Protein AF-A0A6J0BC17-F1 (afdb_monomer_lite)

Structure (mmCIF, N/CA/C/O backbone):
data_AF-A0A6J0BC17-F1
#
_entry.id   AF-A0A6J0BC17-F1
#
loop_
_atom_site.group_PDB
_atom_site.id
_atom_site.type_symbol
_atom_site.label_atom_id
_atom_site.label_alt_id
_atom_site.label_comp_id
_atom_site.label_asym_id
_atom_site.label_entity_id
_atom_site.label_seq_id
_atom_site.pdbx_PDB_ins_code
_atom_site.Cartn_x
_atom_site.Cartn_y
_atom_site.Cartn_z
_atom_site.occupancy
_atom_site.B_iso_or_equiv
_atom_site.auth_seq_id
_atom_site.auth_comp_id
_atom_site.auth_asym_id
_atom_site.auth_atom_id
_atom_site.pdbx_PDB_model_num
ATOM 1 N N . MET A 1 1 ? -8.210 -6.471 -11.892 1.00 35.56 1 MET A N 1
ATOM 2 C CA . MET A 1 1 ? -8.303 -6.798 -10.456 1.00 35.56 1 MET A CA 1
ATOM 3 C C . MET A 1 1 ? -9.366 -7.876 -10.342 1.00 35.56 1 MET A C 1
ATOM 5 O O . MET A 1 1 ? -10.510 -7.607 -10.672 1.00 35.56 1 MET A O 1
ATOM 9 N N . VAL A 1 2 ? -8.992 -9.128 -10.066 1.00 30.06 2 VAL A N 1
ATOM 10 C CA . VAL A 1 2 ? -9.992 -10.196 -9.912 1.00 30.06 2 VAL A CA 1
ATOM 11 C C . VAL A 1 2 ? -10.645 -9.957 -8.558 1.00 30.06 2 VAL A C 1
ATOM 13 O O . VAL A 1 2 ? -9.969 -10.055 -7.538 1.00 30.06 2 VAL A O 1
ATOM 16 N N . LEU A 1 3 ? -11.925 -9.583 -8.550 1.00 30.84 3 LEU A N 1
ATOM 17 C CA . LEU A 1 3 ? -12.759 -9.668 -7.354 1.00 30.84 3 LEU A CA 1
ATOM 18 C C . LEU A 1 3 ? -12.880 -11.156 -7.022 1.00 30.84 3 LEU A C 1
ATOM 20 O O . LEU A 1 3 ? -13.798 -11.845 -7.464 1.00 30.84 3 LEU A O 1
ATOM 24 N N . VAL A 1 4 ? -11.888 -11.667 -6.296 1.00 31.75 4 VAL A N 1
ATOM 25 C CA . VAL A 1 4 ? -12.021 -12.913 -5.558 1.00 31.75 4 VAL A CA 1
ATOM 26 C C . VAL A 1 4 ? -13.000 -12.576 -4.448 1.00 31.75 4 VAL A C 1
ATOM 28 O O . VAL A 1 4 ? -12.637 -12.027 -3.412 1.00 31.75 4 VAL A O 1
ATOM 31 N N . VAL A 1 5 ? -14.282 -12.799 -4.721 1.00 39.22 5 VAL A N 1
ATOM 32 C CA . VAL A 1 5 ? -15.280 -12.867 -3.665 1.00 39.22 5 VAL A CA 1
ATOM 33 C C . VAL A 1 5 ? -14.944 -14.143 -2.909 1.00 39.22 5 VAL A C 1
ATOM 35 O O . VAL A 1 5 ? -15.347 -15.234 -3.306 1.00 39.22 5 VAL A O 1
ATOM 38 N N . GLU A 1 6 ? -14.128 -14.009 -1.866 1.00 37.19 6 GLU A N 1
ATOM 39 C CA . GLU A 1 6 ? -13.966 -15.044 -0.856 1.00 37.19 6 GLU A CA 1
ATOM 40 C C . GLU A 1 6 ? -15.324 -15.200 -0.175 1.00 37.19 6 GLU A C 1
ATOM 42 O O . GLU A 1 6 ? -15.681 -14.493 0.766 1.00 37.19 6 GLU A O 1
ATOM 47 N N . VAL A 1 7 ? -16.143 -16.094 -0.724 1.00 54.03 7 VAL A N 1
ATOM 48 C CA . VAL A 1 7 ? -17.311 -16.602 -0.023 1.00 54.03 7 VAL A CA 1
ATOM 49 C C . VAL A 1 7 ? -16.748 -17.462 1.099 1.00 54.03 7 VAL A C 1
ATOM 51 O O . VAL A 1 7 ? -16.435 -18.633 0.895 1.00 54.03 7 VAL A O 1
ATOM 54 N N . GLU A 1 8 ? -16.553 -16.858 2.272 1.00 42.12 8 GLU A N 1
ATOM 55 C CA . GLU A 1 8 ? -16.317 -17.608 3.500 1.00 42.12 8 GLU A CA 1
ATOM 56 C C . GLU A 1 8 ? -17.501 -18.554 3.685 1.00 42.12 8 GLU A C 1
ATOM 58 O O . GLU A 1 8 ? -18.601 -18.137 4.063 1.00 42.12 8 GLU A O 1
ATOM 63 N N . ASP A 1 9 ? -17.285 -19.838 3.409 1.00 48.12 9 ASP A N 1
ATOM 64 C CA . ASP A 1 9 ? -18.252 -20.862 3.749 1.00 48.12 9 ASP A CA 1
ATOM 65 C C . ASP A 1 9 ? -18.261 -21.012 5.275 1.00 48.12 9 ASP A C 1
ATOM 67 O O . ASP A 1 9 ? -17.553 -21.826 5.866 1.00 48.12 9 ASP A O 1
ATOM 71 N N . ARG A 1 10 ? -19.058 -20.170 5.942 1.00 51.34 10 ARG A N 1
ATOM 72 C CA . ARG A 1 10 ? -19.356 -20.263 7.379 1.00 51.34 10 ARG A CA 1
ATOM 73 C C . ARG A 1 10 ? -20.320 -21.414 7.665 1.00 51.34 10 ARG A C 1
ATOM 75 O O . ARG A 1 10 ? -21.156 -21.321 8.567 1.00 51.34 10 ARG A O 1
ATOM 82 N N . THR A 1 11 ? -20.248 -22.499 6.896 1.00 57.69 11 THR A N 1
ATOM 83 C CA . THR A 1 11 ? -20.927 -23.732 7.257 1.00 57.69 11 THR A CA 1
ATOM 84 C C . THR A 1 11 ? -20.358 -24.188 8.592 1.00 57.69 11 THR A C 1
ATOM 86 O O . THR A 1 11 ? -19.176 -24.493 8.746 1.00 57.69 11 THR A O 1
ATOM 89 N N . ILE A 1 12 ? -21.217 -24.192 9.610 1.00 59.41 12 ILE A N 1
ATOM 90 C CA . ILE A 1 12 ? -20.901 -24.775 10.907 1.00 59.41 12 ILE A CA 1
ATOM 91 C C . ILE A 1 12 ? -20.513 -26.233 10.643 1.00 59.41 12 ILE A C 1
ATOM 93 O O . ILE A 1 12 ? -21.370 -27.064 10.329 1.00 59.41 12 ILE A O 1
ATOM 97 N N . LYS A 1 13 ? -19.219 -26.551 10.763 1.00 60.47 13 LYS A N 1
ATOM 98 C CA . LYS A 1 13 ? -18.751 -27.937 10.789 1.00 60.47 13 LYS A CA 1
ATOM 99 C C . LYS A 1 13 ? -19.324 -28.567 12.051 1.00 60.47 13 LYS A C 1
ATOM 101 O O . LYS A 1 13 ? -18.873 -28.270 13.156 1.00 60.47 13 LYS A O 1
ATOM 106 N N . LYS A 1 14 ? -20.374 -29.376 11.892 1.00 60.75 14 LYS A N 1
ATOM 107 C CA . LYS A 1 14 ? -21.020 -30.051 13.020 1.00 60.75 14 LYS A CA 1
ATOM 108 C C . LYS A 1 14 ? -19.968 -30.902 13.756 1.00 60.75 14 LYS A C 1
ATOM 110 O O . LYS A 1 14 ? -19.263 -31.664 13.091 1.00 60.75 14 LYS A O 1
ATOM 115 N N . PRO A 1 15 ? -19.844 -30.795 15.091 1.00 64.94 15 PRO A N 1
ATOM 116 C CA . PRO A 1 15 ? -18.955 -31.665 15.851 1.00 64.94 15 PRO A CA 1
ATOM 117 C C . PRO A 1 15 ? -19.404 -33.125 15.699 1.00 64.94 15 PRO A C 1
ATOM 119 O O . PRO A 1 15 ? -20.600 -33.423 15.714 1.00 64.94 15 PRO A O 1
ATOM 122 N N . TYR A 1 16 ? -18.447 -34.039 15.528 1.00 68.06 16 TYR A N 1
ATOM 123 C CA . TYR A 1 16 ? -18.728 -35.469 15.417 1.00 68.06 16 TYR A CA 1
ATOM 124 C C . TYR A 1 16 ? -19.091 -36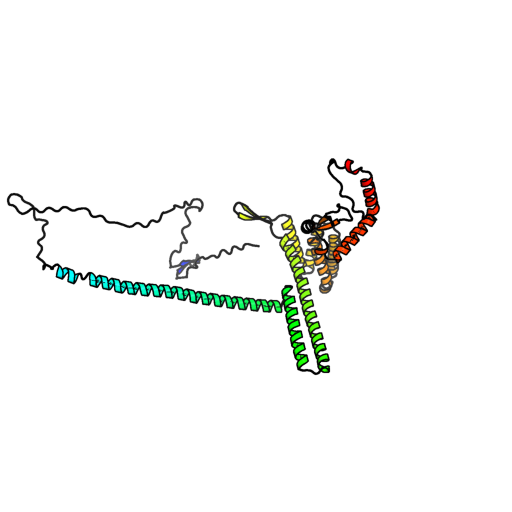.031 16.797 1.00 68.06 16 TYR A C 1
ATOM 126 O O . TYR A 1 16 ? -18.228 -36.184 17.655 1.00 68.06 16 TYR A O 1
ATOM 134 N N . LEU A 1 17 ? -20.374 -36.331 17.011 1.00 68.94 17 LEU A N 1
ATOM 135 C CA . LEU A 1 17 ? -20.917 -36.833 18.284 1.00 68.94 17 LEU A CA 1
ATOM 136 C C . LEU A 1 17 ? -21.255 -38.338 18.230 1.00 68.94 17 LEU A C 1
ATOM 138 O O . LEU A 1 17 ? -22.130 -38.813 18.948 1.00 68.94 17 LEU A O 1
ATOM 142 N N . GLY A 1 18 ? -20.571 -39.088 17.360 1.00 71.12 18 GLY A N 1
ATOM 143 C CA . GLY A 1 18 ? -20.776 -40.527 17.168 1.00 71.12 18 GLY A CA 1
ATOM 144 C C . GLY A 1 18 ? -21.772 -40.879 16.057 1.00 71.12 18 GLY A C 1
ATOM 145 O O . GLY A 1 18 ? -22.595 -40.060 15.637 1.00 71.12 18 GLY A O 1
ATOM 146 N N . GLY A 1 19 ? -21.670 -42.110 15.553 1.00 78.44 19 GLY A N 1
ATOM 147 C CA . GLY A 1 19 ? -22.459 -42.598 14.428 1.00 78.44 19 GLY A CA 1
ATOM 148 C C . GLY A 1 19 ? -21.967 -43.934 13.867 1.00 78.44 19 GLY A C 1
ATOM 149 O O . GLY A 1 19 ? -20.960 -44.477 14.318 1.00 78.44 19 GLY A O 1
ATOM 150 N N . TRP A 1 20 ? -22.669 -44.443 12.856 1.00 78.94 20 TRP A N 1
ATOM 151 C CA . TRP A 1 20 ? -22.376 -45.708 12.178 1.00 78.94 20 TRP A CA 1
ATOM 152 C C . TRP A 1 20 ? -22.042 -45.452 10.709 1.00 78.94 20 TRP A C 1
ATOM 154 O O . TRP A 1 20 ? -22.684 -44.633 10.055 1.00 78.94 20 TRP A O 1
ATOM 164 N N . ARG A 1 21 ? -21.052 -46.157 10.156 1.00 82.25 21 ARG A N 1
ATOM 165 C CA . ARG A 1 21 ? -20.692 -46.065 8.734 1.00 82.25 21 ARG A CA 1
ATOM 166 C C . ARG A 1 21 ? -21.174 -47.310 8.005 1.00 82.25 21 ARG A C 1
ATOM 168 O O . ARG A 1 21 ? -20.777 -48.420 8.353 1.00 82.25 21 ARG A O 1
ATOM 175 N N . HIS A 1 22 ? -21.988 -47.133 6.970 1.00 84.44 22 HIS A N 1
ATOM 176 C CA . HIS A 1 22 ? -22.391 -48.248 6.122 1.00 84.44 22 HIS A CA 1
ATOM 177 C C . HIS A 1 22 ? -21.193 -48.737 5.300 1.00 84.44 22 HIS A C 1
ATOM 179 O O . HIS A 1 22 ? -20.567 -47.956 4.582 1.00 84.44 22 HIS A O 1
ATOM 185 N N . LYS A 1 23 ? -20.847 -50.026 5.418 1.00 80.94 23 LYS A N 1
ATOM 186 C CA . LYS A 1 23 ? -19.598 -50.583 4.863 1.00 80.94 23 LYS A CA 1
ATOM 187 C C . LYS A 1 23 ? -19.542 -50.556 3.332 1.00 80.94 23 LYS A C 1
ATOM 189 O O . LYS A 1 23 ? -18.459 -50.415 2.782 1.00 80.94 23 LYS A O 1
ATOM 194 N N . ILE A 1 24 ? -20.693 -50.665 2.666 1.00 80.69 24 ILE A N 1
ATOM 195 C CA . ILE A 1 24 ? -20.779 -50.792 1.202 1.00 80.69 24 ILE A CA 1
ATOM 196 C C . ILE A 1 24 ? -20.950 -49.424 0.529 1.00 80.69 24 ILE A C 1
ATOM 198 O O . ILE A 1 24 ? -20.276 -49.120 -0.445 1.00 80.69 24 ILE A O 1
ATOM 202 N N . THR A 1 25 ? -21.829 -48.570 1.061 1.00 81.44 25 THR A N 1
ATOM 203 C CA . THR A 1 25 ? -22.127 -47.247 0.466 1.00 81.44 25 THR A CA 1
ATOM 204 C C . THR A 1 25 ? -21.243 -46.132 1.021 1.00 81.44 25 THR A C 1
ATOM 206 O O . THR A 1 25 ? -21.255 -45.021 0.503 1.00 81.44 25 THR A O 1
ATOM 209 N N . GLY A 1 26 ? -20.506 -46.388 2.107 1.00 80.25 26 GLY A N 1
ATOM 210 C CA . GLY A 1 26 ? -19.651 -45.403 2.769 1.00 80.25 26 GLY A CA 1
ATOM 211 C C . GLY A 1 26 ? -20.399 -44.290 3.512 1.00 80.25 26 GLY A C 1
ATOM 212 O O . GLY A 1 26 ? -19.741 -43.463 4.143 1.00 80.25 26 GLY A O 1
ATOM 213 N N . VAL A 1 27 ? -21.737 -44.277 3.474 1.00 79.44 27 VAL A N 1
ATOM 214 C CA . VAL A 1 27 ? -22.584 -43.248 4.094 1.00 79.44 27 VAL A CA 1
ATOM 215 C C . VAL A 1 27 ? -22.441 -43.293 5.618 1.00 79.44 27 VAL A C 1
ATOM 217 O O . VAL A 1 27 ? -22.514 -44.361 6.230 1.00 79.44 27 VAL A O 1
ATOM 220 N N . GLN A 1 28 ? -22.211 -42.127 6.225 1.00 73.69 28 GLN A N 1
ATOM 221 C CA . GLN A 1 28 ? -22.053 -41.960 7.669 1.00 73.69 28 GLN A CA 1
ATOM 222 C C . GLN A 1 28 ? -23.371 -41.486 8.292 1.00 73.69 28 GLN A C 1
ATOM 224 O O . GLN A 1 28 ? -23.880 -40.418 7.958 1.00 73.69 28 GLN A O 1
ATOM 229 N N . TYR A 1 29 ? -23.904 -42.273 9.218 1.00 72.69 29 TYR A N 1
ATOM 230 C CA . TYR A 1 29 ? -25.121 -41.993 9.969 1.00 72.69 29 TYR A CA 1
ATOM 231 C C . TYR A 1 29 ? -24.745 -41.451 11.347 1.00 72.69 29 TYR A C 1
ATOM 233 O O . TYR A 1 29 ? -24.325 -42.211 12.212 1.00 72.69 29 TYR A O 1
ATOM 241 N N . LEU A 1 30 ? -24.867 -40.139 11.552 1.00 72.19 30 LEU A N 1
ATOM 242 C CA . LEU A 1 30 ? -24.547 -39.469 12.821 1.00 72.19 30 LEU A CA 1
ATOM 243 C C . LEU A 1 30 ? -25.722 -39.566 13.811 1.00 72.19 30 LEU A C 1
ATOM 245 O O . LEU A 1 30 ? -26.874 -39.414 13.403 1.00 72.19 30 LEU A O 1
ATOM 249 N N . ASN A 1 31 ? -25.438 -39.780 15.100 1.00 67.50 31 ASN A N 1
ATOM 250 C CA . ASN A 1 31 ? -26.451 -39.984 16.150 1.00 67.50 31 ASN A CA 1
ATOM 251 C C . ASN A 1 31 ? -27.103 -38.679 16.659 1.00 67.50 31 ASN A C 1
ATOM 253 O O . ASN A 1 31 ? -28.171 -38.728 17.262 1.00 67.50 31 ASN A O 1
ATOM 257 N N . ALA A 1 32 ? -26.498 -37.509 16.420 1.00 62.97 32 ALA A N 1
ATOM 258 C CA . ALA A 1 32 ? -26.993 -36.222 16.920 1.00 62.97 32 ALA A CA 1
ATOM 259 C C . ALA A 1 32 ? -27.631 -35.349 15.816 1.00 62.97 32 ALA A C 1
ATOM 261 O O . ALA A 1 32 ? -27.028 -35.103 14.774 1.00 62.97 32 ALA A O 1
ATOM 262 N N . ASN A 1 33 ? -28.857 -34.879 16.090 1.00 55.78 33 ASN A N 1
ATOM 263 C CA . ASN A 1 33 ? -29.719 -33.931 15.362 1.00 55.78 33 ASN A CA 1
ATOM 264 C C . ASN A 1 33 ? -29.550 -33.767 13.831 1.00 55.78 33 ASN A C 1
ATOM 266 O O . ASN A 1 33 ? -28.672 -33.061 13.319 1.00 55.78 33 ASN A O 1
ATOM 270 N N . SER A 1 34 ? -30.579 -34.255 13.121 1.00 56.62 34 SER A N 1
ATOM 271 C CA . SER A 1 34 ? -30.901 -34.083 11.691 1.00 56.62 34 SER A CA 1
ATOM 272 C C . SER A 1 34 ? -29.782 -34.495 10.723 1.00 56.62 34 SER A C 1
ATOM 274 O O . SER A 1 34 ? -28.900 -33.709 10.373 1.00 56.62 34 SER A O 1
ATOM 276 N N . GLN A 1 35 ? -29.855 -35.747 10.259 1.00 55.91 35 GLN A N 1
ATOM 277 C CA . GLN A 1 35 ? -29.078 -36.255 9.117 1.00 55.91 35 GLN A CA 1
ATOM 278 C C . GLN A 1 35 ? -29.572 -35.686 7.780 1.00 55.91 35 GLN A C 1
ATOM 280 O O . GLN A 1 35 ? -28.840 -35.657 6.797 1.00 55.91 35 GLN A O 1
ATOM 285 N N . THR A 1 36 ? -30.811 -35.202 7.739 1.00 59.78 36 THR A N 1
ATOM 286 C CA . THR A 1 36 ? -31.342 -34.457 6.604 1.00 59.78 36 THR A CA 1
ATOM 287 C C . THR A 1 36 ? -30.921 -32.999 6.727 1.00 59.78 36 THR A C 1
ATOM 289 O O . THR A 1 36 ? -31.207 -32.361 7.743 1.00 59.78 36 THR A O 1
ATOM 292 N N . GLY A 1 37 ? -30.288 -32.457 5.683 1.00 62.09 37 GLY A N 1
ATOM 293 C CA . GLY A 1 37 ? -30.150 -31.010 5.527 1.00 62.09 37 GLY A CA 1
ATOM 294 C C . GLY A 1 37 ? -31.514 -30.305 5.602 1.00 62.09 37 GLY A C 1
ATOM 295 O O . GLY A 1 37 ? -32.560 -30.968 5.597 1.00 62.09 37 GLY A O 1
ATOM 296 N N . PRO A 1 38 ? -31.543 -28.963 5.679 1.00 67.62 38 PRO A N 1
ATOM 297 C CA . PRO A 1 38 ? -32.802 -28.230 5.606 1.00 67.62 38 PRO A CA 1
ATOM 298 C C . PRO A 1 38 ? -33.602 -28.726 4.397 1.00 67.62 38 PRO A C 1
ATOM 300 O O . PRO A 1 38 ? -33.040 -28.906 3.314 1.00 67.62 38 PRO A O 1
ATOM 303 N N . ARG A 1 39 ? -34.900 -29.001 4.597 1.00 64.62 39 ARG A N 1
ATOM 304 C CA . ARG A 1 39 ? -35.778 -29.473 3.518 1.00 64.62 39 ARG A CA 1
ATOM 305 C C . ARG A 1 39 ? -35.594 -28.560 2.309 1.00 64.62 39 ARG A C 1
ATOM 307 O O . ARG A 1 39 ? -35.608 -27.337 2.464 1.00 64.62 39 ARG A O 1
ATOM 314 N N . GLN A 1 40 ? -35.427 -29.153 1.126 1.00 65.81 40 GLN A N 1
ATOM 315 C CA . GLN A 1 40 ? -35.382 -28.377 -0.107 1.00 65.81 40 GLN A CA 1
ATOM 316 C C . GLN A 1 40 ? -36.606 -27.459 -0.150 1.00 65.81 40 GLN A C 1
ATOM 318 O O . GLN A 1 40 ? -37.731 -27.869 0.160 1.00 65.81 40 GLN A O 1
ATOM 323 N N . LYS A 1 41 ? -36.363 -26.183 -0.450 1.00 65.56 41 LYS A N 1
ATOM 324 C CA . LYS A 1 41 ? -37.417 -25.173 -0.490 1.00 65.56 41 LYS A CA 1
ATOM 325 C C . LYS A 1 41 ? -38.430 -25.598 -1.551 1.00 65.56 41 LYS A C 1
ATOM 327 O O . LYS A 1 41 ? -38.071 -25.748 -2.712 1.00 65.56 41 LYS A O 1
ATOM 332 N N . ARG A 1 42 ? -39.691 -25.780 -1.148 1.00 73.19 42 ARG A N 1
ATOM 333 C CA . ARG A 1 42 ? -40.785 -26.198 -2.046 1.00 73.19 42 ARG A CA 1
ATOM 334 C C . ARG A 1 42 ? -41.110 -25.165 -3.132 1.00 73.19 42 ARG A C 1
ATOM 336 O O . ARG A 1 42 ? -41.813 -25.495 -4.075 1.00 73.19 42 ARG A O 1
ATOM 343 N N . ILE A 1 43 ? -40.651 -23.923 -2.971 1.00 76.31 43 ILE A N 1
ATOM 344 C CA . ILE A 1 43 ? -41.050 -22.779 -3.791 1.00 76.31 43 ILE A CA 1
ATOM 345 C C . ILE A 1 43 ? -39.784 -22.036 -4.262 1.00 76.31 43 ILE A C 1
ATOM 347 O O . ILE A 1 43 ? -38.917 -21.755 -3.423 1.00 76.31 43 ILE A O 1
ATOM 351 N N . PRO A 1 44 ? -39.665 -21.705 -5.565 1.00 77.44 44 PRO A N 1
ATOM 352 C CA . PRO A 1 44 ? -38.597 -20.862 -6.100 1.00 77.44 44 PRO A CA 1
ATOM 353 C C . PRO A 1 44 ? -38.551 -19.480 -5.436 1.00 77.44 44 PRO A C 1
ATOM 355 O O . PRO A 1 44 ? -39.580 -18.929 -5.052 1.00 77.44 44 PRO A O 1
ATOM 358 N N . TRP A 1 45 ? -37.358 -18.884 -5.354 1.00 66.81 45 TRP A N 1
ATOM 359 C CA . TRP A 1 45 ? -37.127 -17.588 -4.691 1.00 66.81 45 TRP A CA 1
ATOM 360 C C . TRP A 1 45 ? -38.010 -16.454 -5.243 1.00 66.81 45 TRP A C 1
ATOM 362 O O . TRP A 1 45 ? -38.470 -15.604 -4.488 1.00 66.81 45 TRP A O 1
ATOM 372 N N . ASN A 1 46 ? -38.323 -16.498 -6.541 1.00 73.81 46 ASN A N 1
ATOM 373 C CA . ASN A 1 46 ? -39.132 -15.491 -7.235 1.00 73.81 46 ASN A CA 1
ATOM 374 C C . ASN A 1 46 ? -40.633 -15.554 -6.896 1.00 73.81 46 ASN A C 1
ATOM 376 O O . ASN A 1 46 ? -41.361 -14.621 -7.216 1.00 73.81 46 ASN A O 1
ATOM 380 N N . SER A 1 47 ? -41.100 -16.640 -6.274 1.00 77.00 47 SER A N 1
ATOM 381 C CA . SER A 1 47 ? -42.515 -16.866 -5.939 1.00 77.00 47 SER A CA 1
ATOM 382 C C . SER A 1 47 ? -42.785 -16.760 -4.435 1.00 77.00 47 SER A C 1
ATOM 384 O O . SER A 1 47 ? -43.836 -17.185 -3.958 1.00 77.00 47 SER A O 1
ATOM 386 N N . GLN A 1 48 ? -41.836 -16.224 -3.664 1.00 74.00 48 GLN A N 1
ATOM 387 C CA . GLN A 1 48 ? -42.032 -15.966 -2.243 1.00 74.00 48 GLN A CA 1
ATOM 388 C C . GLN A 1 48 ? -42.659 -14.591 -2.031 1.00 74.00 48 GLN A C 1
ATOM 390 O O . GLN A 1 48 ? -42.093 -13.570 -2.411 1.00 74.00 48 GLN A O 1
ATOM 395 N N . CYS A 1 49 ? -43.812 -14.564 -1.370 1.00 72.81 49 CYS A N 1
ATOM 396 C CA . CYS A 1 49 ? -44.400 -13.332 -0.863 1.00 72.81 49 CYS A CA 1
ATOM 397 C C . CYS A 1 49 ? -43.952 -13.124 0.585 1.00 72.81 49 CYS A C 1
ATOM 399 O O . CYS A 1 49 ? -44.093 -14.017 1.424 1.00 72.81 49 CYS A O 1
ATOM 401 N N . THR A 1 50 ? -43.435 -11.940 0.899 1.00 74.50 50 THR A N 1
ATOM 402 C CA . THR A 1 50 ? -43.254 -11.515 2.285 1.00 74.50 50 THR A CA 1
ATOM 403 C C . THR A 1 50 ? -44.588 -10.998 2.807 1.00 74.50 50 THR A C 1
ATOM 405 O O . THR A 1 50 ? -45.257 -10.192 2.163 1.00 74.50 50 THR A O 1
ATOM 408 N N . ARG A 1 51 ? -45.003 -11.476 3.980 1.00 75.56 51 ARG A N 1
ATOM 409 C CA . ARG A 1 51 ? -46.162 -10.928 4.682 1.00 75.56 51 ARG A CA 1
ATOM 410 C C . ARG A 1 51 ? -45.639 -10.090 5.846 1.00 75.56 51 ARG A C 1
ATOM 412 O O . ARG A 1 51 ? -45.007 -10.664 6.734 1.00 75.56 51 ARG A O 1
ATOM 419 N N . PRO A 1 52 ? -45.845 -8.764 5.856 1.00 72.06 52 PRO A N 1
ATOM 420 C CA . PRO A 1 52 ? -45.525 -7.971 7.031 1.00 72.06 52 PRO A CA 1
ATOM 421 C C . PRO A 1 52 ? -46.440 -8.424 8.172 1.00 72.06 52 PRO A C 1
ATOM 423 O O . PRO A 1 52 ? -47.663 -8.456 8.028 1.00 72.06 52 PRO A O 1
ATOM 426 N N . ILE A 1 53 ? -45.842 -8.832 9.288 1.00 74.06 53 ILE A N 1
ATOM 427 C CA . ILE A 1 53 ? -46.559 -9.150 10.521 1.00 74.06 53 ILE A CA 1
ATOM 428 C C . ILE A 1 53 ? -46.287 -7.995 11.473 1.00 74.06 53 ILE A C 1
ATOM 430 O O . ILE A 1 53 ? -45.135 -7.710 11.793 1.00 74.06 53 ILE A O 1
ATOM 434 N N . GLN A 1 54 ? -47.344 -7.321 11.913 1.00 80.56 54 GLN A N 1
ATOM 435 C CA . GLN A 1 54 ? -47.234 -6.304 12.944 1.00 80.56 54 GLN A CA 1
ATOM 436 C C . GLN A 1 54 ? -47.180 -7.004 14.305 1.00 80.56 54 GLN A C 1
ATOM 438 O O . GLN A 1 54 ? -48.169 -7.577 14.758 1.00 80.56 54 GLN A O 1
ATOM 443 N N . THR A 1 55 ? -46.017 -6.993 14.950 1.00 78.00 55 THR A N 1
ATOM 444 C CA . THR A 1 55 ? -45.875 -7.453 16.335 1.00 78.00 55 THR A CA 1
ATOM 445 C C . THR A 1 55 ? -46.343 -6.345 17.271 1.00 78.00 55 THR A C 1
ATOM 447 O O . THR A 1 55 ? -45.729 -5.280 17.316 1.00 78.00 55 THR A O 1
ATOM 450 N N . VAL A 1 56 ? -47.436 -6.584 17.998 1.00 84.94 56 VAL A N 1
ATOM 451 C CA . VAL A 1 56 ? -48.002 -5.645 18.978 1.00 84.94 56 VAL A CA 1
ATOM 452 C C . VAL A 1 56 ? -47.937 -6.273 20.368 1.00 84.94 56 VAL A C 1
ATOM 454 O O . VAL A 1 56 ? -48.264 -7.447 20.531 1.00 84.94 56 VAL A O 1
ATOM 457 N N . GLU A 1 57 ? -47.547 -5.494 21.379 1.00 82.88 57 GLU A N 1
ATOM 458 C CA . GLU A 1 57 ? -47.661 -5.907 22.780 1.00 82.88 57 GLU A CA 1
ATOM 459 C C . GLU A 1 57 ? -49.132 -5.867 23.225 1.00 82.88 57 GLU A C 1
ATOM 461 O O . GLU A 1 57 ? -49.693 -4.805 23.499 1.00 82.88 57 GLU A O 1
ATOM 466 N N . THR A 1 58 ? -49.780 -7.029 23.307 1.00 87.94 58 THR A N 1
ATOM 467 C CA . THR A 1 58 ? -51.149 -7.148 23.827 1.00 87.94 58 THR A CA 1
ATOM 468 C C . THR A 1 58 ? -51.138 -7.283 25.349 1.00 87.94 58 THR A C 1
ATOM 470 O O . THR A 1 58 ? -50.519 -8.205 25.879 1.00 87.94 58 THR A O 1
ATOM 473 N N . LYS A 1 59 ? -51.857 -6.408 26.065 1.00 88.56 59 LYS A N 1
ATOM 474 C CA . LYS A 1 59 ? -52.086 -6.525 27.517 1.00 88.56 59 LYS A CA 1
ATOM 475 C C . LYS A 1 59 ? -53.527 -6.947 27.789 1.00 88.56 59 LYS A C 1
ATOM 477 O O . LYS A 1 59 ? -54.455 -6.268 27.358 1.00 88.56 59 LYS A O 1
ATOM 482 N N . THR A 1 60 ? -53.715 -8.035 28.526 1.00 90.38 60 THR A N 1
ATOM 483 C CA . THR A 1 60 ? -55.029 -8.484 29.003 1.00 90.38 60 THR A CA 1
ATOM 484 C C . THR A 1 60 ? -55.506 -7.615 30.165 1.00 90.38 60 THR A C 1
ATOM 486 O O . THR A 1 60 ? -54.743 -7.297 31.077 1.00 90.38 60 THR A O 1
ATOM 489 N N . ARG A 1 61 ? -56.779 -7.210 30.132 1.00 89.44 61 ARG A N 1
ATOM 490 C CA . ARG A 1 61 ? -57.456 -6.486 31.216 1.00 89.44 61 ARG A CA 1
ATOM 491 C C . ARG A 1 61 ? -58.735 -7.228 31.583 1.00 89.44 61 ARG A C 1
ATOM 493 O O . ARG A 1 61 ? -59.432 -7.703 30.691 1.00 89.44 61 ARG A O 1
ATOM 500 N N . PHE A 1 62 ? -59.026 -7.307 32.877 1.00 91.44 62 PHE A N 1
ATOM 501 C CA . PHE A 1 62 ? -60.239 -7.931 33.402 1.00 91.44 62 PHE A CA 1
ATOM 502 C C . PHE A 1 62 ? -61.249 -6.863 33.830 1.00 91.44 62 PHE A C 1
ATOM 504 O O . PHE A 1 62 ? -60.864 -5.795 34.307 1.00 91.44 62 PHE A O 1
ATOM 511 N N . THR A 1 63 ? -62.533 -7.167 33.656 1.00 89.44 63 THR A N 1
ATOM 512 C CA . THR A 1 63 ? -63.667 -6.336 34.081 1.00 89.44 63 THR A CA 1
ATOM 513 C C . THR A 1 63 ? -64.669 -7.204 34.822 1.00 89.44 63 THR A C 1
ATOM 515 O O . THR A 1 63 ? -65.088 -8.235 34.295 1.00 89.44 63 THR A O 1
ATOM 518 N N . GLU A 1 64 ? -65.071 -6.786 36.016 1.00 89.88 64 GLU A N 1
ATOM 519 C CA . GLU A 1 64 ? -66.056 -7.508 36.822 1.00 89.88 64 GLU A CA 1
ATOM 520 C C . GLU A 1 64 ? -67.463 -6.934 36.613 1.00 89.88 64 GLU A C 1
ATOM 522 O O . GLU A 1 64 ? -67.645 -5.721 36.488 1.00 89.88 64 GLU A O 1
ATOM 527 N N . THR A 1 65 ? -68.469 -7.811 36.562 1.00 90.19 65 THR A N 1
ATOM 528 C CA . THR A 1 65 ? -69.890 -7.436 36.479 1.00 90.19 65 THR A CA 1
ATOM 529 C C . THR A 1 65 ? -70.537 -7.481 37.865 1.00 90.19 65 THR A C 1
ATOM 531 O O . THR A 1 65 ? -70.088 -8.205 38.753 1.00 90.19 65 THR A O 1
ATOM 534 N N . ARG A 1 66 ? -71.597 -6.690 38.082 1.00 90.38 66 ARG A N 1
ATOM 535 C CA . ARG A 1 66 ? -72.337 -6.700 39.355 1.00 90.38 66 ARG A CA 1
ATOM 536 C C . ARG A 1 66 ? -73.099 -8.017 39.505 1.00 90.38 66 ARG A C 1
ATOM 538 O O . ARG A 1 66 ? -73.821 -8.415 38.597 1.00 90.38 66 ARG A O 1
ATOM 545 N N . VAL A 1 67 ? -72.978 -8.650 40.669 1.00 89.62 67 VAL A N 1
ATOM 546 C CA . VAL A 1 67 ? -73.698 -9.885 41.006 1.00 89.62 67 VAL A CA 1
ATOM 547 C C . VAL A 1 67 ? -74.760 -9.578 42.059 1.00 89.62 67 VAL A C 1
ATOM 549 O O . VAL A 1 67 ? -74.441 -9.048 43.122 1.00 89.62 67 VAL A O 1
ATOM 552 N N . HIS A 1 68 ? -76.017 -9.924 41.775 1.00 91.19 68 HIS A N 1
ATOM 553 C CA . HIS A 1 68 ? -77.124 -9.800 42.725 1.00 91.19 68 HIS A CA 1
ATOM 554 C C . HIS A 1 68 ? -77.257 -11.069 43.572 1.00 91.19 68 HIS A C 1
ATOM 556 O O . HIS A 1 68 ? -77.083 -12.180 43.072 1.00 91.19 68 HIS A O 1
ATOM 562 N N . ARG A 1 69 ? -77.576 -10.903 44.858 1.00 87.69 69 ARG A N 1
ATOM 563 C CA . ARG A 1 69 ? -77.906 -11.996 45.781 1.00 87.69 69 ARG A CA 1
ATOM 564 C C . ARG A 1 69 ? -79.206 -11.654 46.501 1.00 87.69 69 ARG A C 1
ATOM 566 O O . ARG A 1 69 ? -79.388 -10.505 46.893 1.00 87.69 69 ARG A O 1
ATOM 573 N N . ALA A 1 70 ? -80.085 -12.638 46.658 1.00 84.69 70 ALA A N 1
ATOM 574 C CA . ALA A 1 70 ? -81.337 -12.516 47.396 1.00 84.69 70 ALA A CA 1
ATOM 575 C C . ALA A 1 70 ? -81.387 -13.590 48.486 1.00 84.69 70 ALA A C 1
ATOM 577 O O . ALA A 1 70 ? -80.930 -14.711 48.265 1.00 84.69 70 ALA A O 1
ATOM 578 N N . THR A 1 71 ? -81.945 -13.235 49.640 1.00 84.81 71 THR A N 1
ATOM 579 C CA . THR A 1 71 ? -82.109 -14.136 50.783 1.00 84.81 71 THR A CA 1
ATOM 580 C C . THR A 1 71 ? -83.576 -14.141 51.181 1.00 84.81 71 THR A C 1
ATOM 582 O O . THR A 1 71 ? -84.149 -13.075 51.401 1.00 84.81 71 THR A O 1
ATOM 585 N N . GLN A 1 72 ? -84.177 -15.327 51.272 1.00 82.38 72 GLN A N 1
ATOM 586 C CA . GLN A 1 72 ? -85.548 -15.514 51.738 1.00 82.38 72 GLN A CA 1
ATOM 587 C C . GLN A 1 72 ? -85.514 -16.121 53.142 1.00 82.38 72 GLN A C 1
ATOM 589 O O . GLN A 1 72 ? -84.899 -17.164 53.350 1.00 82.38 72 GLN A O 1
ATOM 594 N N . MET A 1 73 ? -86.166 -15.467 54.105 1.00 83.50 73 MET A N 1
ATOM 595 C CA . MET A 1 73 ? -86.320 -16.020 55.454 1.00 83.50 73 MET A CA 1
ATOM 596 C C . MET A 1 73 ? -87.301 -17.192 55.427 1.00 83.50 73 MET A C 1
ATOM 598 O O . MET A 1 73 ? -88.269 -17.174 54.659 1.00 83.50 73 MET A O 1
ATOM 602 N N . TRP A 1 74 ? -87.068 -18.181 56.291 1.00 81.50 74 TRP A N 1
ATOM 603 C CA . TRP A 1 74 ? -87.989 -19.299 56.460 1.00 81.50 74 TRP A CA 1
ATOM 604 C C . TRP A 1 74 ? -89.361 -18.793 56.922 1.00 81.50 74 TRP A C 1
ATOM 606 O O . TRP A 1 74 ? -89.448 -17.993 57.858 1.00 81.50 74 TRP A O 1
ATOM 616 N N . ARG A 1 75 ? -90.422 -19.240 56.244 1.00 82.75 75 ARG A N 1
ATOM 617 C CA . ARG A 1 75 ? -91.820 -18.941 56.565 1.00 82.75 75 ARG A CA 1
ATOM 618 C C . ARG A 1 75 ? -92.681 -20.173 56.306 1.00 82.75 75 ARG A C 1
ATOM 620 O O . ARG A 1 75 ? -92.372 -20.964 55.421 1.00 82.75 75 ARG A O 1
ATOM 627 N N . GLU A 1 76 ? -93.782 -20.298 57.036 1.00 79.81 76 GLU A N 1
ATOM 628 C CA . GLU A 1 76 ? -94.714 -21.424 56.885 1.00 79.81 76 GLU A CA 1
ATOM 629 C C . GLU A 1 76 ? -95.508 -21.372 55.568 1.00 79.81 76 GLU A C 1
ATOM 631 O O . GLU A 1 76 ? -95.857 -22.410 55.014 1.00 79.81 76 GLU A O 1
ATOM 636 N N . ASP A 1 77 ? -95.753 -20.173 55.033 1.00 86.62 77 ASP A N 1
ATOM 637 C CA . ASP A 1 77 ? -96.558 -19.927 53.831 1.00 86.62 77 ASP A CA 1
ATOM 638 C C . ASP A 1 77 ? -95.755 -19.921 52.516 1.00 86.62 77 ASP A C 1
ATOM 640 O O . ASP A 1 77 ? -96.340 -19.869 51.434 1.00 86.62 77 ASP A O 1
ATOM 644 N N . CYS A 1 78 ? -94.421 -19.990 52.580 1.00 77.94 78 CYS A N 1
ATOM 645 C CA . CYS A 1 78 ? -93.549 -19.980 51.406 1.00 77.94 78 CYS A CA 1
ATOM 646 C C . CYS A 1 78 ? -92.373 -20.946 51.590 1.00 77.94 78 CYS A C 1
ATOM 648 O O . CYS A 1 78 ? -91.437 -20.679 52.346 1.00 77.94 78 CYS A O 1
ATOM 650 N N . TYR A 1 79 ? -92.418 -22.070 50.870 1.00 79.12 79 TYR A N 1
ATOM 651 C CA . TYR A 1 79 ? -91.387 -23.102 50.929 1.00 79.12 79 TYR A CA 1
ATOM 652 C C . TYR A 1 79 ? -90.232 -22.801 49.965 1.00 79.12 79 TYR A C 1
ATOM 654 O O . TYR A 1 79 ? -90.411 -22.803 48.746 1.00 79.12 79 TYR A O 1
ATOM 662 N N . VAL A 1 80 ? -89.031 -22.607 50.514 1.00 80.06 80 VAL A N 1
ATOM 663 C CA . VAL A 1 80 ? -87.773 -22.534 49.756 1.00 80.06 80 VAL A CA 1
ATOM 664 C C . VAL A 1 80 ? -86.880 -23.713 50.169 1.00 80.06 80 VAL A C 1
ATOM 666 O O . VAL A 1 80 ? -86.698 -23.935 51.366 1.00 80.06 80 VAL A O 1
ATOM 669 N N . PRO A 1 81 ? -86.345 -24.503 49.218 1.00 81.19 81 PRO A N 1
ATOM 670 C CA . PRO A 1 81 ? -85.574 -25.704 49.530 1.00 81.19 81 PRO A CA 1
ATOM 671 C C . PRO A 1 81 ? -84.135 -25.391 49.978 1.00 81.19 81 PRO A C 1
ATOM 673 O O . PRO A 1 81 ? -83.356 -24.816 49.222 1.00 81.19 81 PRO A O 1
ATOM 676 N N . ASN A 1 82 ? -83.737 -25.894 51.151 1.00 80.12 82 ASN A N 1
ATOM 677 C CA . ASN A 1 82 ? -82.396 -25.704 51.741 1.00 80.12 82 ASN A CA 1
ATOM 678 C C . ASN A 1 82 ? -81.334 -26.707 51.231 1.00 80.12 82 ASN A C 1
ATOM 680 O O . ASN A 1 82 ? -80.328 -26.961 51.889 1.00 80.12 82 ASN A O 1
ATOM 684 N N . VAL A 1 83 ? -81.549 -27.339 50.073 1.00 84.50 83 VAL A N 1
ATOM 685 C CA . VAL A 1 83 ? -80.723 -28.471 49.594 1.00 84.50 83 VAL A CA 1
ATOM 686 C C . VAL A 1 83 ? -79.278 -28.050 49.280 1.00 84.50 83 VAL A C 1
ATOM 688 O O . VAL A 1 83 ? -78.355 -28.852 49.407 1.00 84.50 83 VAL A O 1
ATOM 691 N N . SER A 1 84 ? -79.066 -26.792 48.882 1.00 84.25 84 SER A N 1
ATOM 692 C CA . SER A 1 84 ? -77.745 -26.222 48.581 1.00 84.25 84 SER A CA 1
ATOM 693 C C . SER A 1 84 ? -77.074 -25.523 49.766 1.00 84.25 84 SER A C 1
ATOM 695 O O . SER A 1 84 ? -75.951 -25.024 49.623 1.00 84.25 84 SER A O 1
ATOM 697 N N . ASP A 1 85 ? -77.750 -25.449 50.911 1.00 86.69 85 ASP A N 1
ATOM 698 C CA . ASP A 1 85 ? -77.274 -24.679 52.052 1.00 86.69 85 ASP A CA 1
ATOM 699 C C . ASP A 1 85 ? -76.144 -25.410 52.779 1.00 86.69 85 ASP A C 1
ATOM 701 O O . ASP A 1 85 ? -76.063 -26.639 52.812 1.00 86.69 85 ASP A O 1
ATOM 705 N N . LYS A 1 86 ? -75.226 -24.634 53.359 1.00 88.75 86 LYS A N 1
ATOM 706 C CA . LYS A 1 86 ? -74.065 -25.160 54.082 1.00 88.75 86 LYS A CA 1
ATOM 707 C C . LYS A 1 86 ? -74.091 -24.672 55.519 1.00 88.75 86 LYS A C 1
ATOM 709 O O . LYS A 1 86 ? -74.052 -23.468 55.763 1.00 88.75 86 LYS A O 1
ATOM 714 N N . TYR A 1 87 ? -74.076 -25.608 56.463 1.00 88.00 87 TYR A N 1
ATOM 715 C CA . TYR A 1 87 ? -73.839 -25.298 57.868 1.00 88.00 87 TYR A CA 1
ATOM 716 C C . TYR A 1 87 ? -72.365 -24.939 58.063 1.00 88.00 87 TYR A C 1
ATOM 718 O O . TYR A 1 87 ? -71.474 -25.723 57.733 1.00 88.00 87 TYR A O 1
ATOM 726 N N . VAL A 1 88 ? -72.100 -23.741 58.581 1.00 89.06 88 VAL A N 1
ATOM 727 C CA . VAL A 1 88 ? -70.743 -23.250 58.843 1.00 89.06 88 VAL A CA 1
ATOM 728 C C . VAL A 1 88 ? -70.611 -22.977 60.336 1.00 89.06 88 VAL A C 1
ATOM 730 O O . VAL A 1 88 ? -71.403 -22.230 60.903 1.00 89.06 88 VAL A O 1
ATOM 733 N N . GLY A 1 89 ? -69.612 -23.588 60.977 1.00 91.94 89 GLY A N 1
ATOM 734 C CA . GLY A 1 89 ? -69.280 -23.296 62.372 1.00 91.94 89 GLY A CA 1
ATOM 735 C C . GLY A 1 89 ? -68.666 -21.896 62.511 1.00 91.94 89 GLY A C 1
ATOM 736 O O . GLY A 1 89 ? -67.866 -21.505 61.650 1.00 91.94 89 GLY A O 1
ATOM 737 N N . PRO A 1 90 ? -69.008 -21.130 63.562 1.00 89.06 90 PRO A N 1
ATOM 738 C CA . PRO A 1 90 ? -68.450 -19.800 63.758 1.00 89.06 90 PRO A CA 1
ATOM 739 C C . PRO A 1 90 ? -66.943 -19.898 64.010 1.00 89.06 90 PRO A C 1
ATOM 741 O O . PRO A 1 90 ? -66.480 -20.679 64.841 1.00 89.06 90 PRO A O 1
ATOM 744 N N . LYS A 1 91 ? -66.170 -19.100 63.275 1.00 88.88 91 LYS A N 1
ATOM 745 C CA . LYS A 1 91 ? -64.751 -18.884 63.572 1.00 88.88 91 LYS A CA 1
ATOM 746 C C . LYS A 1 91 ? -64.617 -17.763 64.608 1.00 88.88 91 LYS A C 1
ATOM 748 O O . LYS A 1 91 ? -65.516 -16.922 64.677 1.00 88.88 91 LYS A O 1
ATOM 753 N N . PRO A 1 92 ? -63.516 -17.723 65.381 1.00 88.88 92 PRO A N 1
ATOM 754 C CA . PRO A 1 92 ? -63.208 -16.573 66.222 1.00 88.88 92 PRO A CA 1
ATOM 755 C C . PRO A 1 92 ? -63.279 -15.292 65.388 1.00 88.88 92 PRO A C 1
ATOM 757 O O . PRO A 1 92 ? -62.739 -15.247 64.279 1.00 88.88 92 PRO A O 1
ATOM 760 N N . TYR A 1 93 ? -63.989 -14.290 65.900 1.00 87.50 93 TYR A N 1
ATOM 761 C CA . TYR A 1 93 ? -64.066 -12.987 65.256 1.00 87.50 93 TYR A CA 1
ATOM 762 C C . TYR A 1 93 ? -62.711 -12.294 65.396 1.00 87.50 93 TYR A C 1
ATOM 764 O O . TYR A 1 93 ? -62.221 -12.133 66.509 1.00 87.50 93 TYR A O 1
ATOM 772 N N . GLU A 1 94 ? -62.110 -11.915 64.271 1.00 87.00 94 GLU A N 1
ATOM 773 C CA . GLU A 1 94 ? -60.892 -11.107 64.255 1.00 87.00 94 GLU A CA 1
ATOM 774 C C . GLU A 1 94 ? -61.315 -9.640 64.308 1.00 87.00 94 GLU A C 1
ATOM 776 O O . GLU A 1 94 ? -62.064 -9.164 63.447 1.00 87.00 94 GLU A O 1
ATOM 781 N N . THR A 1 95 ? -60.876 -8.931 65.345 1.00 91.25 95 THR A N 1
ATOM 782 C CA . THR A 1 95 ? -61.125 -7.491 65.434 1.00 91.25 95 THR A CA 1
ATOM 783 C C . THR A 1 95 ? -60.330 -6.753 64.357 1.00 91.25 95 THR A C 1
ATOM 785 O O . THR A 1 95 ? -59.315 -7.238 63.851 1.00 91.25 95 THR A O 1
ATOM 788 N N . TYR A 1 96 ? -60.790 -5.558 63.979 1.00 87.94 96 TYR A N 1
ATOM 789 C CA . TYR A 1 96 ? -60.126 -4.766 62.941 1.00 87.94 96 TYR A CA 1
ATOM 790 C C . TYR A 1 96 ? -58.654 -4.475 63.285 1.00 87.94 96 TYR A C 1
ATOM 792 O O . TYR A 1 96 ? -57.792 -4.558 62.410 1.00 87.94 96 TYR A O 1
ATOM 800 N N . ASP A 1 97 ? -58.361 -4.218 64.561 1.00 87.62 97 ASP A N 1
ATOM 801 C CA . ASP A 1 97 ? -57.013 -3.904 65.040 1.00 87.62 97 ASP A CA 1
ATOM 802 C C . ASP A 1 97 ? -56.089 -5.134 65.034 1.00 87.62 97 ASP A C 1
ATOM 804 O O . ASP A 1 97 ? -54.917 -5.021 64.666 1.00 87.62 97 ASP A O 1
ATOM 808 N N . GLU A 1 98 ? -56.610 -6.327 65.349 1.00 87.94 98 GLU A N 1
ATOM 809 C CA . GLU A 1 98 ? -55.879 -7.598 65.217 1.00 87.94 98 GLU A CA 1
ATOM 810 C C . GLU A 1 98 ? -55.569 -7.909 63.747 1.00 87.94 98 GLU A C 1
ATOM 812 O O . GLU A 1 98 ? -54.431 -8.248 63.410 1.00 87.94 98 GLU A O 1
ATOM 817 N N . MET A 1 99 ? -56.547 -7.713 62.855 1.00 87.88 99 MET A N 1
ATOM 818 C CA . MET A 1 99 ? -56.375 -7.900 61.413 1.00 87.88 99 MET A CA 1
ATOM 819 C C . MET A 1 99 ? -55.324 -6.934 60.844 1.00 87.88 99 MET A C 1
ATOM 821 O O . MET A 1 99 ? -54.455 -7.357 60.079 1.00 87.88 99 MET A O 1
ATOM 825 N N . GLN A 1 100 ? -55.370 -5.649 61.215 1.00 84.94 100 GLN A N 1
ATOM 826 C CA . GLN A 1 100 ? -54.389 -4.644 60.786 1.00 84.94 100 GLN A CA 1
ATOM 827 C C . GLN A 1 100 ? -52.984 -4.957 61.306 1.00 84.94 100 GLN A C 1
ATOM 829 O O . GLN A 1 100 ? -52.028 -4.958 60.528 1.00 84.94 100 GLN A O 1
ATOM 834 N N . SER A 1 101 ? -52.861 -5.316 62.585 1.00 83.56 101 SER A N 1
ATOM 835 C CA . SER A 1 101 ? -51.579 -5.684 63.199 1.00 83.56 101 SER A CA 1
ATOM 836 C C . SER A 1 101 ? -50.967 -6.937 62.560 1.00 83.56 101 SER A C 1
ATOM 838 O O . SER A 1 101 ? -49.755 -7.026 62.385 1.00 83.56 101 SER A O 1
ATOM 840 N N . LYS A 1 102 ? -51.798 -7.900 62.147 1.00 84.50 102 LYS A N 1
ATOM 841 C CA . LYS A 1 102 ? -51.369 -9.113 61.431 1.00 84.50 102 LYS A CA 1
ATOM 842 C C . LYS A 1 102 ? -51.019 -8.848 59.966 1.00 84.50 102 LYS A C 1
ATOM 844 O O . LYS A 1 102 ? -50.118 -9.484 59.404 1.00 84.50 102 LYS A O 1
ATOM 849 N N . LEU A 1 103 ? -51.748 -7.942 59.312 1.00 85.62 103 LEU A N 1
ATOM 850 C CA . LEU A 1 103 ? -51.480 -7.550 57.932 1.00 85.62 103 LEU A CA 1
ATOM 851 C C . LEU A 1 103 ? -50.195 -6.724 57.824 1.00 85.62 103 LEU A C 1
ATOM 853 O O . LEU A 1 103 ? -49.502 -6.911 56.821 1.00 85.62 103 LEU A O 1
ATOM 857 N N . ASP A 1 104 ? -49.867 -5.905 58.832 1.00 86.06 104 ASP A N 1
ATOM 858 C CA . ASP A 1 104 ? -48.658 -5.069 58.949 1.00 86.06 104 ASP A CA 1
ATOM 859 C C . ASP A 1 104 ? -48.192 -4.525 57.591 1.00 86.06 104 ASP A C 1
ATOM 861 O O . ASP A 1 104 ? -47.145 -4.882 57.035 1.00 86.06 104 ASP A O 1
ATOM 865 N N . ILE A 1 105 ? -49.064 -3.721 56.988 1.00 85.94 105 ILE A N 1
ATOM 866 C CA . ILE A 1 105 ? -48.848 -3.213 55.635 1.00 85.94 105 ILE A CA 1
ATOM 867 C C . ILE A 1 105 ? -47.635 -2.273 55.621 1.00 85.94 105 ILE A C 1
ATOM 869 O O . ILE A 1 105 ? -46.844 -2.313 54.677 1.00 85.94 105 ILE A O 1
ATOM 873 N N . GLU A 1 106 ? -47.445 -1.476 56.675 1.00 86.62 106 GLU A N 1
ATOM 874 C CA . GLU A 1 106 ? -46.348 -0.512 56.792 1.00 86.62 106 GLU A CA 1
ATOM 875 C C . GLU A 1 106 ? -44.986 -1.187 56.987 1.00 86.62 106 GLU A C 1
ATOM 877 O O . GLU A 1 106 ? -44.020 -0.829 56.299 1.00 86.62 106 GLU A O 1
ATOM 882 N N . GLY A 1 107 ? -44.893 -2.206 57.848 1.00 91.50 107 GLY A N 1
ATOM 883 C CA . GLY A 1 107 ? -43.667 -2.979 58.036 1.00 91.50 107 GLY A CA 1
ATOM 884 C C . GLY A 1 107 ? -43.269 -3.725 56.764 1.00 91.50 107 GLY A C 1
ATOM 885 O O . GLY A 1 107 ? -42.120 -3.633 56.312 1.00 91.50 107 GLY A O 1
ATOM 886 N N . LYS A 1 108 ? -44.234 -4.372 56.094 1.00 91.25 108 LYS A N 1
ATOM 887 C CA . LYS A 1 108 ? -44.003 -5.041 54.801 1.00 91.25 108 LYS A CA 1
ATOM 888 C C . LYS A 1 108 ? -43.608 -4.055 53.703 1.00 91.25 108 LYS A C 1
ATOM 890 O O . LYS A 1 108 ? -42.670 -4.331 52.951 1.00 91.25 108 LYS A O 1
ATOM 895 N N . ALA A 1 109 ? -44.255 -2.893 53.622 1.00 92.94 109 ALA A N 1
ATOM 896 C CA . ALA A 1 109 ? -43.888 -1.847 52.669 1.00 92.94 109 ALA A CA 1
ATOM 897 C C . ALA A 1 109 ? -42.460 -1.336 52.919 1.00 92.94 109 ALA A C 1
ATOM 899 O O . ALA A 1 109 ? -41.669 -1.235 51.978 1.00 92.94 109 ALA A O 1
ATOM 900 N N . THR A 1 110 ? -42.092 -1.095 54.178 1.00 93.81 110 THR A N 1
ATOM 901 C CA . THR A 1 110 ? -40.743 -0.661 54.574 1.00 93.81 110 THR A CA 1
ATOM 902 C C . THR A 1 110 ? -39.690 -1.712 54.218 1.00 93.81 110 THR A C 1
ATOM 904 O O . THR A 1 110 ? -38.630 -1.381 53.677 1.00 93.81 110 THR A O 1
ATOM 907 N N . MET A 1 111 ? -39.993 -2.992 54.442 1.00 94.56 111 MET A N 1
ATOM 908 C CA . MET A 1 111 ? -39.133 -4.114 54.068 1.00 94.56 111 MET A CA 1
ATOM 909 C C . MET A 1 111 ? -38.905 -4.156 52.550 1.00 94.56 111 MET A C 1
ATOM 911 O O . MET A 1 111 ? -37.756 -4.165 52.102 1.00 94.56 111 MET A O 1
ATOM 915 N N . ILE A 1 112 ? -39.977 -4.091 51.752 1.00 95.25 112 ILE A N 1
ATOM 916 C CA . ILE A 1 112 ? -39.898 -4.057 50.282 1.00 95.25 112 ILE A CA 1
ATOM 917 C C . ILE A 1 112 ? -39.067 -2.859 49.815 1.00 95.25 112 ILE A C 1
ATOM 919 O O . ILE A 1 112 ? -38.170 -3.013 48.985 1.00 95.25 112 ILE A O 1
ATOM 923 N N . GLN A 1 113 ? -39.307 -1.669 50.369 1.00 94.75 113 GLN A N 1
ATOM 924 C CA . GLN A 1 113 ? -38.559 -0.464 50.017 1.00 94.75 113 GLN A CA 1
ATOM 925 C C . GLN A 1 113 ? -37.070 -0.582 50.362 1.00 94.75 113 GLN A C 1
ATOM 927 O O . GLN A 1 113 ? -36.227 -0.186 49.553 1.00 94.75 113 GLN A O 1
ATOM 932 N N . LYS A 1 114 ? -36.723 -1.152 51.523 1.00 96.56 114 LYS A N 1
ATOM 933 C CA . LYS A 1 114 ? -35.332 -1.391 51.936 1.00 96.56 114 LYS A CA 1
ATOM 934 C C . LYS A 1 114 ? -34.616 -2.322 50.957 1.00 96.56 114 LYS A C 1
ATOM 936 O O . LYS A 1 114 ? -33.541 -1.974 50.465 1.00 96.56 114 LYS A O 1
ATOM 941 N N . TYR A 1 115 ? -35.224 -3.460 50.619 1.00 96.69 115 TYR A N 1
ATOM 942 C CA . TYR A 1 115 ? -34.649 -4.393 49.645 1.00 96.69 115 TYR A CA 1
ATOM 943 C C . TYR A 1 115 ? -34.573 -3.793 48.244 1.00 96.69 115 TYR A C 1
ATOM 945 O O . TYR A 1 115 ? -33.570 -3.973 47.555 1.00 96.69 115 TYR A O 1
ATOM 953 N N . TYR A 1 116 ? -35.576 -3.018 47.834 1.00 96.31 116 TYR A N 1
ATOM 954 C CA . TYR A 1 116 ? -35.566 -2.348 46.540 1.00 96.31 116 TYR A CA 1
ATOM 955 C C . TYR A 1 116 ? -34.452 -1.296 46.442 1.00 96.31 116 TYR A C 1
ATOM 957 O O . TYR A 1 116 ? -33.759 -1.229 45.426 1.00 96.31 116 TYR A O 1
ATOM 965 N N . ARG A 1 117 ? -34.211 -0.511 47.501 1.00 96.62 117 ARG A N 1
ATOM 966 C CA . ARG A 1 117 ? -33.081 0.435 47.562 1.00 96.62 117 ARG A CA 1
ATOM 967 C C . ARG A 1 117 ? -31.739 -0.294 47.458 1.00 96.62 117 ARG A C 1
ATOM 969 O O . ARG A 1 117 ? -30.899 0.115 46.658 1.00 96.62 117 ARG A O 1
ATOM 976 N N . ALA A 1 118 ? -31.563 -1.397 48.188 1.00 96.31 118 ALA A N 1
ATOM 977 C CA . ALA A 1 118 ? -30.357 -2.222 48.100 1.00 96.31 118 ALA A CA 1
ATOM 978 C C . ALA A 1 118 ? -30.159 -2.810 46.689 1.00 96.31 118 ALA A C 1
ATOM 980 O O . ALA A 1 118 ? -29.070 -2.713 46.125 1.00 96.31 118 ALA A O 1
ATOM 981 N N . TYR A 1 119 ? -31.225 -3.339 46.080 1.00 96.56 119 TYR A N 1
ATOM 982 C CA . TYR A 1 119 ? -31.210 -3.838 44.704 1.00 96.56 119 TYR A CA 1
ATOM 983 C C . TYR A 1 119 ? -30.825 -2.745 43.700 1.00 96.56 119 TYR A C 1
ATOM 985 O O . TYR A 1 119 ? -29.979 -2.980 42.838 1.00 96.56 119 TYR A O 1
ATOM 993 N N . ARG A 1 120 ? -31.396 -1.538 43.819 1.00 97.12 120 ARG A N 1
ATOM 994 C CA . ARG A 1 120 ? -31.064 -0.406 42.940 1.00 97.12 120 ARG A CA 1
ATOM 995 C C . ARG A 1 120 ? -29.584 -0.040 43.014 1.00 97.12 120 ARG A C 1
ATOM 997 O O . ARG A 1 120 ? -28.972 0.163 41.970 1.00 97.12 120 ARG A O 1
ATOM 1004 N N . ILE A 1 121 ? -29.013 0.006 44.218 1.00 95.56 121 ILE A N 1
ATOM 1005 C CA . ILE A 1 121 ? -27.586 0.294 44.416 1.00 95.56 121 ILE A CA 1
ATOM 1006 C C . ILE A 1 121 ? -26.729 -0.827 43.819 1.00 95.56 121 ILE A C 1
ATOM 1008 O O . ILE A 1 121 ? -25.815 -0.551 43.048 1.00 95.56 121 ILE A O 1
ATOM 1012 N N . ALA A 1 122 ? -27.049 -2.093 44.097 1.00 95.56 122 ALA A N 1
ATOM 1013 C CA . ALA A 1 122 ? -26.314 -3.231 43.545 1.00 95.56 122 ALA A CA 1
ATOM 1014 C C . ALA A 1 122 ? -26.363 -3.265 42.007 1.00 95.56 122 ALA A C 1
ATOM 1016 O O . ALA A 1 122 ? -25.350 -3.521 41.353 1.00 95.56 122 ALA A O 1
ATOM 1017 N N . ARG A 1 123 ? -27.525 -2.958 41.416 1.00 95.69 123 ARG A N 1
ATOM 1018 C CA . ARG A 1 123 ? -27.691 -2.828 39.966 1.00 95.69 123 ARG A CA 1
ATOM 1019 C C . ARG A 1 123 ? -26.838 -1.689 39.407 1.00 95.69 123 ARG A C 1
ATOM 1021 O O . ARG A 1 123 ? -26.116 -1.920 38.444 1.00 95.69 123 ARG A O 1
ATOM 1028 N N . PHE A 1 124 ? -26.862 -0.514 40.036 1.00 96.62 124 PHE A N 1
ATOM 1029 C CA . PHE A 1 124 ? -26.048 0.632 39.624 1.00 96.62 124 PHE A CA 1
ATOM 1030 C C . PHE A 1 124 ? -24.542 0.333 39.695 1.00 96.62 124 PHE A C 1
ATOM 1032 O O . PHE A 1 124 ? -23.806 0.639 38.759 1.00 96.62 124 PHE A O 1
ATOM 1039 N N . ILE A 1 125 ? -24.082 -0.330 40.762 1.00 96.62 125 ILE A N 1
ATOM 1040 C CA . ILE A 1 125 ? -22.686 -0.772 40.902 1.00 96.62 125 ILE A CA 1
ATOM 1041 C C . ILE A 1 125 ? -22.325 -1.764 39.795 1.00 96.62 125 ILE A C 1
ATOM 1043 O O . ILE A 1 125 ? -21.259 -1.651 39.196 1.00 96.62 125 ILE A O 1
ATOM 1047 N N . LYS A 1 126 ? -23.205 -2.722 39.484 1.00 96.00 126 LYS A N 1
ATOM 1048 C CA . LYS A 1 126 ? -22.975 -3.700 38.412 1.00 96.00 126 LYS A CA 1
ATOM 1049 C C . LYS A 1 126 ? -22.873 -3.031 37.040 1.00 96.00 126 LYS A C 1
ATOM 1051 O O . LYS A 1 126 ? -21.975 -3.373 36.275 1.00 96.00 126 LYS A O 1
ATOM 1056 N N . GLU A 1 127 ? -23.770 -2.094 36.742 1.00 96.06 127 GLU A N 1
ATOM 1057 C CA . GLU A 1 127 ? -23.759 -1.315 35.498 1.00 96.06 127 GLU A CA 1
ATOM 1058 C C . GLU A 1 127 ? -22.480 -0.462 35.404 1.00 96.06 127 GLU A C 1
ATOM 1060 O O . GLU A 1 127 ? -21.774 -0.533 34.402 1.00 96.06 127 GLU A O 1
ATOM 1065 N N . SER A 1 128 ? -22.100 0.226 36.485 1.00 95.06 128 SER A N 1
ATOM 1066 C CA . SER A 1 128 ? -20.878 1.047 36.557 1.00 95.06 128 SER A CA 1
ATOM 1067 C C . SER A 1 128 ? -19.589 0.219 36.472 1.00 95.06 128 SER A C 1
ATOM 1069 O O . SER A 1 128 ? -18.608 0.619 35.851 1.00 95.06 128 SER A O 1
ATOM 1071 N N . ALA A 1 129 ? -19.568 -0.974 37.068 1.00 96.38 129 ALA A N 1
ATOM 1072 C CA . ALA A 1 129 ? -18.440 -1.892 36.954 1.00 96.38 129 ALA A CA 1
ATOM 1073 C C . ALA A 1 129 ? -18.321 -2.463 35.533 1.00 96.38 129 ALA A C 1
ATOM 1075 O O . ALA A 1 129 ? -17.211 -2.692 35.058 1.00 96.38 129 ALA A O 1
ATOM 1076 N N . ALA A 1 130 ? -19.444 -2.699 34.845 1.00 96.50 130 ALA A N 1
ATOM 1077 C CA . ALA A 1 130 ? -19.438 -3.148 33.457 1.00 96.50 130 ALA A CA 1
ATOM 1078 C C . ALA A 1 130 ? -18.887 -2.065 32.519 1.00 96.50 130 ALA A C 1
ATOM 1080 O O . ALA A 1 130 ? -18.019 -2.377 31.704 1.00 96.50 130 ALA A O 1
ATOM 1081 N N . THR A 1 131 ? -19.313 -0.808 32.679 1.00 95.88 131 THR A N 1
ATOM 1082 C CA . THR A 1 131 ? -18.768 0.314 31.897 1.00 95.88 131 THR A CA 1
ATOM 1083 C C . THR A 1 131 ? -17.285 0.526 32.193 1.00 95.88 131 THR A C 1
ATOM 1085 O O . THR A 1 131 ? -16.492 0.635 31.264 1.00 95.88 131 THR A O 1
ATOM 1088 N N . TYR A 1 132 ? -16.864 0.472 33.461 1.00 95.69 132 TYR A N 1
ATOM 1089 C CA . TYR A 1 132 ? -15.446 0.564 33.822 1.00 95.69 132 TYR A CA 1
ATOM 1090 C C . TYR A 1 132 ? -14.602 -0.553 33.188 1.00 95.69 132 TYR A C 1
ATOM 1092 O O . TYR A 1 132 ? -13.546 -0.285 32.619 1.00 95.69 132 TYR A O 1
ATOM 1100 N N . ARG A 1 133 ? -15.075 -1.807 33.216 1.00 96.06 133 ARG A N 1
ATOM 1101 C CA . ARG A 1 133 ? -14.385 -2.931 32.555 1.00 96.06 133 ARG A CA 1
ATOM 1102 C C . ARG A 1 133 ? -14.271 -2.731 31.045 1.00 96.06 133 ARG A C 1
ATOM 1104 O O . ARG A 1 133 ? -13.236 -3.081 30.485 1.00 96.06 133 ARG A O 1
ATOM 1111 N N . GLN A 1 134 ? -15.301 -2.177 30.403 1.00 96.06 134 GLN A N 1
ATOM 1112 C CA . GLN A 1 134 ? -15.250 -1.817 28.984 1.00 96.06 134 GLN A CA 1
ATOM 1113 C C . GLN A 1 134 ? -14.189 -0.743 28.730 1.00 96.06 134 GLN A C 1
ATOM 1115 O O . GLN A 1 134 ? -13.324 -0.958 27.891 1.00 96.06 134 GLN A O 1
ATOM 1120 N N . PHE A 1 135 ? -14.165 0.338 29.515 1.00 97.06 135 PHE A N 1
ATOM 1121 C CA . PHE A 1 135 ? -13.140 1.379 29.388 1.00 97.06 135 PHE A CA 1
ATOM 1122 C C . PHE A 1 135 ? -11.718 0.838 29.563 1.00 97.06 135 PHE A C 1
ATOM 1124 O O . PHE A 1 135 ? -10.842 1.157 28.767 1.00 97.06 135 PHE A O 1
ATOM 1131 N N . VAL A 1 136 ? -11.474 -0.017 30.561 1.00 97.00 136 VAL A N 1
ATOM 1132 C CA . VAL A 1 136 ? -10.155 -0.642 30.761 1.00 97.00 136 VAL A CA 1
ATOM 1133 C C . VAL A 1 136 ? -9.777 -1.533 29.574 1.00 97.00 136 VAL A C 1
ATOM 1135 O O . VAL A 1 136 ? -8.632 -1.494 29.120 1.00 97.00 136 VAL A O 1
ATOM 1138 N N . ALA A 1 137 ? -10.723 -2.315 29.047 1.00 96.31 137 ALA A N 1
ATOM 1139 C CA . ALA A 1 137 ? -10.492 -3.131 27.858 1.00 96.31 137 ALA A CA 1
ATOM 1140 C C . ALA A 1 137 ? -10.177 -2.262 26.631 1.00 96.31 137 ALA A C 1
ATOM 1142 O O . ALA A 1 137 ? -9.258 -2.579 25.881 1.00 96.31 137 ALA A O 1
ATOM 1143 N N . ASP A 1 138 ? -10.882 -1.148 26.453 1.00 95.44 138 ASP A N 1
ATOM 1144 C CA . ASP A 1 138 ? -10.675 -0.210 25.351 1.00 95.44 138 ASP A CA 1
ATOM 1145 C C . ASP A 1 138 ? -9.324 0.499 25.448 1.00 95.44 138 ASP A C 1
ATOM 1147 O O . ASP A 1 138 ? -8.603 0.561 24.452 1.00 95.44 138 ASP A O 1
ATOM 1151 N N . CYS A 1 139 ? -8.925 0.943 26.644 1.00 95.75 139 CYS A N 1
ATOM 1152 C CA . CYS A 1 139 ? -7.588 1.483 26.892 1.00 95.75 139 CYS A CA 1
ATOM 1153 C C . CYS A 1 139 ? -6.505 0.460 26.533 1.00 95.75 139 CYS A C 1
ATOM 1155 O O . CYS A 1 139 ? -5.567 0.791 25.809 1.00 95.75 139 CYS A O 1
ATOM 1157 N N . LYS A 1 140 ? -6.667 -0.799 26.959 1.00 96.38 140 LYS A N 1
ATOM 1158 C CA . LYS A 1 140 ? -5.720 -1.874 26.643 1.00 96.38 140 LYS A CA 1
ATOM 1159 C C . LYS A 1 140 ? -5.635 -2.142 25.136 1.00 96.38 140 LYS A C 1
ATOM 1161 O O . LYS A 1 140 ? -4.533 -2.218 24.599 1.00 96.38 140 LYS A O 1
ATOM 1166 N N . ARG A 1 141 ? -6.775 -2.219 24.434 1.00 94.88 141 ARG A N 1
ATOM 1167 C CA . ARG A 1 141 ? -6.812 -2.358 22.964 1.00 94.88 141 ARG A CA 1
ATOM 1168 C C . ARG A 1 141 ? -6.104 -1.192 22.282 1.00 94.88 141 ARG A C 1
ATOM 1170 O O . ARG A 1 141 ? -5.298 -1.404 21.381 1.00 94.88 141 ARG A O 1
ATOM 1177 N N . HIS A 1 142 ? -6.353 0.032 22.740 1.00 94.88 142 HIS A N 1
ATOM 1178 C CA . HIS A 1 142 ? -5.722 1.215 22.172 1.00 94.88 142 HIS A CA 1
ATOM 1179 C C . HIS A 1 142 ? -4.198 1.218 22.401 1.00 94.88 142 HIS A C 1
ATOM 1181 O O . HIS A 1 142 ? -3.441 1.566 21.490 1.00 94.88 142 HIS A O 1
ATOM 1187 N N . GLU A 1 143 ? -3.719 0.818 23.579 1.00 94.38 143 GLU A N 1
ATOM 1188 C CA . GLU A 1 143 ? -2.286 0.657 23.859 1.00 94.38 143 GLU A CA 1
ATOM 1189 C C . GLU A 1 143 ? -1.640 -0.415 22.971 1.00 94.38 143 GLU A C 1
ATOM 1191 O O . GLU A 1 143 ? -0.576 -0.176 22.393 1.00 94.38 143 GLU A O 1
ATOM 1196 N N . GLU A 1 144 ? -2.300 -1.563 22.796 1.00 95.00 144 GLU A N 1
ATOM 1197 C CA . GLU A 1 144 ? -1.854 -2.640 21.905 1.00 95.00 144 GLU A CA 1
ATOM 1198 C C . GLU A 1 144 ? -1.773 -2.166 20.445 1.00 95.00 144 GLU A C 1
ATOM 1200 O O . GLU A 1 144 ? -0.750 -2.364 19.782 1.00 95.00 144 GLU A O 1
ATOM 1205 N N . GLU A 1 145 ? -2.794 -1.461 19.951 1.00 94.44 145 GLU A N 1
ATOM 1206 C CA . GLU A 1 145 ? -2.800 -0.856 18.615 1.00 94.44 145 GLU A CA 1
ATOM 1207 C C . GLU A 1 145 ? -1.676 0.172 18.443 1.00 94.44 145 GLU A C 1
ATOM 1209 O O . GLU A 1 145 ? -0.989 0.176 17.414 1.00 94.44 145 GLU A O 1
ATOM 1214 N N . ARG A 1 146 ? -1.430 1.015 19.457 1.00 95.38 146 ARG A N 1
ATOM 1215 C CA . ARG A 1 146 ? -0.318 1.979 19.457 1.00 95.38 146 ARG A CA 1
ATOM 1216 C C . ARG A 1 146 ? 1.031 1.274 19.398 1.00 95.38 146 ARG A C 1
ATOM 1218 O O . ARG A 1 146 ? 1.897 1.702 18.630 1.00 95.38 146 ARG A O 1
ATOM 1225 N N . LEU A 1 147 ? 1.214 0.197 20.161 1.00 95.50 147 LEU A N 1
ATOM 1226 C CA . LEU A 1 147 ? 2.446 -0.588 20.162 1.00 95.50 147 LEU A CA 1
ATOM 1227 C C . LEU A 1 147 ? 2.662 -1.287 18.814 1.00 95.50 147 LEU A C 1
ATOM 1229 O O . LEU A 1 147 ? 3.768 -1.252 18.274 1.00 95.50 147 LEU A O 1
ATOM 1233 N N . LEU A 1 148 ? 1.616 -1.874 18.230 1.00 95.31 148 LEU A N 1
ATOM 1234 C CA . LEU A 1 148 ? 1.669 -2.479 16.896 1.00 95.31 148 LEU A CA 1
ATOM 1235 C C . LEU A 1 148 ? 1.972 -1.436 15.814 1.00 95.31 148 LEU A C 1
ATOM 1237 O O . LEU A 1 148 ? 2.791 -1.680 14.929 1.00 95.31 148 LEU A O 1
ATOM 1241 N N . ALA A 1 149 ? 1.362 -0.252 15.884 1.00 94.38 149 ALA A N 1
ATOM 1242 C CA . ALA A 1 149 ? 1.659 0.856 14.980 1.00 94.38 149 ALA A CA 1
ATOM 1243 C C . ALA A 1 149 ? 3.103 1.360 15.138 1.00 94.38 149 ALA A C 1
ATOM 1245 O O . ALA A 1 149 ? 3.759 1.663 14.143 1.00 94.38 149 ALA A O 1
ATOM 1246 N N . TYR A 1 150 ? 3.629 1.423 16.364 1.00 94.56 150 TYR A N 1
ATOM 1247 C CA . TYR A 1 150 ? 5.035 1.738 16.617 1.00 94.56 150 TYR A CA 1
ATOM 1248 C C . TYR A 1 150 ? 5.970 0.681 16.017 1.00 94.56 150 TYR A C 1
ATOM 1250 O O . TYR A 1 150 ? 6.876 1.038 15.268 1.00 94.56 150 TYR A O 1
ATOM 1258 N N . LYS A 1 151 ? 5.708 -0.611 16.255 1.00 94.62 151 LYS A N 1
ATOM 1259 C CA . LYS A 1 151 ? 6.485 -1.720 15.675 1.00 94.62 151 LYS A CA 1
ATOM 1260 C C . LYS A 1 151 ? 6.476 -1.686 14.145 1.00 94.62 151 LYS A C 1
ATOM 1262 O O . LYS A 1 151 ? 7.538 -1.799 13.544 1.00 94.62 151 LYS A O 1
ATOM 1267 N N . ARG A 1 152 ? 5.314 -1.457 13.516 1.00 92.81 152 ARG A N 1
ATOM 1268 C CA . ARG A 1 152 ? 5.195 -1.312 12.052 1.00 92.81 152 ARG A CA 1
ATOM 1269 C C . ARG A 1 152 ? 5.994 -0.124 11.520 1.00 92.81 152 ARG A C 1
ATOM 1271 O O . ARG A 1 152 ? 6.711 -0.275 10.539 1.00 92.81 152 ARG A O 1
ATOM 1278 N N . ARG A 1 153 ? 5.919 1.039 12.182 1.00 92.19 153 ARG A N 1
ATOM 1279 C CA . ARG A 1 153 ? 6.733 2.213 11.817 1.00 92.19 153 ARG A CA 1
ATOM 1280 C C . ARG A 1 153 ? 8.224 1.917 11.926 1.00 92.19 153 ARG A C 1
ATOM 1282 O O . ARG A 1 153 ? 8.953 2.175 10.982 1.00 92.19 153 ARG A O 1
ATOM 1289 N N . HIS A 1 154 ? 8.652 1.298 13.023 1.00 91.19 154 HIS A N 1
ATOM 1290 C CA . HIS A 1 154 ? 10.047 0.918 13.216 1.00 91.19 154 HIS A CA 1
ATOM 1291 C C . HIS A 1 154 ? 10.538 -0.069 12.145 1.00 91.19 154 HIS A C 1
ATOM 1293 O O . HIS A 1 154 ? 11.615 0.116 11.587 1.00 91.19 154 HIS A O 1
ATOM 1299 N N . GLN A 1 155 ? 9.732 -1.080 11.805 1.00 91.69 155 GLN A N 1
ATOM 1300 C CA . GLN A 1 155 ? 10.031 -2.011 10.713 1.00 91.69 155 GLN A CA 1
ATOM 1301 C C . GLN A 1 155 ? 10.131 -1.295 9.362 1.00 91.69 155 GLN A C 1
ATOM 1303 O O . GLN A 1 155 ? 11.083 -1.531 8.623 1.00 91.69 155 GLN A O 1
ATOM 1308 N N . HIS A 1 156 ? 9.196 -0.393 9.050 1.00 87.69 156 HIS A N 1
ATOM 1309 C CA . HIS A 1 156 ? 9.258 0.412 7.830 1.00 87.69 156 HIS A CA 1
ATOM 1310 C C . HIS A 1 156 ? 10.506 1.302 7.787 1.00 87.69 156 HIS A C 1
ATOM 1312 O O . HIS A 1 156 ? 11.141 1.383 6.741 1.00 87.69 156 HIS A O 1
ATOM 1318 N N . ASP A 1 157 ? 10.900 1.921 8.902 1.00 88.75 157 ASP A N 1
ATOM 1319 C CA . ASP A 1 157 ? 12.114 2.741 8.972 1.00 88.75 157 ASP A CA 1
ATOM 1320 C C . ASP A 1 157 ? 13.383 1.908 8.756 1.00 88.75 157 ASP A C 1
ATOM 1322 O O . ASP A 1 157 ? 14.318 2.376 8.108 1.00 88.75 157 ASP A O 1
ATOM 1326 N N . ILE A 1 158 ? 13.424 0.671 9.264 1.00 88.56 158 ILE A N 1
ATOM 1327 C CA . ILE A 1 158 ? 14.521 -0.266 8.986 1.00 88.56 158 ILE A CA 1
ATOM 1328 C C . ILE A 1 158 ? 14.565 -0.580 7.490 1.00 88.56 158 ILE A C 1
ATOM 1330 O O . ILE A 1 158 ? 15.620 -0.430 6.882 1.00 88.56 158 ILE A O 1
ATOM 1334 N N . ILE A 1 159 ? 13.425 -0.947 6.893 1.00 88.94 159 ILE A N 1
ATOM 1335 C CA . ILE A 1 159 ? 13.333 -1.284 5.465 1.00 88.94 159 ILE A CA 1
ATOM 1336 C C . ILE A 1 159 ? 13.756 -0.099 4.590 1.00 88.94 159 ILE A C 1
ATOM 1338 O O . ILE A 1 159 ? 14.505 -0.288 3.643 1.00 88.94 159 ILE A O 1
ATOM 1342 N N . ARG A 1 160 ? 13.340 1.130 4.918 1.00 88.94 160 ARG A N 1
ATOM 1343 C CA . ARG A 1 160 ? 13.728 2.336 4.164 1.00 88.94 160 ARG A CA 1
ATOM 1344 C C . ARG A 1 160 ? 15.223 2.629 4.237 1.00 88.94 160 ARG A C 1
ATOM 1346 O O . ARG A 1 160 ? 15.788 3.147 3.282 1.00 88.94 160 ARG A O 1
ATOM 1353 N N . LYS A 1 161 ? 15.862 2.315 5.368 1.00 86.62 161 LYS A N 1
ATOM 1354 C CA . LYS A 1 161 ? 17.315 2.467 5.539 1.00 86.62 161 LYS A CA 1
ATOM 1355 C C . LYS A 1 161 ? 18.098 1.383 4.806 1.00 86.62 161 LYS A C 1
ATOM 1357 O O . LYS A 1 161 ? 19.197 1.665 4.345 1.00 86.62 161 LYS A O 1
ATOM 1362 N N . THR A 1 162 ? 17.567 0.164 4.718 1.00 85.88 162 THR A N 1
ATOM 1363 C CA . THR A 1 162 ? 18.234 -0.947 4.026 1.00 85.88 162 THR A CA 1
ATOM 1364 C C . THR A 1 162 ? 17.979 -0.954 2.518 1.00 85.88 162 THR A C 1
ATOM 1366 O O . THR A 1 162 ? 18.889 -1.281 1.764 1.00 85.88 162 THR A O 1
ATOM 1369 N N . TYR A 1 163 ? 16.783 -0.563 2.074 1.00 87.06 163 TYR A N 1
ATOM 1370 C CA . TYR A 1 163 ? 16.345 -0.557 0.675 1.00 87.06 163 TYR A CA 1
ATOM 1371 C C . TYR A 1 163 ? 15.618 0.763 0.337 1.00 87.06 163 TYR A C 1
ATOM 1373 O O . TYR A 1 163 ? 14.383 0.811 0.321 1.00 87.06 163 TYR A O 1
ATOM 1381 N N . PRO A 1 164 ? 16.354 1.863 0.088 1.00 91.12 164 PRO A N 1
ATOM 1382 C CA . PRO A 1 164 ? 15.748 3.148 -0.257 1.00 91.12 164 PRO A CA 1
ATOM 1383 C C . PRO A 1 164 ? 15.045 3.047 -1.614 1.00 91.12 164 PRO A C 1
ATOM 1385 O O . PRO A 1 164 ? 15.660 2.631 -2.587 1.00 91.12 164 PRO A O 1
ATOM 1388 N N . SER A 1 165 ? 13.766 3.420 -1.698 1.00 86.06 165 SER A N 1
ATOM 1389 C CA . SER A 1 165 ? 12.987 3.327 -2.950 1.00 86.06 165 SER A CA 1
ATOM 1390 C C . SER A 1 165 ? 12.474 4.689 -3.412 1.00 86.06 165 SER A C 1
ATOM 1392 O O . SER A 1 165 ? 12.408 4.976 -4.606 1.00 86.06 165 SER A O 1
ATOM 1394 N N . SER A 1 166 ? 12.111 5.555 -2.465 1.00 88.50 166 SER A N 1
ATOM 1395 C CA . SER A 1 166 ? 11.610 6.900 -2.735 1.00 88.50 166 SER A CA 1
ATOM 1396 C C . SER A 1 166 ? 12.724 7.941 -2.667 1.00 88.50 166 SER A C 1
ATOM 1398 O O . SER A 1 166 ? 13.709 7.777 -1.949 1.00 88.50 166 SER A O 1
ATOM 1400 N N . ARG A 1 167 ? 12.524 9.086 -3.332 1.00 89.12 167 ARG A N 1
ATOM 1401 C CA . ARG A 1 167 ? 13.383 10.273 -3.171 1.00 89.12 167 ARG A CA 1
ATOM 1402 C C . ARG A 1 167 ? 13.545 10.660 -1.697 1.00 89.12 167 ARG A C 1
ATOM 1404 O O . ARG A 1 167 ? 14.652 10.965 -1.275 1.00 89.12 167 ARG A O 1
ATOM 1411 N N . PHE A 1 168 ? 12.464 10.575 -0.922 1.00 89.69 168 PHE A N 1
ATOM 1412 C CA . PHE A 1 168 ? 12.486 10.871 0.511 1.00 89.69 168 PHE A CA 1
ATOM 1413 C C . PHE A 1 168 ? 13.421 9.937 1.295 1.00 89.69 168 PHE A C 1
ATOM 1415 O O . PHE A 1 168 ? 14.082 10.370 2.236 1.00 89.69 168 PHE A O 1
ATOM 1422 N N . ASP A 1 169 ? 13.511 8.665 0.896 1.00 91.81 169 ASP A N 1
ATOM 1423 C CA . ASP A 1 169 ? 14.395 7.699 1.553 1.00 91.81 169 ASP A CA 1
ATOM 1424 C C . ASP A 1 169 ? 15.866 8.054 1.288 1.00 91.81 169 ASP A C 1
ATOM 1426 O O . ASP A 1 169 ? 16.694 7.992 2.195 1.00 91.81 169 ASP A O 1
ATOM 1430 N N . PHE A 1 170 ? 16.185 8.511 0.072 1.00 93.06 170 PHE A N 1
ATOM 1431 C CA . PHE A 1 170 ? 17.516 9.023 -0.259 1.00 93.06 170 PHE A CA 1
ATOM 1432 C C . PHE A 1 170 ? 17.846 10.316 0.496 1.00 93.06 170 PHE A C 1
ATOM 1434 O O . PHE A 1 170 ? 18.940 10.423 1.045 1.00 93.06 170 PHE A O 1
ATOM 1441 N N . ASP A 1 171 ? 16.904 11.257 0.607 1.00 92.06 171 ASP A N 1
ATOM 1442 C CA . ASP A 1 171 ? 17.084 12.475 1.412 1.00 92.06 171 ASP A CA 1
ATOM 1443 C C . ASP A 1 171 ? 17.350 12.129 2.893 1.00 92.06 171 ASP A C 1
ATOM 1445 O O . ASP A 1 171 ? 18.213 12.728 3.537 1.00 92.06 171 ASP A O 1
ATOM 1449 N N . MET A 1 172 ? 16.680 11.104 3.436 1.00 91.12 172 MET A N 1
ATOM 1450 C CA . MET A 1 172 ? 16.964 10.577 4.776 1.00 91.12 172 MET A CA 1
ATOM 1451 C C . MET A 1 172 ? 18.390 10.013 4.889 1.00 91.12 172 MET A C 1
ATOM 1453 O O . MET A 1 172 ? 19.065 10.284 5.883 1.00 91.12 172 MET A O 1
ATOM 1457 N N . LEU A 1 173 ? 18.867 9.250 3.900 1.00 92.62 173 LEU A N 1
ATOM 1458 C CA . LEU A 1 173 ? 20.235 8.714 3.897 1.00 92.62 173 LEU A CA 1
ATOM 1459 C C . LEU A 1 173 ? 21.291 9.823 3.815 1.00 92.62 173 LEU A C 1
ATOM 1461 O O . LEU A 1 173 ? 22.274 9.767 4.556 1.00 92.62 173 LEU A O 1
ATOM 1465 N N . TYR A 1 174 ? 21.074 10.850 2.987 1.00 94.44 174 TYR A N 1
ATOM 1466 C CA . TYR A 1 174 ? 21.954 12.020 2.934 1.00 94.44 174 TYR A CA 1
ATOM 1467 C C . TYR A 1 174 ? 21.991 12.748 4.283 1.00 94.44 174 TYR A C 1
ATOM 1469 O O . TYR A 1 174 ? 23.074 13.012 4.801 1.00 94.44 174 TYR A O 1
ATOM 1477 N N . ASN A 1 175 ? 20.836 12.960 4.921 1.00 93.62 175 ASN A N 1
ATOM 1478 C CA . ASN A 1 175 ? 20.769 13.565 6.254 1.00 93.62 175 ASN A CA 1
ATOM 1479 C C . ASN A 1 175 ? 21.511 12.737 7.319 1.00 93.62 175 ASN A C 1
ATOM 1481 O O . ASN A 1 175 ? 22.218 13.298 8.156 1.00 93.62 175 ASN A O 1
ATOM 1485 N N . LEU A 1 176 ? 21.380 11.406 7.299 1.00 92.56 176 LEU A N 1
ATOM 1486 C CA . LEU A 1 176 ? 22.104 10.517 8.216 1.00 92.56 176 LEU A CA 1
ATOM 1487 C C . LEU A 1 176 ? 23.618 10.565 7.977 1.00 92.56 176 LEU A C 1
ATOM 1489 O O . LEU A 1 176 ? 24.389 10.616 8.939 1.00 92.56 176 LEU A O 1
ATOM 1493 N N . MET A 1 177 ? 24.047 10.587 6.713 1.00 93.31 177 MET A N 1
ATOM 1494 C CA . MET A 1 177 ? 25.455 10.739 6.352 1.00 93.31 177 MET A CA 1
ATOM 1495 C C . MET A 1 177 ? 26.006 12.082 6.830 1.00 93.31 177 MET A C 1
ATOM 1497 O O . MET A 1 177 ? 27.085 12.121 7.423 1.00 93.31 177 MET A O 1
ATOM 1501 N N . ASP A 1 178 ? 25.269 13.169 6.617 1.00 93.69 178 ASP A N 1
ATOM 1502 C CA . ASP A 1 178 ? 25.680 14.498 7.051 1.00 93.69 178 ASP A CA 1
ATOM 1503 C C . ASP A 1 178 ? 25.776 14.571 8.572 1.00 93.69 178 ASP A C 1
ATOM 1505 O O . ASP A 1 178 ? 26.785 15.043 9.097 1.00 93.69 178 ASP A O 1
ATOM 1509 N N . GLN A 1 179 ? 24.794 14.048 9.307 1.00 95.56 179 GLN A N 1
ATOM 1510 C CA . GLN A 1 179 ? 24.854 13.983 10.771 1.00 95.56 179 GLN A CA 1
ATOM 1511 C C . GLN A 1 179 ? 26.065 13.181 11.258 1.00 95.56 179 GLN A C 1
ATOM 1513 O O . GLN A 1 179 ? 26.779 13.624 12.166 1.00 95.56 179 GLN A O 1
ATOM 1518 N N . TRP A 1 180 ? 26.340 12.034 10.632 1.00 95.19 180 TRP A N 1
ATOM 1519 C CA . TRP A 1 180 ? 27.528 11.238 10.923 1.00 95.19 180 TRP A CA 1
ATOM 1520 C C . TRP A 1 180 ? 28.808 12.035 10.654 1.00 95.19 180 TRP A C 1
ATOM 1522 O O . TRP A 1 180 ? 29.655 12.138 11.541 1.00 95.19 180 TRP A O 1
ATOM 1532 N N . LYS A 1 181 ? 28.926 12.675 9.487 1.00 94.31 181 LYS A N 1
ATOM 1533 C CA . LYS A 1 181 ? 30.088 13.483 9.094 1.00 94.31 181 LYS A CA 1
ATOM 1534 C C . LYS A 1 181 ? 30.343 14.607 10.098 1.00 94.31 181 LYS A C 1
ATOM 1536 O O . LYS A 1 181 ? 31.464 14.750 10.582 1.00 94.31 181 LYS A O 1
ATOM 1541 N N . HIS A 1 182 ? 29.304 15.354 10.473 1.00 93.62 182 HIS A N 1
ATOM 1542 C CA . HIS A 1 182 ? 29.398 16.427 11.466 1.00 93.62 182 HIS A CA 1
ATOM 1543 C C . HIS A 1 182 ? 29.820 15.900 12.844 1.00 93.62 182 HIS A C 1
ATOM 1545 O O . HIS A 1 182 ? 30.685 16.494 13.490 1.00 93.62 182 HIS A O 1
ATOM 1551 N N . SER A 1 183 ? 29.246 14.782 13.296 1.00 94.50 183 SER A N 1
ATOM 1552 C CA . SER A 1 183 ? 29.611 14.146 14.569 1.00 94.50 183 SER A CA 1
ATOM 1553 C C . SER A 1 183 ? 31.077 13.699 14.580 1.00 94.50 183 SER A C 1
ATOM 1555 O O . SER A 1 183 ? 31.821 13.976 15.523 1.00 94.50 183 SER A O 1
ATOM 1557 N N . GLN A 1 184 ? 31.532 13.077 13.493 1.00 93.19 184 GLN A N 1
ATOM 1558 C CA . GLN A 1 184 ? 32.905 12.615 13.353 1.00 93.19 184 GLN A CA 1
ATOM 1559 C C . GLN A 1 184 ? 33.912 13.762 13.244 1.00 93.19 184 GLN A C 1
ATOM 1561 O O . GLN A 1 184 ? 34.959 13.699 13.882 1.00 93.19 184 GLN A O 1
ATOM 1566 N N . MET A 1 185 ? 33.600 14.831 12.508 1.00 92.00 185 MET A N 1
ATOM 1567 C CA . MET A 1 185 ? 34.459 16.018 12.440 1.00 92.00 185 MET A CA 1
ATOM 1568 C C . MET A 1 185 ? 34.613 16.682 13.813 1.00 92.00 185 MET A C 1
ATOM 1570 O O . MET A 1 185 ? 35.728 17.028 14.198 1.00 92.00 185 MET A O 1
ATOM 1574 N N . LYS A 1 186 ? 33.524 16.790 14.591 1.00 93.06 186 LYS A N 1
ATOM 1575 C CA . LYS A 1 186 ? 33.581 17.261 15.987 1.00 93.06 186 LYS A CA 1
ATOM 1576 C C . LYS A 1 186 ? 34.468 16.357 16.849 1.00 93.06 186 LYS A C 1
ATOM 1578 O O . LYS A 1 186 ? 35.300 16.857 17.602 1.00 93.06 186 LYS A O 1
ATOM 1583 N N . ARG A 1 187 ? 34.341 15.033 16.700 1.00 93.31 187 ARG A N 1
ATOM 1584 C CA . ARG A 1 187 ? 35.172 14.046 17.407 1.00 93.31 187 ARG A CA 1
ATOM 1585 C C . ARG A 1 187 ? 36.658 14.179 17.053 1.00 93.31 187 ARG A C 1
ATOM 1587 O O . ARG A 1 187 ? 37.493 14.202 17.948 1.00 93.31 187 ARG A O 1
ATOM 1594 N N . VAL A 1 188 ? 36.991 14.306 15.768 1.00 92.31 188 VAL A N 1
ATOM 1595 C CA . VAL A 1 188 ? 38.375 14.475 15.288 1.00 92.31 188 VAL A CA 1
ATOM 1596 C C . VAL A 1 188 ? 38.984 15.782 15.800 1.00 92.31 188 VAL A C 1
ATOM 1598 O O . VAL A 1 188 ? 40.133 15.781 16.242 1.00 92.31 188 VAL A O 1
ATOM 1601 N N . ALA A 1 189 ? 38.211 16.872 15.800 1.00 91.19 189 ALA A N 1
ATOM 1602 C CA . ALA A 1 189 ? 38.652 18.167 16.311 1.00 91.19 189 ALA A CA 1
ATOM 1603 C C . ALA A 1 189 ? 38.970 18.143 17.817 1.00 91.19 189 ALA A C 1
ATOM 1605 O O . ALA A 1 189 ? 39.890 18.834 18.246 1.00 91.19 189 ALA A O 1
ATOM 1606 N N . GLY A 1 190 ? 38.239 17.343 18.602 1.00 91.38 190 GLY A N 1
ATOM 1607 C CA . GLY A 1 190 ? 38.464 17.206 20.044 1.00 91.38 190 GLY A CA 1
ATOM 1608 C C . GLY A 1 190 ? 39.640 16.301 20.434 1.00 91.38 190 GLY A C 1
ATOM 1609 O O . GLY A 1 190 ? 40.200 16.485 21.508 1.00 91.38 190 GLY A O 1
ATOM 1610 N N . ILE A 1 191 ? 40.016 15.332 19.591 1.00 91.25 191 ILE A N 1
ATOM 1611 C CA . ILE A 1 191 ? 41.028 14.311 19.931 1.00 91.25 191 ILE A CA 1
ATOM 1612 C C . ILE A 1 191 ? 42.419 14.654 19.379 1.00 91.25 191 ILE A C 1
ATOM 1614 O O . ILE A 1 191 ? 43.422 14.434 20.054 1.00 91.25 191 ILE A O 1
ATOM 1618 N N . PHE A 1 192 ? 42.509 15.145 18.140 1.00 90.00 192 PHE A N 1
ATOM 1619 C CA . PHE A 1 192 ? 43.784 15.240 17.422 1.00 90.00 192 PHE A CA 1
ATOM 1620 C C . PHE A 1 192 ? 44.346 16.666 17.386 1.00 90.00 192 PHE A C 1
ATOM 1622 O O . PHE A 1 192 ? 43.601 17.642 17.391 1.00 90.00 192 PHE A O 1
ATOM 1629 N N . PHE A 1 193 ? 45.671 16.799 17.256 1.00 88.88 193 PHE A N 1
ATOM 1630 C CA . PHE A 1 193 ? 46.344 18.072 16.961 1.00 88.88 193 PHE A CA 1
ATOM 1631 C C . PHE A 1 193 ? 46.191 18.462 15.478 1.00 88.88 193 PHE A C 1
ATOM 1633 O O . PHE A 1 193 ? 45.924 17.609 14.633 1.00 88.88 193 PHE A O 1
ATOM 1640 N N . LYS A 1 194 ? 46.422 19.736 15.121 1.00 87.81 194 LYS A N 1
ATOM 1641 C CA . LYS A 1 194 ? 46.147 20.282 13.769 1.00 87.81 194 LYS A CA 1
ATOM 1642 C C . LYS A 1 194 ? 46.718 19.461 12.596 1.00 87.81 194 LYS A C 1
ATOM 1644 O O . LYS A 1 194 ? 46.068 19.361 11.560 1.00 87.81 194 LYS A O 1
ATOM 1649 N N . GLY A 1 195 ? 47.914 18.882 12.731 1.00 87.44 195 GLY A N 1
ATOM 1650 C CA . GLY A 1 195 ? 48.524 18.036 11.694 1.00 87.44 195 GLY A CA 1
ATOM 1651 C C . GLY A 1 195 ? 47.818 16.684 11.537 1.00 87.44 195 GLY A C 1
ATOM 1652 O O . GLY A 1 195 ? 47.400 16.336 10.434 1.00 87.44 195 GLY A O 1
ATOM 1653 N N . ALA A 1 196 ? 47.596 15.964 12.641 1.00 88.25 196 ALA A N 1
ATOM 1654 C CA . ALA A 1 196 ? 46.853 14.702 12.636 1.00 88.25 196 ALA A CA 1
ATOM 1655 C C . ALA A 1 196 ? 45.372 14.878 12.256 1.00 88.25 196 ALA A C 1
ATOM 1657 O O . ALA A 1 196 ? 44.811 14.016 11.584 1.00 88.25 196 ALA A O 1
ATOM 1658 N N . GLN A 1 197 ? 44.753 16.017 12.592 1.00 91.31 197 GLN A N 1
ATOM 1659 C CA . GLN A 1 197 ? 43.394 16.354 12.153 1.00 91.31 197 GLN A CA 1
ATOM 1660 C C . GLN A 1 197 ? 43.273 16.368 10.628 1.00 91.31 197 GLN A C 1
ATOM 1662 O O . GLN A 1 197 ? 42.285 15.877 10.094 1.00 91.31 197 GLN A O 1
ATOM 1667 N N . ARG A 1 198 ? 44.268 16.905 9.909 1.00 88.25 198 ARG A N 1
ATOM 1668 C CA . ARG A 1 198 ? 44.244 16.944 8.437 1.00 88.25 198 ARG A CA 1
ATOM 1669 C C . ARG A 1 198 ? 44.250 15.537 7.848 1.00 88.25 198 ARG A C 1
ATOM 1671 O O . ARG A 1 198 ? 43.412 15.244 7.002 1.00 88.25 198 ARG A O 1
ATOM 1678 N N . ALA A 1 199 ? 45.125 14.661 8.340 1.00 90.81 199 ALA A N 1
ATOM 1679 C CA . ALA A 1 199 ? 45.176 13.267 7.899 1.00 90.81 199 ALA A CA 1
ATOM 1680 C C . ALA A 1 199 ? 43.866 12.517 8.214 1.00 90.81 199 ALA A C 1
ATOM 1682 O O . ALA A 1 199 ? 43.295 11.868 7.338 1.00 90.81 199 ALA A O 1
ATOM 1683 N N . ALA A 1 200 ? 43.338 12.674 9.432 1.00 89.75 200 ALA A N 1
ATOM 1684 C CA . ALA A 1 200 ? 42.074 12.065 9.843 1.00 89.75 200 ALA A CA 1
ATOM 1685 C C . ALA A 1 200 ? 40.872 12.584 9.028 1.00 89.75 200 ALA A C 1
ATOM 1687 O O . ALA A 1 200 ? 40.007 11.803 8.634 1.00 89.75 200 ALA A O 1
ATOM 1688 N N . ASN A 1 201 ? 40.830 13.882 8.715 1.00 91.69 201 ASN A N 1
ATOM 1689 C CA . ASN A 1 201 ? 39.782 14.475 7.883 1.00 91.69 201 ASN A CA 1
ATOM 1690 C C . ASN A 1 201 ? 39.847 13.991 6.429 1.00 91.69 201 ASN A C 1
ATOM 1692 O O . ASN A 1 201 ? 38.800 13.811 5.815 1.00 91.69 201 ASN A O 1
ATOM 1696 N N . VAL A 1 202 ? 41.040 13.734 5.882 1.00 93.31 202 VAL A N 1
ATOM 1697 C CA . VAL A 1 202 ? 41.186 13.119 4.551 1.00 93.31 202 VAL A CA 1
ATOM 1698 C C . VAL A 1 202 ? 40.648 11.686 4.554 1.00 93.31 202 VAL A C 1
ATOM 1700 O O . VAL A 1 202 ? 39.903 11.315 3.651 1.00 93.31 202 VAL A O 1
ATOM 1703 N N . MET A 1 203 ? 40.940 10.893 5.591 1.00 91.94 203 MET A N 1
ATOM 1704 C CA . MET A 1 203 ? 40.362 9.549 5.732 1.00 91.94 203 MET A CA 1
ATOM 1705 C C . MET A 1 203 ? 38.833 9.586 5.841 1.00 91.94 203 MET A C 1
ATOM 1707 O O . MET A 1 203 ? 38.141 8.802 5.190 1.00 91.94 203 MET A O 1
ATOM 1711 N N . LEU A 1 204 ? 38.298 10.527 6.623 1.00 93.75 204 LEU A N 1
ATOM 1712 C CA . LEU A 1 204 ? 36.861 10.752 6.742 1.00 93.75 204 LEU A CA 1
ATOM 1713 C C . LEU A 1 204 ? 36.230 11.166 5.406 1.00 93.75 204 LEU A C 1
ATOM 1715 O O . LEU A 1 204 ? 35.159 10.674 5.052 1.00 93.75 204 LEU A O 1
ATOM 1719 N N . LEU A 1 205 ? 36.896 12.047 4.660 1.00 94.12 205 LEU A N 1
ATOM 1720 C CA . LEU A 1 205 ? 36.450 12.479 3.343 1.00 94.12 205 LEU A CA 1
ATOM 1721 C C . LEU A 1 205 ? 36.397 11.295 2.378 1.00 94.12 205 LEU A C 1
ATOM 1723 O O . LEU A 1 205 ? 35.355 11.080 1.768 1.00 94.12 205 LEU A O 1
ATOM 1727 N N . ASN A 1 206 ? 37.455 10.486 2.304 1.00 95.56 206 ASN A N 1
ATOM 1728 C CA . ASN A 1 206 ? 37.475 9.284 1.468 1.00 95.56 206 ASN A CA 1
ATOM 1729 C C . ASN A 1 206 ? 36.310 8.354 1.819 1.00 95.56 206 ASN A C 1
ATOM 1731 O O . ASN A 1 206 ? 35.551 7.962 0.937 1.00 95.56 206 ASN A O 1
ATOM 1735 N N . LYS A 1 207 ? 36.077 8.111 3.117 1.00 94.81 207 LYS A N 1
ATOM 1736 C CA . LYS A 1 207 ? 34.939 7.298 3.552 1.00 94.81 207 LYS A CA 1
ATOM 1737 C C . LYS A 1 207 ? 33.588 7.913 3.172 1.00 94.81 207 LYS A C 1
ATOM 1739 O O . LYS A 1 207 ? 32.686 7.177 2.787 1.00 94.81 207 LYS A O 1
ATOM 1744 N N . SER A 1 208 ? 33.434 9.238 3.246 1.00 94.06 208 SER A N 1
ATOM 1745 C CA . SER A 1 208 ? 32.209 9.914 2.793 1.00 94.06 208 SER A CA 1
ATOM 1746 C C . SER A 1 208 ? 31.996 9.806 1.284 1.00 94.06 208 SER A C 1
ATOM 1748 O O . SER A 1 208 ? 30.870 9.595 0.848 1.00 94.06 208 SER A O 1
ATOM 1750 N N . VAL A 1 209 ? 33.068 9.875 0.491 1.00 95.31 209 VAL A N 1
ATOM 1751 C CA . VAL A 1 209 ? 33.006 9.696 -0.964 1.00 95.31 209 VAL A CA 1
ATOM 1752 C C . VAL A 1 209 ? 32.590 8.267 -1.301 1.00 95.31 209 VAL A C 1
ATOM 1754 O O . VAL A 1 209 ? 31.737 8.080 -2.162 1.00 95.31 209 VAL A O 1
ATOM 1757 N N . ASP A 1 210 ? 33.125 7.267 -0.601 1.00 95.50 210 ASP A N 1
ATOM 1758 C CA . ASP A 1 210 ? 32.730 5.872 -0.806 1.00 95.50 210 ASP A CA 1
ATOM 1759 C C . ASP A 1 210 ? 31.254 5.639 -0.462 1.00 95.50 210 ASP A C 1
ATOM 1761 O O . ASP A 1 210 ? 30.534 5.033 -1.251 1.00 95.50 210 ASP A O 1
ATOM 1765 N N . MET A 1 211 ? 30.760 6.201 0.647 1.00 93.88 211 MET A N 1
ATOM 1766 C CA . MET A 1 211 ? 29.331 6.117 0.978 1.00 93.88 211 MET A CA 1
ATOM 1767 C C . MET A 1 211 ? 28.446 6.843 -0.046 1.00 93.88 211 MET A C 1
ATOM 1769 O O . MET A 1 211 ? 27.369 6.355 -0.373 1.00 93.88 211 MET A O 1
ATOM 1773 N N . LEU A 1 212 ? 28.875 7.992 -0.583 1.00 94.62 212 LEU A N 1
ATOM 1774 C CA . LEU A 1 212 ? 28.135 8.680 -1.651 1.00 94.62 212 LEU A CA 1
ATOM 1775 C C . LEU A 1 212 ? 28.082 7.839 -2.929 1.00 94.62 212 LEU A C 1
ATOM 1777 O O . LEU A 1 212 ? 27.023 7.745 -3.544 1.00 94.62 212 LEU A O 1
ATOM 1781 N N . ARG A 1 213 ? 29.187 7.175 -3.291 1.00 95.50 213 ARG A N 1
ATOM 1782 C CA . ARG A 1 213 ? 29.221 6.241 -4.426 1.00 95.50 213 ARG A CA 1
ATOM 1783 C C . ARG A 1 213 ? 28.249 5.080 -4.22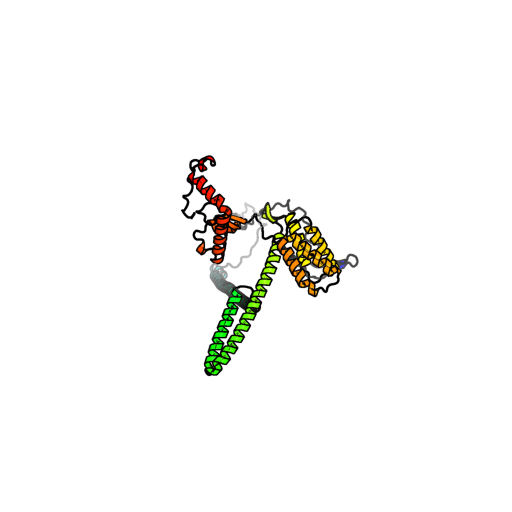6 1.00 95.50 213 ARG A C 1
ATOM 1785 O O . ARG A 1 213 ? 27.553 4.725 -5.171 1.00 95.50 213 ARG A O 1
ATOM 1792 N N . GLU A 1 214 ? 28.173 4.512 -3.022 1.00 93.06 214 GLU A N 1
ATOM 1793 C CA . GLU A 1 214 ? 27.205 3.456 -2.690 1.00 93.06 214 GLU A CA 1
ATOM 1794 C C . GLU A 1 214 ? 25.755 3.959 -2.809 1.00 93.06 214 GLU A C 1
ATOM 1796 O O . GLU A 1 214 ? 24.923 3.296 -3.430 1.00 93.06 214 GLU A O 1
ATOM 1801 N N . ILE A 1 215 ? 25.448 5.156 -2.292 1.00 92.81 215 ILE A N 1
ATOM 1802 C CA . ILE A 1 215 ? 24.114 5.764 -2.435 1.00 92.81 215 ILE A CA 1
ATOM 1803 C C . ILE A 1 215 ? 23.769 6.003 -3.908 1.00 92.81 215 ILE A C 1
ATOM 1805 O O . ILE A 1 215 ? 22.649 5.711 -4.333 1.00 92.81 215 ILE A O 1
ATOM 1809 N N . ASP A 1 216 ? 24.715 6.494 -4.705 1.00 93.50 216 ASP A N 1
ATOM 1810 C CA . ASP A 1 216 ? 24.504 6.716 -6.134 1.00 93.50 216 ASP A CA 1
ATOM 1811 C C . ASP A 1 216 ? 24.288 5.399 -6.894 1.00 93.50 216 ASP A C 1
ATOM 1813 O O . ASP A 1 216 ? 23.428 5.343 -7.775 1.00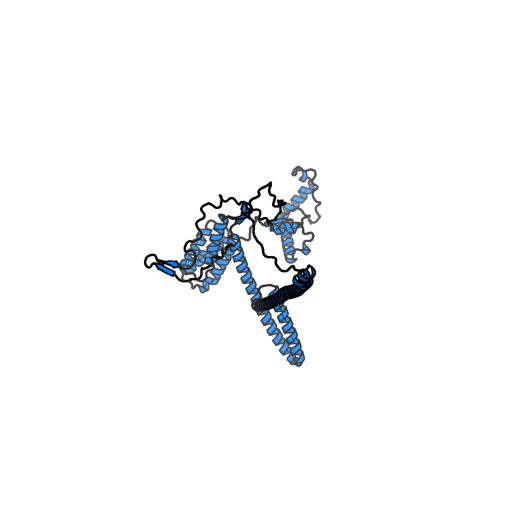 93.50 216 ASP A O 1
ATOM 1817 N N . GLN A 1 217 ? 24.991 4.322 -6.529 1.00 93.69 217 GLN A N 1
ATOM 1818 C CA . GLN A 1 217 ? 24.743 2.982 -7.073 1.00 93.69 217 GLN A CA 1
ATOM 1819 C C . GLN A 1 217 ? 23.335 2.486 -6.728 1.00 93.69 217 GLN A C 1
ATOM 1821 O O . GLN A 1 217 ? 22.614 2.031 -7.616 1.00 93.69 217 GLN A O 1
ATOM 1826 N N . LEU A 1 218 ? 22.901 2.629 -5.471 1.00 92.38 218 LEU A N 1
ATOM 1827 C CA . LEU A 1 218 ? 21.535 2.283 -5.061 1.00 92.38 218 LEU A CA 1
ATOM 1828 C C . LEU A 1 218 ? 20.499 3.095 -5.845 1.00 92.38 218 LEU A C 1
ATOM 1830 O O . LEU A 1 218 ? 19.528 2.540 -6.354 1.00 92.38 218 LEU A O 1
ATOM 1834 N N . LYS A 1 219 ? 20.731 4.396 -6.026 1.00 92.38 219 LYS A N 1
ATOM 1835 C CA . LYS A 1 219 ? 19.863 5.275 -6.817 1.00 92.38 219 LYS A CA 1
ATOM 1836 C C . LYS A 1 219 ? 19.795 4.860 -8.287 1.00 92.38 219 LYS A C 1
ATOM 1838 O O . LYS A 1 219 ? 18.722 4.914 -8.888 1.00 92.38 219 LYS A O 1
ATOM 1843 N N . GLN A 1 220 ? 20.917 4.445 -8.876 1.00 91.06 220 GLN A N 1
ATOM 1844 C CA . GLN A 1 220 ? 20.948 3.908 -10.237 1.00 91.06 220 GLN A CA 1
ATOM 1845 C C . GLN A 1 220 ? 20.165 2.596 -10.337 1.00 91.06 220 GLN A C 1
ATOM 1847 O O . GLN A 1 220 ? 19.349 2.469 -11.249 1.00 91.06 220 GLN A O 1
ATOM 1852 N N . ASN A 1 221 ? 20.335 1.680 -9.381 1.00 91.38 221 ASN A N 1
ATOM 1853 C CA . ASN A 1 221 ? 19.610 0.409 -9.339 1.00 91.38 221 ASN A CA 1
ATOM 1854 C C . ASN A 1 221 ? 18.094 0.628 -9.217 1.00 91.38 221 ASN A C 1
ATOM 1856 O O . ASN A 1 221 ? 17.327 0.103 -10.022 1.00 91.38 221 ASN A O 1
ATOM 1860 N N . VAL A 1 222 ? 17.660 1.499 -8.302 1.00 91.69 222 VAL A N 1
ATOM 1861 C CA . VAL A 1 222 ? 16.242 1.869 -8.148 1.00 91.69 222 VAL A CA 1
ATOM 1862 C C . VAL A 1 222 ? 15.696 2.501 -9.423 1.00 91.69 222 VAL A C 1
ATOM 1864 O O . VAL A 1 222 ? 14.582 2.202 -9.841 1.00 91.69 222 VAL A O 1
ATOM 1867 N N . LYS A 1 223 ? 16.479 3.352 -10.096 1.00 89.06 223 LYS A N 1
ATOM 1868 C CA . LYS A 1 223 ? 16.076 3.921 -11.386 1.00 89.06 223 LYS A CA 1
ATOM 1869 C C . LYS A 1 223 ? 15.901 2.830 -12.444 1.00 89.06 223 LYS A C 1
ATOM 1871 O O . LYS A 1 223 ? 14.946 2.903 -13.215 1.00 89.06 223 LYS A O 1
ATOM 1876 N N . THR A 1 224 ? 16.793 1.841 -12.505 1.00 86.31 224 THR A N 1
ATOM 1877 C CA . THR A 1 224 ? 16.664 0.726 -13.453 1.00 86.31 224 THR A CA 1
ATOM 1878 C C . THR A 1 224 ? 15.454 -0.150 -13.146 1.00 86.31 224 THR A C 1
ATOM 1880 O O . THR A 1 224 ? 14.664 -0.397 -14.054 1.00 86.31 224 THR A O 1
ATOM 1883 N N . GLU A 1 225 ? 15.237 -0.512 -11.880 1.00 88.06 225 GLU A N 1
ATOM 1884 C CA . GLU A 1 225 ? 14.075 -1.293 -11.440 1.00 88.06 225 GLU A CA 1
ATOM 1885 C C . GLU A 1 225 ? 12.772 -0.543 -11.719 1.00 88.06 225 GLU A C 1
ATOM 1887 O O . GLU A 1 225 ? 11.847 -1.093 -12.307 1.00 88.06 225 GLU A O 1
ATOM 1892 N N . PHE A 1 226 ? 12.718 0.755 -11.414 1.00 86.25 226 PHE A N 1
ATOM 1893 C CA . PHE A 1 226 ? 11.555 1.587 -11.706 1.00 86.25 226 PHE A CA 1
ATOM 1894 C C . PHE A 1 226 ? 11.234 1.637 -13.206 1.00 86.25 226 PHE A C 1
ATOM 1896 O O . PHE A 1 226 ? 10.063 1.595 -13.593 1.00 86.25 226 PHE A O 1
ATOM 1903 N N . LEU A 1 227 ? 12.253 1.731 -14.069 1.00 82.94 227 LEU A N 1
ATOM 1904 C CA . LEU A 1 227 ? 12.064 1.696 -15.521 1.00 82.94 227 LEU A CA 1
ATOM 1905 C C . LEU A 1 227 ? 11.553 0.327 -15.992 1.00 82.94 227 LEU A C 1
ATOM 1907 O O . LEU A 1 227 ? 10.680 0.284 -16.859 1.00 82.94 227 LEU A O 1
ATOM 1911 N N . GLU A 1 228 ? 12.048 -0.772 -15.423 1.00 81.81 228 GLU A N 1
ATOM 1912 C CA . GLU A 1 228 ? 11.561 -2.130 -15.700 1.00 81.81 228 GLU A CA 1
ATOM 1913 C C . GLU A 1 228 ? 10.108 -2.312 -15.239 1.00 81.81 228 GLU A C 1
ATOM 1915 O O . GLU A 1 228 ? 9.249 -2.714 -16.025 1.00 81.81 228 GLU A O 1
ATOM 1920 N N . GLU A 1 229 ? 9.781 -1.899 -14.015 1.00 84.06 229 GLU A N 1
ATOM 1921 C CA . GLU A 1 229 ? 8.412 -1.902 -13.503 1.00 84.06 229 GLU A CA 1
ATOM 1922 C C . GLU A 1 229 ? 7.482 -1.020 -14.331 1.00 84.06 229 GLU A C 1
ATOM 1924 O O . GLU A 1 229 ? 6.316 -1.356 -14.520 1.00 84.06 229 GLU A O 1
ATOM 1929 N N . LYS A 1 230 ? 7.950 0.139 -14.808 1.00 82.62 230 LYS A N 1
ATOM 1930 C CA . LYS A 1 230 ? 7.153 1.026 -15.663 1.00 82.62 230 LYS A CA 1
ATOM 1931 C C . LYS A 1 230 ? 6.805 0.333 -16.981 1.00 82.62 230 LYS A C 1
ATOM 1933 O O . LYS A 1 230 ? 5.649 0.403 -17.392 1.00 82.62 230 LYS A O 1
ATOM 1938 N N . LYS A 1 231 ? 7.755 -0.377 -17.600 1.00 79.56 231 LYS A N 1
ATOM 1939 C CA . LYS A 1 231 ? 7.506 -1.188 -18.807 1.00 79.56 231 LYS A CA 1
ATOM 1940 C C . LYS A 1 231 ? 6.489 -2.296 -18.532 1.00 79.56 231 LYS A C 1
ATOM 1942 O O . LYS A 1 231 ? 5.521 -2.437 -19.272 1.00 79.56 231 LYS A O 1
ATOM 1947 N N . ILE A 1 232 ? 6.653 -3.033 -17.432 1.00 83.56 232 ILE A N 1
ATOM 1948 C CA . ILE A 1 232 ? 5.724 -4.106 -17.049 1.00 83.56 232 ILE A CA 1
ATOM 1949 C C . ILE A 1 232 ? 4.330 -3.541 -16.754 1.00 83.56 232 ILE A C 1
ATOM 1951 O O . ILE A 1 232 ? 3.339 -4.098 -17.221 1.00 83.56 232 ILE A O 1
ATOM 1955 N N . ARG A 1 233 ? 4.236 -2.419 -16.028 1.00 85.00 233 ARG A N 1
ATOM 1956 C CA . ARG A 1 233 ? 2.973 -1.716 -15.748 1.00 85.00 233 ARG A CA 1
ATOM 1957 C C . ARG A 1 233 ? 2.280 -1.250 -17.019 1.00 85.00 233 ARG A C 1
ATOM 1959 O O . ARG A 1 233 ? 1.068 -1.390 -17.124 1.00 85.00 233 ARG A O 1
ATOM 1966 N N . PHE A 1 234 ? 3.032 -0.734 -17.986 1.00 82.56 234 PHE A N 1
ATOM 1967 C CA . PHE A 1 234 ? 2.494 -0.356 -19.290 1.00 82.56 234 PHE A CA 1
ATOM 1968 C C . PHE A 1 234 ? 1.874 -1.569 -20.001 1.00 82.56 234 PHE A C 1
ATOM 1970 O O . PHE A 1 234 ? 0.701 -1.547 -20.373 1.00 82.56 234 PHE A O 1
ATOM 1977 N N . LEU A 1 235 ? 2.613 -2.680 -20.093 1.00 82.12 235 LEU A N 1
ATOM 1978 C CA . LEU A 1 235 ? 2.115 -3.914 -20.707 1.00 82.12 235 LEU 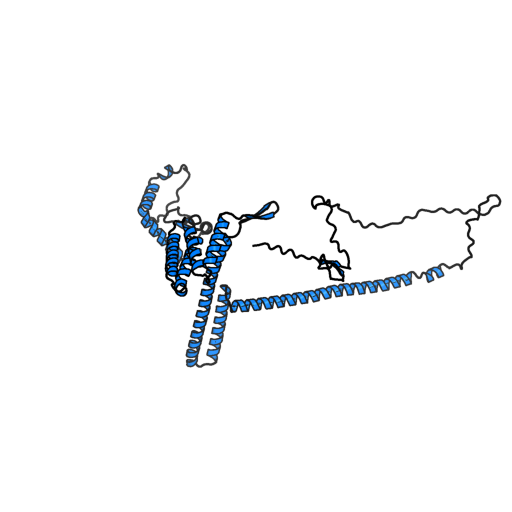A CA 1
ATOM 1979 C C . LEU A 1 235 ? 0.906 -4.495 -19.957 1.00 82.12 235 LEU A C 1
ATOM 1981 O O . LEU A 1 235 ? -0.042 -4.974 -20.579 1.00 82.12 235 LEU A O 1
ATOM 1985 N N . THR A 1 236 ? 0.907 -4.465 -18.621 1.00 86.25 236 THR A N 1
ATOM 1986 C CA . THR A 1 236 ? -0.206 -4.989 -17.816 1.00 86.25 236 THR A CA 1
ATOM 1987 C C . THR A 1 236 ? -1.451 -4.117 -17.921 1.00 86.25 236 THR A C 1
ATOM 1989 O O . THR A 1 236 ? -2.548 -4.671 -18.003 1.00 86.25 236 THR A O 1
ATOM 1992 N N . PHE A 1 237 ? -1.291 -2.793 -17.979 1.00 84.38 237 PHE A N 1
ATOM 1993 C CA . PHE A 1 237 ? -2.378 -1.835 -18.153 1.00 84.38 237 PHE A CA 1
ATOM 1994 C C . PHE A 1 237 ? -3.143 -2.095 -19.455 1.00 84.38 237 PHE A C 1
ATOM 1996 O O . PHE A 1 237 ? -4.358 -2.272 -19.428 1.00 84.38 237 PHE A O 1
ATOM 2003 N N . HIS A 1 238 ? -2.436 -2.252 -20.578 1.00 80.94 238 HIS A N 1
ATOM 2004 C CA . HIS A 1 238 ? -3.064 -2.522 -21.878 1.00 80.94 238 HIS A CA 1
ATOM 2005 C C . HIS A 1 238 ? -3.667 -3.934 -22.014 1.00 80.94 238 HIS A C 1
ATOM 2007 O O . HIS A 1 238 ? -4.475 -4.182 -22.909 1.00 80.94 238 HIS A O 1
ATOM 2013 N N . CYS A 1 239 ? -3.324 -4.864 -21.118 1.00 85.38 239 CYS A N 1
ATOM 2014 C CA . CYS A 1 239 ? -3.931 -6.199 -21.063 1.00 85.38 239 CYS A CA 1
ATOM 2015 C C . CYS A 1 239 ? -5.259 -6.247 -20.286 1.00 85.38 239 CYS A C 1
ATOM 2017 O O . CYS A 1 239 ? -5.962 -7.274 -20.335 1.00 85.38 239 CYS A O 1
ATOM 2019 N N . ALA A 1 240 ? -5.578 -5.192 -19.530 1.00 85.12 240 ALA A N 1
ATOM 2020 C CA . ALA A 1 240 ? -6.781 -5.127 -18.716 1.00 85.12 240 ALA A CA 1
ATOM 2021 C C . ALA A 1 240 ? -8.041 -5.067 -19.603 1.00 85.12 240 ALA A C 1
ATOM 2023 O O . ALA A 1 240 ? -8.032 -4.412 -20.647 1.00 85.12 240 ALA A O 1
ATOM 2024 N N . PRO A 1 241 ? -9.125 -5.779 -19.239 1.00 88.88 241 PRO A N 1
ATOM 2025 C CA . PRO A 1 241 ? -10.403 -5.623 -19.921 1.00 88.88 241 PRO A CA 1
ATOM 2026 C C . PRO A 1 241 ? -10.977 -4.226 -19.658 1.00 88.88 241 PRO A C 1
ATOM 2028 O O . PRO A 1 241 ? -10.710 -3.626 -18.619 1.00 88.88 241 PRO A O 1
ATOM 2031 N N . ILE A 1 242 ? -11.796 -3.728 -20.583 1.00 84.12 242 ILE A N 1
ATOM 2032 C CA . ILE A 1 242 ? -12.528 -2.476 -20.371 1.00 84.12 242 ILE A CA 1
ATOM 2033 C C . ILE A 1 242 ? -13.655 -2.777 -19.385 1.00 84.12 242 ILE A C 1
ATOM 2035 O O . ILE A 1 242 ? -14.484 -3.649 -19.655 1.00 84.12 242 ILE A O 1
ATOM 2039 N N . GLU A 1 243 ? -13.664 -2.087 -18.248 1.00 88.19 243 GLU A N 1
ATOM 2040 C CA . GLU A 1 243 ? -14.671 -2.246 -17.198 1.00 88.19 243 GLU A CA 1
ATOM 2041 C C . GLU A 1 243 ? -15.630 -1.054 -17.219 1.00 88.19 243 GLU A C 1
ATOM 2043 O O . GLU A 1 243 ? -15.200 0.097 -17.268 1.00 88.19 243 GLU A O 1
ATOM 2048 N N . TRP A 1 244 ? -16.933 -1.319 -17.170 1.00 84.75 244 TRP A N 1
ATOM 2049 C CA . TRP A 1 244 ? -17.938 -0.283 -16.942 1.00 84.75 244 TRP A CA 1
ATOM 2050 C C . TRP A 1 244 ? -19.086 -0.825 -16.099 1.00 84.75 244 TRP A C 1
ATOM 2052 O O . TRP A 1 244 ? -19.350 -2.030 -16.043 1.00 84.75 244 TRP A O 1
ATOM 2062 N N . ASN A 1 245 ? -19.800 0.084 -15.446 1.00 90.38 245 ASN A N 1
ATOM 2063 C CA . ASN A 1 245 ? -20.985 -0.276 -14.686 1.00 90.38 245 ASN A CA 1
ATOM 2064 C C . ASN A 1 245 ? -22.150 -0.437 -15.662 1.00 90.38 245 ASN A C 1
ATOM 2066 O O . ASN A 1 245 ? -22.620 0.527 -16.261 1.00 90.38 245 ASN A O 1
ATOM 2070 N N . GLY A 1 246 ? -22.594 -1.677 -15.842 1.00 83.19 246 GLY A N 1
ATOM 2071 C CA . GLY A 1 246 ? -23.766 -1.999 -16.639 1.00 83.19 246 GLY A CA 1
ATOM 2072 C C . GLY A 1 246 ? -25.072 -1.675 -15.910 1.00 83.19 246 GLY A C 1
ATOM 2073 O O . GLY A 1 246 ? -25.113 -1.033 -14.855 1.00 83.19 246 GLY A O 1
ATOM 2074 N N . TYR A 1 247 ? -26.173 -2.180 -16.461 1.00 75.62 247 TYR A N 1
ATOM 2075 C CA . TYR A 1 247 ? -27.500 -2.028 -15.870 1.00 75.62 247 TYR A CA 1
ATOM 2076 C C . TYR A 1 247 ? -27.546 -2.551 -14.417 1.00 75.62 247 TYR A C 1
ATOM 2078 O O . TYR A 1 247 ? -27.043 -3.638 -14.118 1.00 75.62 247 TYR A O 1
ATOM 2086 N N . LYS A 1 248 ? -28.166 -1.775 -13.512 1.00 82.38 248 LYS A N 1
ATOM 2087 C CA . LYS A 1 248 ? -28.229 -2.021 -12.052 1.00 82.38 248 LYS A CA 1
ATOM 2088 C C . LYS A 1 248 ? -26.867 -2.029 -11.331 1.00 82.38 248 LYS A C 1
ATOM 2090 O O . LYS A 1 248 ? -26.735 -2.682 -10.300 1.00 82.38 248 LYS A O 1
ATOM 2095 N N . GLY A 1 249 ? -25.860 -1.323 -11.852 1.00 84.94 249 GLY A N 1
ATOM 2096 C CA . GLY A 1 249 ? -24.570 -1.154 -11.169 1.00 84.94 249 GLY A CA 1
ATOM 2097 C C . GLY A 1 249 ? -23.704 -2.416 -11.142 1.00 84.94 249 GLY A C 1
ATOM 2098 O O . GLY A 1 249 ? -22.812 -2.531 -10.306 1.00 84.94 249 GLY A O 1
ATOM 2099 N N . LYS A 1 250 ? -23.963 -3.379 -12.034 1.00 87.56 250 LYS A N 1
ATOM 2100 C CA . LYS A 1 250 ? -23.138 -4.586 -12.153 1.00 87.56 250 LYS A CA 1
ATOM 2101 C C . LYS A 1 250 ? -21.885 -4.276 -12.981 1.00 87.56 250 LYS A C 1
ATOM 2103 O O . LYS A 1 250 ? -22.044 -3.875 -14.138 1.00 87.56 250 LYS A O 1
ATOM 2108 N N . PRO A 1 251 ? -20.666 -4.475 -12.450 1.00 87.12 251 PRO A N 1
ATOM 2109 C CA . PRO A 1 251 ? -19.451 -4.288 -13.234 1.00 87.12 251 PRO A CA 1
ATOM 2110 C C . PRO A 1 251 ? -19.433 -5.320 -14.365 1.00 87.12 251 PRO A C 1
ATOM 2112 O O . PRO A 1 251 ? -19.502 -6.525 -14.125 1.00 87.12 251 PRO A O 1
ATOM 2115 N N . THR A 1 252 ? -19.409 -4.842 -15.605 1.00 85.12 252 THR A N 1
ATOM 2116 C CA . THR A 1 252 ? -19.325 -5.666 -16.814 1.00 85.12 252 THR A CA 1
ATOM 2117 C C . THR A 1 252 ? -17.964 -5.435 -17.457 1.00 85.12 252 THR A C 1
ATOM 2119 O O . THR A 1 252 ? -17.476 -4.307 -17.493 1.00 85.12 252 THR A O 1
ATOM 2122 N N . GLN A 1 253 ? -17.339 -6.510 -17.934 1.00 90.00 253 GLN A N 1
ATOM 2123 C CA . GLN A 1 253 ? -16.016 -6.477 -18.553 1.00 90.00 253 GLN A CA 1
ATOM 2124 C C . GLN A 1 253 ? -16.121 -6.836 -20.039 1.00 90.00 253 GLN A C 1
ATOM 2126 O O . GLN A 1 253 ? -16.757 -7.831 -20.388 1.00 90.00 253 GLN A O 1
ATOM 2131 N N . MET A 1 254 ? -15.453 -6.075 -20.910 1.00 83.19 254 MET A N 1
ATOM 2132 C CA . MET A 1 254 ? -15.300 -6.393 -22.336 1.00 83.19 254 MET A CA 1
ATOM 2133 C C . MET A 1 254 ? -13.848 -6.631 -22.682 1.00 83.19 254 MET A C 1
ATOM 2135 O O . MET A 1 254 ? -12.965 -5.815 -22.406 1.00 83.19 254 MET A O 1
ATOM 2139 N N . ILE A 1 255 ? -13.620 -7.744 -23.366 1.00 88.25 255 ILE A N 1
ATOM 2140 C CA . ILE A 1 255 ? -12.347 -8.042 -23.997 1.00 88.25 255 ILE A CA 1
ATOM 2141 C C . ILE A 1 255 ? -12.502 -7.702 -25.477 1.00 88.25 255 ILE A C 1
ATOM 2143 O O . ILE A 1 255 ? -13.201 -8.394 -26.212 1.00 88.25 255 ILE A O 1
ATOM 2147 N N . THR A 1 256 ? -11.862 -6.620 -25.908 1.00 85.81 256 THR A N 1
ATOM 2148 C CA . THR A 1 256 ? -11.809 -6.242 -27.325 1.00 85.81 256 THR A CA 1
ATOM 2149 C C . THR A 1 256 ? -10.705 -7.017 -28.044 1.00 85.81 256 THR A C 1
ATOM 2151 O O . THR A 1 256 ? -9.775 -7.522 -27.412 1.00 85.81 256 THR A O 1
ATOM 2154 N N . VAL A 1 257 ? -10.749 -7.052 -29.378 1.00 84.94 257 VAL A N 1
ATOM 2155 C CA . VAL A 1 257 ? -9.666 -7.627 -30.201 1.00 84.94 257 VAL A CA 1
ATOM 2156 C C . VAL A 1 257 ? -8.321 -6.943 -29.907 1.00 84.94 257 VAL A C 1
ATOM 2158 O O . VAL A 1 257 ? -7.287 -7.603 -29.867 1.00 84.94 257 VAL A O 1
ATOM 2161 N N . LYS A 1 258 ? -8.324 -5.637 -29.596 1.00 79.50 258 LYS A N 1
ATOM 2162 C CA . LYS A 1 258 ? -7.118 -4.896 -29.184 1.00 79.50 258 LYS A CA 1
ATOM 2163 C C . LYS A 1 258 ? -6.539 -5.433 -27.871 1.00 79.50 258 LYS A C 1
ATOM 2165 O O . LYS A 1 258 ? -5.339 -5.669 -27.786 1.00 79.50 258 LYS A O 1
ATOM 2170 N N . VAL A 1 259 ? -7.391 -5.691 -26.875 1.00 83.25 259 VAL A N 1
ATOM 2171 C CA . VAL A 1 259 ? -6.970 -6.282 -25.591 1.00 83.25 259 VAL A CA 1
ATOM 2172 C C . VAL A 1 259 ? -6.466 -7.718 -25.780 1.00 83.25 259 VAL A C 1
ATOM 2174 O O . VAL A 1 259 ? -5.506 -8.121 -25.126 1.00 83.25 259 VAL A O 1
ATOM 2177 N N . GLN A 1 260 ? -7.062 -8.498 -26.689 1.00 81.75 260 GLN A N 1
ATOM 2178 C CA . GLN A 1 260 ? -6.557 -9.837 -27.032 1.00 81.75 260 GLN A CA 1
ATOM 2179 C C . GLN A 1 260 ? -5.150 -9.768 -27.632 1.00 81.75 260 GLN A C 1
ATOM 2181 O O . GLN A 1 260 ? -4.255 -10.452 -27.139 1.00 81.75 260 GLN A O 1
ATOM 2186 N N . ARG A 1 261 ? -4.924 -8.877 -28.608 1.00 82.06 261 ARG A N 1
ATOM 2187 C CA . ARG A 1 261 ? -3.592 -8.643 -29.186 1.00 82.06 261 ARG A CA 1
ATOM 2188 C C . ARG A 1 261 ? -2.579 -8.172 -28.143 1.00 82.06 261 ARG A C 1
ATOM 2190 O O . ARG A 1 261 ? -1.481 -8.711 -28.084 1.00 82.06 261 ARG A O 1
ATOM 2197 N N . ALA A 1 262 ? -2.952 -7.249 -27.256 1.00 83.56 262 ALA A N 1
ATOM 2198 C CA . ALA A 1 262 ? -2.079 -6.808 -26.165 1.00 83.56 262 ALA A CA 1
ATOM 2199 C C . ALA A 1 262 ? -1.658 -7.970 -25.244 1.00 83.56 262 ALA A C 1
ATOM 2201 O O . ALA A 1 262 ? -0.499 -8.056 -24.842 1.00 83.56 262 ALA A O 1
ATOM 2202 N N . ARG A 1 263 ? -2.567 -8.914 -24.956 1.00 87.12 263 ARG A N 1
ATOM 2203 C CA . ARG A 1 263 ? -2.251 -10.123 -24.175 1.00 87.12 263 ARG A CA 1
ATOM 2204 C C . ARG A 1 263 ? -1.316 -11.075 -24.915 1.00 87.12 263 ARG A C 1
ATOM 2206 O O . ARG A 1 263 ? -0.453 -11.669 -24.275 1.00 87.12 263 ARG A O 1
ATOM 2213 N N . GLU A 1 264 ? -1.479 -11.231 -26.225 1.00 84.00 264 GLU A N 1
ATOM 2214 C CA . GLU A 1 264 ? -0.553 -12.008 -27.059 1.00 84.00 264 GLU A CA 1
ATOM 2215 C C . GLU A 1 264 ? 0.852 -11.399 -27.019 1.00 84.00 264 GLU A C 1
ATOM 2217 O O . GLU A 1 264 ? 1.813 -12.104 -26.715 1.00 84.00 264 GLU A O 1
ATOM 2222 N N . PHE A 1 265 ? 0.969 -10.083 -27.209 1.00 81.62 265 PHE A N 1
ATOM 2223 C CA . PHE A 1 265 ? 2.251 -9.381 -27.120 1.00 81.62 265 PHE A CA 1
ATOM 2224 C C . PHE A 1 265 ? 2.876 -9.461 -25.731 1.00 81.62 265 PHE A C 1
ATOM 2226 O O . PHE A 1 265 ? 4.078 -9.684 -25.622 1.00 81.62 265 PHE A O 1
ATOM 2233 N N . LYS A 1 266 ? 2.078 -9.351 -24.663 1.00 86.00 266 LYS A N 1
ATOM 2234 C CA . LYS A 1 266 ? 2.579 -9.534 -23.299 1.00 86.00 266 LYS A CA 1
ATOM 2235 C C . LYS A 1 266 ? 3.139 -10.941 -23.086 1.00 86.00 266 LYS A C 1
ATOM 2237 O O . LYS A 1 266 ? 4.219 -11.072 -22.531 1.00 86.00 266 LYS A O 1
ATOM 2242 N N . ARG A 1 267 ? 2.455 -11.985 -23.570 1.00 86.94 267 ARG A N 1
ATOM 2243 C CA . ARG A 1 267 ? 2.969 -13.365 -23.501 1.00 86.94 267 ARG A CA 1
ATOM 2244 C C . ARG A 1 267 ? 4.285 -13.514 -24.258 1.00 86.94 267 ARG A C 1
ATOM 2246 O O . ARG A 1 267 ? 5.200 -14.156 -23.756 1.00 86.94 267 ARG A O 1
ATOM 2253 N N . LEU A 1 268 ? 4.387 -12.918 -25.446 1.00 83.50 268 LEU A N 1
ATOM 2254 C CA . LEU A 1 268 ? 5.635 -12.907 -26.211 1.00 83.50 268 LEU A CA 1
ATOM 2255 C C . LEU A 1 268 ? 6.747 -12.194 -25.434 1.00 83.50 268 LEU A C 1
ATOM 2257 O O . LEU A 1 268 ? 7.839 -12.736 -25.326 1.00 83.50 268 LEU A O 1
ATOM 2261 N N . TYR A 1 269 ? 6.461 -11.034 -24.844 1.00 85.06 269 TYR A N 1
ATOM 2262 C CA . TYR A 1 269 ? 7.416 -10.292 -24.024 1.00 85.06 269 TYR A CA 1
ATOM 2263 C C . TYR A 1 269 ? 7.880 -11.093 -22.799 1.00 85.06 269 TYR A C 1
ATOM 2265 O O . TYR A 1 269 ? 9.083 -11.259 -22.607 1.00 85.06 269 TYR A O 1
ATOM 2273 N N . ASP A 1 270 ? 6.947 -11.659 -22.028 1.00 86.06 270 ASP A N 1
ATOM 2274 C CA . ASP A 1 270 ? 7.248 -12.473 -20.845 1.00 86.06 270 ASP A CA 1
ATOM 2275 C C . ASP A 1 270 ? 8.142 -13.674 -21.223 1.00 86.06 270 ASP A C 1
ATOM 2277 O O . ASP A 1 270 ? 9.143 -13.942 -20.557 1.00 86.06 270 ASP A O 1
ATOM 2281 N N . ASN A 1 271 ? 7.851 -14.337 -22.351 1.00 85.12 271 ASN A N 1
ATOM 2282 C CA . ASN A 1 271 ? 8.657 -15.445 -22.873 1.00 85.12 271 ASN A CA 1
ATOM 2283 C C . ASN A 1 271 ? 10.048 -15.006 -23.365 1.00 85.12 271 ASN A C 1
ATOM 2285 O O . ASN A 1 271 ? 11.007 -15.768 -23.247 1.00 85.12 271 ASN A O 1
ATOM 2289 N N . LEU A 1 272 ? 10.194 -13.795 -23.916 1.00 82.69 272 LEU A N 1
ATOM 2290 C CA . LEU A 1 272 ? 11.502 -13.260 -24.312 1.00 82.69 272 LEU A CA 1
ATOM 2291 C C . LEU A 1 272 ? 12.378 -12.943 -23.100 1.00 82.69 272 LEU A C 1
ATOM 2293 O O . LEU A 1 272 ? 13.579 -13.198 -23.162 1.00 82.69 272 LEU A O 1
ATOM 2297 N N . SER A 1 273 ? 11.777 -12.430 -22.021 1.00 79.31 273 SER A N 1
ATOM 2298 C CA . SER A 1 273 ? 12.461 -12.093 -20.768 1.00 79.31 273 SER A CA 1
ATOM 2299 C C . SER A 1 273 ? 12.879 -13.321 -19.942 1.00 79.31 273 SER A C 1
ATOM 2301 O O . SER A 1 273 ? 13.676 -13.206 -19.004 1.00 79.31 273 SER A O 1
ATOM 2303 N N . CYS A 1 274 ? 12.389 -14.520 -20.276 1.00 75.75 274 CYS A N 1
ATOM 2304 C CA . CYS A 1 274 ? 12.785 -15.764 -19.620 1.00 75.75 274 CYS A CA 1
ATOM 2305 C C . CYS A 1 274 ? 14.235 -16.171 -19.960 1.00 75.75 274 CYS A C 1
ATOM 2307 O O . CYS A 1 274 ? 14.545 -16.683 -21.037 1.00 75.75 274 CYS A O 1
ATOM 2309 N N . LYS A 1 275 ? 15.132 -16.042 -18.972 1.00 68.94 275 LYS A N 1
ATOM 2310 C CA . LYS A 1 275 ? 16.576 -16.342 -19.093 1.00 68.94 275 LYS A CA 1
ATOM 2311 C C . LYS A 1 275 ? 16.920 -17.834 -19.269 1.00 68.94 275 LYS A C 1
ATOM 2313 O O . LYS A 1 275 ? 18.034 -18.140 -19.687 1.00 68.94 275 LYS A O 1
ATOM 2318 N N . ASN A 1 276 ? 15.980 -18.746 -18.999 1.00 64.44 276 ASN A N 1
ATOM 2319 C CA . ASN A 1 276 ? 16.198 -20.201 -18.952 1.00 64.44 276 ASN A CA 1
ATOM 2320 C C . ASN A 1 276 ? 15.566 -20.948 -20.144 1.00 64.44 276 ASN A C 1
ATOM 2322 O O . ASN A 1 276 ? 14.898 -21.961 -19.954 1.00 64.44 276 ASN A O 1
ATOM 2326 N N . SER A 1 277 ? 15.741 -20.445 -21.367 1.00 66.88 277 SER A N 1
ATOM 2327 C CA . SER A 1 277 ? 15.188 -21.093 -22.568 1.00 66.88 277 SER A CA 1
ATOM 2328 C C . SER A 1 277 ? 16.183 -22.085 -23.181 1.00 66.88 277 SER A C 1
ATOM 2330 O O . SER A 1 277 ? 17.370 -21.767 -23.305 1.00 66.88 277 SER A O 1
ATOM 2332 N N . THR A 1 278 ? 15.704 -23.263 -23.598 1.00 79.31 278 THR A N 1
ATOM 2333 C CA . THR A 1 278 ? 16.454 -24.145 -24.508 1.00 79.31 278 THR A CA 1
ATOM 2334 C C . THR A 1 278 ? 16.650 -23.448 -25.857 1.00 79.31 278 THR A C 1
ATOM 2336 O O . THR A 1 278 ? 15.919 -22.509 -26.193 1.00 79.31 278 THR A O 1
ATOM 2339 N N . VAL A 1 279 ? 17.668 -23.855 -26.620 1.00 78.44 279 VAL A N 1
ATOM 2340 C CA . VAL A 1 279 ? 18.005 -23.200 -27.896 1.00 78.44 279 VAL A CA 1
ATOM 2341 C C . VAL A 1 279 ? 16.843 -23.343 -28.880 1.00 78.44 279 VAL A C 1
ATOM 2343 O O . VAL A 1 279 ? 16.460 -22.369 -29.520 1.00 78.44 279 VAL A O 1
ATOM 2346 N N . GLU A 1 280 ? 16.217 -24.515 -28.903 1.00 80.75 280 GLU A N 1
ATOM 2347 C CA . GLU A 1 280 ? 15.094 -24.879 -29.765 1.00 80.75 280 GLU A CA 1
ATOM 2348 C C . GLU A 1 280 ? 13.853 -24.044 -29.429 1.00 80.75 280 GLU A C 1
ATOM 2350 O O . GLU A 1 280 ? 13.313 -23.345 -30.288 1.00 80.75 280 GLU A O 1
ATOM 2355 N N . SER A 1 281 ? 13.473 -23.998 -28.147 1.00 83.50 281 SER A N 1
ATOM 2356 C CA . SER A 1 281 ? 12.328 -23.201 -27.692 1.00 83.50 281 SER A CA 1
ATOM 2357 C C . SER A 1 281 ? 12.530 -21.710 -27.978 1.00 83.50 281 SER A C 1
ATOM 2359 O O . SER A 1 281 ? 11.602 -21.014 -28.394 1.00 83.50 281 SER A O 1
ATOM 2361 N N . ARG A 1 282 ? 13.764 -21.206 -27.836 1.00 85.62 282 ARG A N 1
ATOM 2362 C CA . ARG A 1 282 ? 14.069 -19.814 -28.173 1.00 85.62 282 ARG A CA 1
ATOM 2363 C C . ARG A 1 282 ? 14.027 -19.555 -29.678 1.00 85.62 282 ARG A C 1
ATOM 2365 O O . ARG A 1 282 ? 13.519 -18.509 -30.078 1.00 85.62 282 ARG A O 1
ATOM 2372 N N . THR A 1 283 ? 14.509 -20.473 -30.516 1.00 85.25 283 THR A N 1
ATOM 2373 C CA . THR A 1 283 ? 14.384 -20.328 -31.976 1.00 85.25 283 THR A CA 1
ATOM 2374 C C . THR A 1 283 ? 12.926 -20.291 -32.420 1.00 85.25 283 THR A C 1
ATOM 2376 O O . THR A 1 283 ? 12.561 -19.417 -33.204 1.00 85.25 283 THR A O 1
ATOM 2379 N N . GLU A 1 284 ? 12.071 -21.150 -31.862 1.00 87.19 284 GLU A N 1
ATOM 2380 C CA . GLU A 1 284 ? 10.632 -21.150 -32.145 1.00 87.19 284 GLU A CA 1
ATOM 2381 C C . GLU A 1 284 ? 9.978 -19.825 -31.738 1.00 87.19 284 GLU A C 1
ATOM 2383 O O . GLU A 1 284 ? 9.245 -19.228 -32.527 1.00 87.19 284 GLU A O 1
ATOM 2388 N N . LEU A 1 285 ? 10.295 -19.310 -30.544 1.00 86.75 285 LEU A N 1
ATOM 2389 C CA . LEU A 1 285 ? 9.807 -18.011 -30.069 1.00 86.75 285 LEU A CA 1
ATOM 2390 C C . LEU A 1 285 ? 10.216 -16.858 -30.996 1.00 86.75 285 LEU A C 1
ATOM 2392 O O . LEU A 1 285 ? 9.385 -16.011 -31.326 1.00 86.75 285 LEU A O 1
ATOM 2396 N N . LEU A 1 286 ? 11.475 -16.826 -31.442 1.00 87.06 286 LEU A N 1
ATOM 2397 C CA . LEU A 1 286 ? 11.977 -15.797 -32.358 1.00 87.06 286 LEU A CA 1
ATOM 2398 C C . LEU A 1 286 ? 11.317 -15.879 -33.741 1.00 87.06 286 LEU A C 1
ATOM 2400 O O . LEU A 1 286 ? 10.987 -14.845 -34.321 1.00 87.06 286 LEU A O 1
ATOM 2404 N N . VAL A 1 287 ? 11.066 -17.088 -34.249 1.00 88.31 287 VAL A N 1
ATOM 2405 C CA . VAL A 1 287 ? 10.340 -17.296 -35.511 1.00 88.31 287 VAL A CA 1
ATOM 2406 C C . VAL A 1 287 ? 8.877 -16.868 -35.379 1.00 88.31 287 VAL A C 1
ATOM 2408 O O . VAL A 1 287 ? 8.362 -16.175 -36.258 1.00 88.31 287 VAL A O 1
ATOM 2411 N N . MET A 1 288 ? 8.208 -17.206 -34.272 1.00 85.94 288 MET A N 1
ATOM 2412 C CA . MET A 1 288 ? 6.846 -16.737 -33.994 1.00 85.94 288 MET A CA 1
ATOM 2413 C C . MET A 1 288 ? 6.778 -15.209 -33.934 1.00 85.94 288 MET A C 1
ATOM 2415 O O . MET A 1 288 ? 5.879 -14.607 -34.524 1.00 85.94 288 MET A O 1
ATOM 2419 N N . LEU A 1 289 ? 7.753 -14.571 -33.284 1.00 87.25 289 LEU A N 1
AT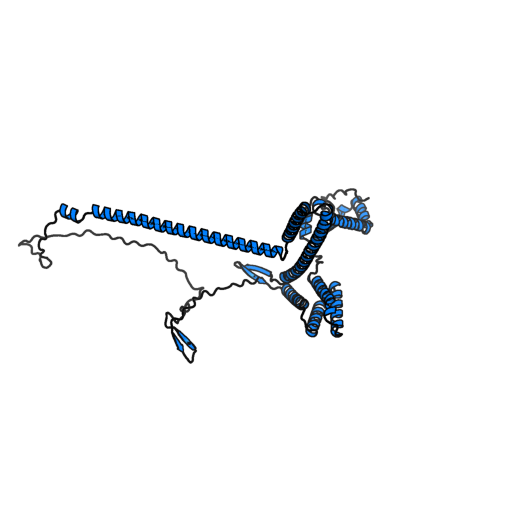OM 2420 C CA . LEU A 1 289 ? 7.830 -13.118 -33.208 1.00 87.25 289 LEU A CA 1
ATOM 2421 C C . LEU A 1 289 ? 8.083 -12.494 -34.588 1.00 87.25 289 LEU A C 1
ATOM 2423 O O . LEU A 1 289 ? 7.366 -11.572 -34.972 1.00 87.25 289 LEU A O 1
ATOM 2427 N N . LYS A 1 290 ? 9.002 -13.045 -35.388 1.00 87.75 290 LYS A N 1
ATOM 2428 C CA . LYS A 1 290 ? 9.232 -12.614 -36.778 1.00 87.75 290 LYS A CA 1
ATOM 2429 C C . LYS A 1 290 ? 7.960 -12.711 -37.629 1.00 87.75 290 LYS A C 1
ATOM 2431 O O . LYS A 1 290 ? 7.632 -11.773 -38.350 1.00 87.75 290 LYS A O 1
ATOM 2436 N N . ASN A 1 291 ? 7.205 -13.803 -37.504 1.00 86.19 291 ASN A N 1
ATOM 2437 C CA . ASN A 1 291 ? 5.940 -13.984 -38.219 1.00 86.19 291 ASN A CA 1
ATOM 2438 C C . ASN A 1 291 ? 4.869 -12.974 -37.779 1.00 86.19 291 ASN A C 1
ATOM 2440 O O . ASN A 1 291 ? 4.126 -12.478 -38.625 1.00 86.19 291 ASN A O 1
ATOM 2444 N N . SER A 1 292 ? 4.815 -12.629 -36.486 1.00 83.25 292 SER A N 1
ATOM 2445 C CA . SER A 1 292 ? 3.889 -11.609 -35.968 1.00 83.25 292 SER A CA 1
ATOM 2446 C C . SER A 1 292 ? 4.177 -10.207 -36.519 1.00 83.25 292 SER A C 1
ATOM 2448 O O . SER A 1 292 ? 3.256 -9.420 -36.715 1.00 83.25 292 SER A O 1
ATOM 2450 N N . LEU A 1 293 ? 5.442 -9.924 -36.845 1.00 81.88 293 LEU A N 1
ATOM 2451 C CA . LEU A 1 293 ? 5.904 -8.629 -37.344 1.00 81.88 293 LEU A CA 1
ATOM 2452 C C . LEU A 1 293 ? 5.852 -8.495 -38.873 1.00 81.88 293 LEU A C 1
ATOM 2454 O O . LEU A 1 293 ? 6.069 -7.404 -39.391 1.00 81.88 293 LEU A O 1
ATOM 2458 N N . LYS A 1 294 ? 5.526 -9.570 -39.603 1.00 81.38 294 LYS A N 1
ATOM 2459 C CA . LYS A 1 294 ? 5.561 -9.621 -41.077 1.00 81.38 294 LYS A CA 1
ATOM 2460 C C . LYS A 1 294 ? 4.722 -8.533 -41.763 1.00 81.38 294 LYS A C 1
ATOM 2462 O O . LYS A 1 294 ? 5.043 -8.131 -42.876 1.00 81.38 294 LYS A O 1
ATOM 2467 N N . TYR A 1 295 ? 3.653 -8.078 -41.111 1.00 78.75 295 TYR A N 1
ATOM 2468 C CA . TYR A 1 295 ? 2.713 -7.095 -41.657 1.00 78.75 295 TYR A CA 1
ATOM 2469 C C . TYR A 1 295 ? 3.042 -5.640 -41.278 1.00 78.75 295 TYR A C 1
ATOM 2471 O O . TYR A 1 295 ? 2.329 -4.732 -41.697 1.00 78.75 295 TYR A O 1
ATOM 2479 N N . HIS A 1 296 ? 4.097 -5.402 -40.491 1.00 76.94 296 HIS A N 1
ATOM 2480 C CA . HIS A 1 296 ? 4.506 -4.067 -40.054 1.00 76.94 296 HIS A CA 1
ATOM 2481 C C . HIS A 1 296 ? 5.737 -3.600 -40.847 1.00 76.94 296 HIS A C 1
ATOM 2483 O O . HIS A 1 296 ? 6.760 -4.277 -40.868 1.00 76.94 296 HIS A O 1
ATOM 2489 N N . HIS A 1 297 ? 5.648 -2.433 -41.494 1.00 73.75 297 HIS A N 1
ATOM 2490 C CA . HIS A 1 297 ? 6.686 -1.907 -42.399 1.00 73.75 297 HIS A CA 1
ATOM 2491 C C . HIS A 1 297 ? 7.466 -0.702 -41.836 1.00 73.75 297 HIS A C 1
ATOM 2493 O O . HIS A 1 297 ? 7.980 0.114 -42.597 1.00 73.75 297 HIS A O 1
ATOM 2499 N N . CYS A 1 298 ? 7.562 -0.553 -40.513 1.00 76.88 298 CYS A N 1
ATOM 2500 C CA . CYS A 1 298 ? 8.300 0.551 -39.894 1.00 76.88 298 CYS A CA 1
ATOM 2501 C C . CYS A 1 298 ? 9.802 0.243 -39.730 1.00 76.88 298 CYS A C 1
ATOM 2503 O O . CYS A 1 298 ? 10.211 -0.912 -39.592 1.00 76.88 298 CYS A O 1
ATOM 2505 N N . GLN A 1 299 ? 10.637 1.291 -39.704 1.00 79.81 299 GLN A N 1
ATOM 2506 C CA . GLN A 1 299 ? 12.092 1.161 -39.529 1.00 79.81 299 GLN A CA 1
ATOM 2507 C C . GLN A 1 299 ? 12.452 0.405 -38.240 1.00 79.81 299 GLN A C 1
ATOM 2509 O O . GLN A 1 299 ? 13.318 -0.467 -38.264 1.00 79.81 299 GLN A O 1
ATOM 2514 N N . ALA A 1 300 ? 11.732 0.664 -37.145 1.00 76.62 300 ALA A N 1
ATOM 2515 C CA . ALA A 1 300 ? 11.930 -0.025 -35.872 1.00 76.62 300 ALA A CA 1
ATOM 2516 C C . ALA A 1 300 ? 11.700 -1.546 -35.974 1.00 76.62 300 ALA A C 1
ATOM 2518 O O . ALA A 1 300 ? 12.413 -2.330 -35.347 1.00 76.62 300 ALA A O 1
ATOM 2519 N N . VAL A 1 301 ? 10.742 -1.982 -36.801 1.00 82.81 301 VAL A N 1
ATOM 2520 C CA . VAL A 1 301 ? 10.507 -3.408 -37.065 1.00 82.81 301 VAL A CA 1
ATOM 2521 C C . VAL A 1 301 ? 11.604 -3.994 -37.948 1.00 82.81 301 VAL A C 1
ATOM 2523 O O . VAL A 1 301 ? 12.053 -5.100 -37.669 1.00 82.81 301 VAL A O 1
ATOM 2526 N N . ASN A 1 302 ? 12.105 -3.261 -38.945 1.00 83.12 302 ASN A N 1
ATOM 2527 C CA . ASN A 1 302 ? 13.227 -3.726 -39.770 1.00 83.12 302 ASN A CA 1
ATOM 2528 C C . ASN A 1 302 ? 14.507 -3.930 -38.940 1.00 83.12 302 ASN A C 1
ATOM 2530 O O . ASN A 1 302 ? 15.184 -4.949 -39.083 1.00 83.12 302 ASN A O 1
ATOM 2534 N N . GLU A 1 303 ? 14.809 -3.004 -38.028 1.00 82.94 303 GLU A N 1
ATOM 2535 C CA . GLU A 1 303 ? 15.928 -3.131 -37.086 1.00 82.94 303 GLU A CA 1
ATOM 2536 C C . GLU A 1 303 ? 15.738 -4.324 -36.140 1.00 82.94 303 GLU A C 1
ATOM 2538 O O . GLU A 1 303 ? 16.671 -5.092 -35.899 1.00 82.94 303 GLU A O 1
ATOM 2543 N N . LEU A 1 304 ? 14.518 -4.527 -35.640 1.00 86.06 304 LEU A N 1
ATOM 2544 C CA . LEU A 1 304 ? 14.188 -5.667 -34.794 1.00 86.06 304 LEU A CA 1
ATOM 2545 C C . LEU A 1 304 ? 14.320 -7.002 -35.547 1.00 86.06 304 LEU A C 1
ATOM 2547 O O . LEU A 1 304 ? 14.927 -7.934 -35.023 1.00 86.06 304 LEU A O 1
ATOM 2551 N N . VAL A 1 305 ? 13.816 -7.096 -36.780 1.00 87.25 305 VAL A N 1
ATOM 2552 C CA . VAL A 1 305 ? 13.946 -8.289 -37.635 1.00 87.25 305 VAL A CA 1
ATOM 2553 C C . VAL A 1 305 ? 15.415 -8.601 -37.912 1.00 87.25 305 VAL A C 1
ATOM 2555 O O . VAL A 1 305 ? 15.816 -9.757 -37.792 1.00 87.25 305 VAL A O 1
ATOM 2558 N N . TYR A 1 306 ? 16.238 -7.584 -38.183 1.00 88.31 306 TYR A N 1
ATOM 2559 C CA . TYR A 1 306 ? 17.681 -7.758 -38.340 1.00 88.31 306 TYR A CA 1
ATOM 2560 C C . TYR A 1 306 ? 18.334 -8.346 -37.078 1.00 88.31 306 TYR A C 1
ATOM 2562 O O . TYR A 1 306 ? 19.105 -9.303 -37.166 1.00 88.31 306 TYR A O 1
ATOM 2570 N N . LEU A 1 307 ? 18.001 -7.823 -35.890 1.00 86.38 307 LEU A N 1
ATOM 2571 C CA . LEU A 1 307 ? 18.534 -8.342 -34.624 1.00 86.38 307 LEU A CA 1
ATOM 2572 C C . LEU A 1 307 ? 18.074 -9.781 -34.343 1.00 86.38 307 LEU A C 1
ATOM 2574 O O . LEU A 1 307 ? 18.853 -10.579 -33.819 1.00 86.38 307 LEU A O 1
ATOM 2578 N N . ILE A 1 308 ? 16.838 -10.125 -34.709 1.00 88.00 308 ILE A N 1
ATOM 2579 C CA . ILE A 1 308 ? 16.293 -11.482 -34.585 1.00 88.00 308 ILE A CA 1
ATOM 2580 C C . ILE A 1 308 ? 17.036 -12.451 -35.504 1.00 88.00 308 ILE A C 1
ATOM 2582 O O . ILE A 1 308 ? 17.477 -13.504 -35.047 1.00 88.00 308 ILE A O 1
ATOM 2586 N N . ASP A 1 309 ? 17.227 -12.091 -36.773 1.00 87.56 309 ASP A N 1
ATOM 2587 C CA . ASP A 1 309 ? 17.961 -12.920 -37.733 1.00 87.56 309 ASP A CA 1
ATOM 2588 C C . ASP A 1 309 ? 19.432 -13.080 -37.316 1.00 87.56 309 ASP A C 1
ATOM 2590 O O . ASP A 1 309 ? 20.010 -14.168 -37.425 1.00 87.56 309 ASP A O 1
ATOM 2594 N N . GLN A 1 310 ? 20.027 -12.038 -36.730 1.00 85.62 310 GLN A N 1
ATOM 2595 C CA . GLN A 1 310 ? 21.348 -12.123 -36.117 1.00 85.62 310 GLN A CA 1
ATOM 2596 C C . GLN A 1 310 ? 21.374 -13.103 -34.928 1.00 85.62 310 GLN A C 1
ATOM 2598 O O . GLN A 1 310 ? 22.314 -13.886 -34.806 1.00 85.62 310 GLN A O 1
ATOM 2603 N N . GLU A 1 311 ? 20.362 -13.122 -34.054 1.00 85.00 311 GLU A N 1
ATOM 2604 C CA . GLU A 1 311 ? 20.316 -14.095 -32.951 1.00 85.00 311 GLU A CA 1
ATOM 2605 C C . GLU A 1 311 ? 20.106 -15.528 -33.464 1.00 85.00 311 GLU A C 1
ATOM 2607 O O . GLU A 1 311 ? 20.819 -16.433 -33.031 1.00 85.00 311 GLU A O 1
ATOM 2612 N N . ILE A 1 312 ? 19.198 -15.743 -34.423 1.00 85.94 312 ILE A N 1
ATOM 2613 C CA . ILE A 1 312 ? 18.934 -17.064 -35.018 1.00 85.94 312 ILE A CA 1
ATOM 2614 C C . ILE A 1 312 ? 20.203 -17.624 -35.672 1.00 85.94 312 ILE A C 1
ATOM 2616 O O . ILE A 1 312 ? 20.578 -18.771 -35.420 1.00 85.94 312 ILE A O 1
ATOM 2620 N N . THR A 1 313 ? 20.912 -16.812 -36.461 1.00 85.69 313 THR A N 1
ATOM 2621 C CA . THR A 1 313 ? 22.161 -17.236 -37.114 1.00 85.69 313 THR A CA 1
ATOM 2622 C C . THR A 1 313 ? 23.257 -17.565 -36.100 1.00 85.69 313 THR A C 1
ATOM 2624 O O . THR A 1 313 ? 23.928 -18.588 -36.237 1.00 85.69 313 THR A O 1
ATOM 2627 N N . LEU A 1 314 ? 23.421 -16.770 -35.040 1.00 83.31 314 LEU A N 1
ATOM 2628 C CA . LEU A 1 314 ? 24.413 -17.048 -33.996 1.00 83.31 314 LEU A CA 1
ATOM 2629 C C . LEU A 1 314 ? 24.062 -18.289 -33.159 1.00 83.31 314 LEU A C 1
ATOM 2631 O O . LEU A 1 314 ? 24.963 -19.050 -32.800 1.00 83.31 314 LEU A O 1
ATOM 2635 N N . MET A 1 315 ? 22.777 -18.531 -32.889 1.00 82.44 315 MET A N 1
ATOM 2636 C CA . MET A 1 315 ? 22.321 -19.749 -32.213 1.00 82.44 315 MET A CA 1
ATOM 2637 C C . MET A 1 315 ? 22.528 -20.990 -33.084 1.00 82.44 315 MET A C 1
ATOM 2639 O O . MET A 1 315 ? 23.054 -21.985 -32.592 1.00 82.44 315 MET A O 1
ATOM 2643 N N . SER A 1 316 ? 22.227 -20.911 -34.386 1.00 84.19 316 SER A N 1
ATOM 2644 C CA . SER A 1 316 ? 22.465 -22.013 -35.334 1.00 84.19 316 SER A CA 1
ATOM 2645 C C . SER A 1 316 ? 23.946 -22.402 -35.453 1.00 84.19 316 SER A C 1
ATOM 2647 O O . SER A 1 316 ? 24.269 -23.545 -35.757 1.00 84.19 316 SER A O 1
ATOM 2649 N N . ARG A 1 317 ? 24.860 -21.467 -35.153 1.00 83.19 317 ARG A N 1
ATOM 2650 C CA . ARG A 1 317 ? 26.318 -21.675 -35.131 1.00 83.19 317 ARG A CA 1
ATOM 2651 C C . ARG A 1 317 ? 26.859 -22.146 -33.774 1.00 83.19 317 ARG A C 1
ATOM 2653 O O . ARG A 1 317 ? 28.070 -22.270 -33.620 1.00 83.19 317 ARG A O 1
ATOM 2660 N N . GLY A 1 318 ? 25.998 -22.370 -32.778 1.00 79.25 318 GLY A N 1
ATOM 2661 C CA . GLY A 1 318 ? 26.397 -22.889 -31.466 1.00 79.25 318 GLY A CA 1
ATOM 2662 C C . GLY A 1 318 ? 27.165 -21.897 -30.583 1.00 79.25 318 GLY A C 1
ATOM 2663 O O . GLY A 1 318 ? 27.936 -22.307 -29.712 1.00 79.25 318 GLY A O 1
ATOM 2664 N N . VAL A 1 319 ? 26.992 -20.583 -30.780 1.00 79.38 319 VAL A N 1
ATOM 2665 C CA . VAL A 1 319 ? 27.658 -19.569 -29.944 1.00 79.38 319 VAL A CA 1
ATOM 2666 C C . VAL A 1 319 ? 27.171 -19.665 -28.492 1.00 79.38 319 VAL A C 1
ATOM 2668 O O . VAL A 1 319 ? 25.974 -19.740 -28.219 1.00 79.38 319 VAL A O 1
ATOM 2671 N N . ARG A 1 320 ? 28.101 -19.624 -27.526 1.00 74.19 320 ARG A N 1
ATOM 2672 C CA . ARG A 1 320 ? 27.765 -19.731 -26.093 1.00 74.19 320 ARG A CA 1
ATOM 2673 C C . ARG A 1 320 ? 26.818 -18.605 -25.655 1.00 74.19 320 ARG A C 1
ATOM 2675 O O . ARG A 1 320 ? 27.127 -17.427 -25.832 1.00 74.19 320 ARG A O 1
ATOM 2682 N N . ASN A 1 321 ? 25.753 -18.972 -24.936 1.00 73.00 321 ASN A N 1
ATOM 2683 C CA . ASN A 1 321 ? 24.701 -18.071 -24.437 1.00 73.00 321 ASN A CA 1
ATOM 2684 C C . ASN A 1 321 ? 25.209 -16.816 -23.693 1.00 73.00 321 ASN A C 1
ATOM 2686 O O . ASN A 1 321 ? 24.575 -15.768 -23.769 1.00 73.00 321 ASN A O 1
ATOM 2690 N N . LYS A 1 322 ? 26.367 -16.879 -23.016 1.00 73.00 322 LYS A N 1
ATOM 2691 C CA . LYS A 1 322 ? 26.948 -15.732 -22.286 1.00 73.00 322 LYS A CA 1
ATOM 2692 C C . LYS A 1 322 ? 27.220 -14.516 -23.183 1.00 73.00 322 LYS A C 1
ATOM 2694 O O . LYS A 1 322 ? 27.010 -13.389 -22.744 1.00 73.00 322 LYS A O 1
ATOM 2699 N N . TRP A 1 323 ? 27.639 -14.735 -24.430 1.00 75.06 323 TRP A N 1
ATOM 2700 C CA . TRP A 1 323 ? 27.948 -13.661 -25.386 1.00 75.06 323 TRP A CA 1
ATOM 2701 C C . TRP A 1 323 ? 26.696 -13.082 -26.056 1.00 75.06 323 TRP A C 1
ATOM 2703 O O . TRP A 1 323 ? 26.728 -11.971 -26.577 1.00 75.06 323 TRP A O 1
ATOM 2713 N N . LEU A 1 324 ? 25.572 -13.802 -25.991 1.00 76.44 324 LEU A N 1
ATOM 2714 C CA . LEU A 1 324 ? 24.290 -13.367 -26.542 1.00 76.44 324 LEU A CA 1
ATOM 2715 C C . LEU A 1 324 ? 23.517 -12.451 -25.588 1.00 76.44 324 LEU A C 1
ATOM 2717 O O . LEU A 1 324 ? 22.563 -11.817 -26.017 1.00 76.44 324 LEU A O 1
ATOM 2721 N N . ASN A 1 325 ? 23.924 -12.320 -24.321 1.00 80.19 325 ASN A N 1
ATOM 2722 C CA . ASN A 1 325 ? 23.205 -11.511 -23.329 1.00 80.19 325 ASN A CA 1
ATOM 2723 C C . ASN A 1 325 ? 23.023 -10.049 -23.762 1.00 80.19 325 ASN A C 1
ATOM 2725 O O . ASN A 1 325 ? 21.951 -9.480 -23.571 1.00 80.19 325 ASN A O 1
ATOM 2729 N N . GLN A 1 326 ? 24.043 -9.446 -24.380 1.00 81.31 326 GLN A N 1
ATOM 2730 C CA . GLN A 1 326 ? 23.948 -8.070 -24.869 1.00 81.31 326 GLN A CA 1
ATOM 2731 C C . GLN A 1 326 ? 23.015 -7.961 -26.082 1.00 81.31 326 GLN A C 1
ATOM 2733 O O . GLN A 1 326 ? 22.234 -7.016 -26.169 1.00 81.31 326 GLN A O 1
ATOM 2738 N N . LEU A 1 327 ? 23.060 -8.937 -26.996 1.00 81.50 327 LEU A N 1
ATOM 2739 C CA . LEU A 1 327 ? 22.150 -9.002 -28.141 1.00 81.50 327 LEU A CA 1
ATOM 2740 C C . LEU A 1 327 ? 20.701 -9.210 -27.680 1.00 81.50 327 LEU A C 1
ATOM 2742 O O . LEU A 1 327 ? 19.813 -8.499 -28.133 1.00 81.50 327 LEU A O 1
ATOM 2746 N N . ARG A 1 328 ? 20.474 -10.095 -26.704 1.00 85.69 328 ARG A N 1
ATOM 2747 C CA . ARG A 1 328 ? 19.163 -10.339 -26.086 1.00 85.69 328 ARG A CA 1
ATOM 2748 C C . ARG A 1 328 ? 18.604 -9.090 -25.418 1.00 85.69 328 ARG A C 1
ATOM 2750 O O . ARG A 1 328 ? 17.468 -8.734 -25.697 1.00 85.69 328 ARG A O 1
ATOM 2757 N N . ARG A 1 329 ? 19.415 -8.356 -24.645 1.00 82.00 329 ARG A N 1
ATOM 2758 C CA . ARG A 1 329 ? 19.013 -7.057 -24.072 1.00 82.00 329 ARG A CA 1
ATOM 2759 C C . ARG A 1 329 ? 18.642 -6.032 -25.146 1.00 82.00 329 ARG A C 1
ATOM 2761 O O . ARG A 1 329 ? 17.703 -5.263 -24.960 1.00 82.00 329 ARG A O 1
ATOM 2768 N N . ARG A 1 330 ? 19.357 -6.015 -26.278 1.00 81.88 330 ARG A N 1
ATOM 2769 C CA . ARG A 1 330 ? 19.020 -5.147 -27.420 1.00 81.88 330 ARG A CA 1
ATOM 2770 C C . ARG A 1 330 ? 17.701 -5.555 -28.072 1.00 81.88 330 ARG A C 1
ATOM 2772 O O . ARG A 1 330 ? 16.900 -4.674 -28.351 1.00 81.88 330 ARG A O 1
ATOM 2779 N N . ILE A 1 331 ? 17.457 -6.853 -28.259 1.00 84.50 331 ILE A N 1
ATOM 2780 C CA . ILE A 1 331 ? 16.191 -7.378 -28.793 1.00 84.50 331 ILE A CA 1
ATOM 2781 C C . ILE A 1 331 ? 15.035 -7.052 -27.844 1.00 84.50 331 ILE A C 1
ATOM 2783 O O . ILE A 1 331 ? 14.035 -6.505 -28.287 1.00 84.50 331 ILE A O 1
ATOM 2787 N N . GLU A 1 332 ? 15.180 -7.292 -26.540 1.00 83.56 332 GLU A N 1
ATOM 2788 C CA . GLU A 1 332 ? 14.177 -6.927 -25.527 1.00 83.56 332 GLU A CA 1
ATOM 2789 C C . GLU A 1 332 ? 13.868 -5.424 -25.544 1.00 83.56 332 GLU A C 1
ATOM 2791 O O . GLU A 1 332 ? 12.704 -5.020 -25.491 1.00 83.56 332 GLU A O 1
ATOM 2796 N N . SER A 1 333 ? 14.901 -4.582 -25.654 1.00 80.75 333 SER A N 1
ATOM 2797 C CA . SER A 1 333 ? 14.734 -3.132 -25.753 1.00 80.75 333 SER A CA 1
ATOM 2798 C C . SER A 1 333 ? 14.053 -2.714 -27.058 1.00 80.75 333 SER A C 1
ATOM 2800 O O . SER A 1 333 ? 13.186 -1.846 -27.025 1.00 80.75 333 SER A O 1
ATOM 2802 N N . ALA A 1 334 ? 14.409 -3.327 -28.189 1.00 80.62 334 ALA A N 1
ATOM 2803 C CA . ALA A 1 334 ? 13.808 -3.048 -29.491 1.00 80.62 334 ALA A CA 1
ATOM 2804 C C . ALA A 1 334 ? 12.336 -3.489 -29.538 1.00 80.62 334 ALA A C 1
ATOM 2806 O O . ALA A 1 334 ? 11.484 -2.711 -29.952 1.00 80.62 334 ALA A O 1
ATOM 2807 N N . VAL A 1 335 ? 12.007 -4.675 -29.014 1.00 80.50 335 VAL A N 1
ATOM 2808 C CA . VAL A 1 335 ? 10.621 -5.151 -28.861 1.00 80.50 335 VAL A CA 1
ATOM 2809 C C . VAL A 1 335 ? 9.824 -4.204 -27.969 1.00 80.50 335 VAL A C 1
ATOM 2811 O O . VAL A 1 335 ? 8.725 -3.797 -28.332 1.00 80.50 335 VAL A O 1
ATOM 2814 N N . SER A 1 336 ? 10.384 -3.790 -26.828 1.00 72.88 336 SER A N 1
ATOM 2815 C CA . SER A 1 336 ? 9.733 -2.809 -25.955 1.00 72.88 336 SER A CA 1
ATOM 2816 C C . SER A 1 336 ? 9.538 -1.459 -26.644 1.00 72.88 336 SER A C 1
ATOM 2818 O O . SER A 1 336 ? 8.549 -0.799 -26.353 1.00 72.88 336 SER A O 1
ATOM 2820 N N . SER A 1 337 ? 10.449 -1.040 -27.525 1.00 73.38 337 SER A N 1
ATOM 2821 C CA . SER A 1 337 ? 10.324 0.202 -28.295 1.00 73.38 337 SER A CA 1
ATOM 2822 C C . SER A 1 337 ? 9.214 0.109 -29.340 1.00 73.38 337 SER A C 1
ATOM 2824 O O . SER A 1 337 ? 8.407 1.023 -29.442 1.00 73.38 337 SER A O 1
ATOM 2826 N N . VAL A 1 338 ? 9.142 -1.007 -30.072 1.00 73.19 338 VAL A N 1
ATOM 2827 C CA . VAL A 1 338 ? 8.088 -1.274 -31.064 1.00 73.19 338 VAL A CA 1
ATOM 2828 C C . VAL A 1 338 ? 6.713 -1.371 -30.392 1.00 73.19 338 VAL A C 1
ATOM 2830 O O . VAL A 1 338 ? 5.744 -0.842 -30.912 1.00 73.19 338 VAL A O 1
ATOM 2833 N N . ILE A 1 339 ? 6.618 -2.004 -29.216 1.00 69.69 339 ILE A N 1
ATOM 2834 C CA . ILE A 1 339 ? 5.347 -2.153 -28.482 1.00 69.69 339 ILE A CA 1
ATOM 2835 C C . ILE A 1 339 ? 4.943 -0.864 -27.759 1.00 69.69 339 ILE A C 1
ATOM 2837 O O . ILE A 1 339 ? 3.757 -0.567 -27.639 1.00 69.69 339 ILE A O 1
ATOM 2841 N N . SER A 1 340 ? 5.915 -0.128 -27.217 1.00 62.78 340 SER A N 1
ATOM 2842 C CA . SER A 1 340 ? 5.642 1.132 -26.528 1.00 62.78 340 SER A CA 1
ATOM 2843 C C . SER A 1 340 ? 5.324 2.263 -27.496 1.00 62.78 340 SER A C 1
ATOM 2845 O O . SER A 1 340 ? 4.774 3.246 -27.010 1.00 62.78 340 SER A O 1
ATOM 2847 N N . GLU A 1 341 ? 5.708 2.136 -28.779 1.00 54.47 341 GLU A N 1
ATOM 2848 C CA . GLU A 1 341 ? 5.484 3.087 -29.880 1.00 54.47 341 GLU A CA 1
ATOM 2849 C C . GLU A 1 341 ? 5.334 4.526 -29.370 1.00 54.47 341 GLU A C 1
ATOM 2851 O O . GLU A 1 341 ? 4.288 5.159 -29.491 1.00 54.47 341 GLU A O 1
ATOM 2856 N N . ASN A 1 342 ? 6.366 5.039 -28.695 1.00 48.97 342 ASN A N 1
ATOM 2857 C CA . ASN A 1 342 ? 6.323 6.423 -28.247 1.00 48.97 342 ASN A CA 1
ATOM 2858 C C . ASN A 1 342 ? 6.731 7.314 -29.422 1.00 48.97 342 ASN A C 1
ATOM 2860 O O . ASN A 1 342 ? 7.845 7.815 -29.443 1.00 48.97 342 ASN A O 1
ATOM 2864 N N . ASP A 1 343 ? 5.806 7.418 -30.381 1.00 48.72 343 ASP A N 1
ATOM 2865 C CA . ASP A 1 343 ? 5.733 8.347 -31.518 1.00 48.72 343 ASP A CA 1
ATOM 2866 C C . ASP A 1 343 ? 4.258 8.466 -31.980 1.00 48.72 343 ASP A C 1
ATOM 2868 O O . ASP A 1 343 ? 3.934 8.444 -33.168 1.00 48.72 343 ASP A O 1
ATOM 2872 N N . ASP A 1 344 ? 3.312 8.542 -31.037 1.00 44.78 344 ASP A N 1
ATOM 2873 C CA . ASP A 1 344 ? 1.881 8.647 -31.350 1.00 44.78 344 ASP A CA 1
ATOM 2874 C C . ASP A 1 344 ? 1.566 10.066 -31.875 1.00 44.78 344 ASP A C 1
ATOM 2876 O O . ASP A 1 344 ? 1.134 10.948 -31.126 1.00 44.78 344 ASP A O 1
ATOM 2880 N N . LEU A 1 345 ? 1.804 10.310 -33.174 1.00 45.44 345 LEU A N 1
ATOM 2881 C CA . LEU A 1 345 ? 1.528 11.589 -33.855 1.00 45.44 345 LEU A CA 1
ATOM 2882 C C . LEU A 1 345 ? 0.088 12.084 -33.625 1.00 45.44 345 LEU A C 1
ATOM 2884 O O . LEU A 1 345 ? -0.162 13.282 -33.700 1.00 45.44 345 LEU A O 1
ATOM 2888 N N . PHE A 1 346 ? -0.857 11.184 -33.334 1.00 46.00 346 PHE A N 1
ATOM 2889 C CA . PHE A 1 346 ? -2.264 11.518 -33.094 1.00 46.00 346 PHE A CA 1
ATOM 2890 C C . PHE A 1 346 ? -2.552 12.046 -31.682 1.00 46.00 346 PHE A C 1
ATOM 2892 O O . PHE A 1 346 ? -3.608 12.639 -31.468 1.00 46.00 346 PHE A O 1
ATOM 2899 N N . LYS A 1 347 ? -1.628 11.863 -30.730 1.00 51.88 347 LYS A N 1
ATOM 2900 C CA . LYS A 1 347 ? -1.682 12.469 -29.386 1.00 51.88 347 LYS A CA 1
ATOM 2901 C C . LYS A 1 347 ? -0.829 13.727 -29.269 1.00 51.88 347 LYS A C 1
ATOM 2903 O O . LYS A 1 347 ? -0.933 14.437 -28.271 1.00 51.88 347 LYS A O 1
ATOM 2908 N N . LEU A 1 348 ? 0.015 13.988 -30.266 1.00 59.88 348 LEU A N 1
ATOM 2909 C CA . LEU A 1 348 ? 0.838 15.182 -30.346 1.00 59.88 348 LEU A CA 1
ATOM 2910 C C . LEU A 1 348 ? 0.081 16.274 -31.110 1.00 59.88 348 LEU A C 1
ATOM 2912 O O . LEU A 1 348 ? -0.355 16.097 -32.245 1.00 59.88 348 LEU A O 1
ATOM 2916 N N . ARG A 1 349 ? -0.094 17.427 -30.474 1.00 62.53 349 ARG A N 1
ATOM 2917 C CA . ARG A 1 349 ? -0.681 18.629 -31.058 1.00 62.53 349 ARG A CA 1
ATOM 2918 C C . ARG A 1 349 ? 0.439 19.625 -31.331 1.00 62.53 349 ARG A C 1
ATOM 2920 O O . ARG A 1 349 ? 1.242 19.932 -30.451 1.00 62.53 349 ARG A O 1
ATOM 2927 N N . LEU A 1 350 ? 0.474 20.157 -32.552 1.00 70.50 350 LEU A N 1
ATOM 2928 C CA . LEU A 1 350 ? 1.332 21.290 -32.890 1.00 70.50 350 LEU A CA 1
ATOM 2929 C C . LEU A 1 350 ? 0.627 22.584 -32.451 1.00 70.50 350 LEU A C 1
ATOM 2931 O O . LEU A 1 350 ? -0.125 23.194 -33.214 1.00 70.50 350 LEU A O 1
ATOM 2935 N N . GLY A 1 351 ? 0.798 22.938 -31.179 1.00 71.25 351 GLY A N 1
ATOM 2936 C CA . GLY A 1 351 ? 0.189 24.115 -30.562 1.00 71.25 351 GLY A CA 1
ATOM 2937 C C . GLY A 1 351 ? 0.956 25.398 -30.876 1.00 71.25 351 GLY A C 1
ATOM 2938 O O . GLY A 1 351 ? 2.125 25.361 -31.259 1.00 71.25 351 GLY A O 1
ATOM 2939 N N . ARG A 1 352 ? 0.304 26.552 -30.695 1.00 83.00 352 ARG A N 1
ATOM 2940 C CA . ARG A 1 352 ? 0.985 27.856 -30.746 1.00 83.00 352 ARG A CA 1
ATOM 2941 C C . ARG A 1 352 ? 1.951 27.961 -29.572 1.00 83.00 352 ARG A C 1
ATOM 2943 O O . ARG A 1 352 ? 1.546 27.656 -28.453 1.00 83.00 352 ARG A O 1
ATOM 2950 N N . PHE A 1 353 ? 3.185 28.392 -29.826 1.00 82.94 353 PHE A N 1
ATOM 2951 C CA . PHE A 1 353 ? 4.160 28.635 -28.760 1.00 82.94 353 PHE A CA 1
ATOM 2952 C C . PHE A 1 353 ? 3.859 29.942 -28.013 1.00 82.94 353 PHE A C 1
ATOM 2954 O O . PHE A 1 353 ? 3.758 29.937 -26.795 1.00 82.94 353 PHE A O 1
ATOM 2961 N N . ASP A 1 354 ? 3.615 31.039 -28.726 1.00 80.19 354 ASP A N 1
ATOM 2962 C CA . ASP A 1 354 ? 2.986 32.235 -28.165 1.00 80.19 354 ASP A CA 1
ATOM 2963 C C . ASP A 1 354 ? 1.534 32.309 -28.641 1.00 80.19 354 ASP A C 1
ATOM 2965 O O . ASP A 1 354 ? 1.255 32.349 -29.842 1.00 80.19 354 ASP A O 1
ATOM 2969 N N . ILE A 1 355 ? 0.600 32.309 -27.688 1.00 77.31 355 ILE A N 1
ATOM 2970 C CA . ILE A 1 355 ? -0.848 32.323 -27.938 1.00 77.31 355 ILE A CA 1
ATOM 2971 C C . ILE A 1 355 ? -1.278 33.615 -28.641 1.00 77.31 355 ILE A C 1
ATOM 2973 O O . ILE A 1 355 ? -2.218 33.592 -29.442 1.00 77.31 355 ILE A O 1
ATOM 2977 N N . ASN A 1 356 ? -0.579 34.722 -28.369 1.00 76.44 356 ASN A N 1
ATOM 2978 C CA . ASN A 1 356 ? -0.877 36.035 -28.942 1.00 76.44 356 ASN A CA 1
ATOM 2979 C C . ASN A 1 356 ? -0.388 36.170 -30.389 1.00 76.44 356 ASN A C 1
ATOM 2981 O O . ASN A 1 356 ? -0.813 37.081 -31.099 1.00 76.44 356 ASN A O 1
ATOM 2985 N N . ILE A 1 357 ? 0.497 35.272 -30.827 1.00 75.12 357 ILE A N 1
ATOM 2986 C CA . ILE A 1 357 ? 1.039 35.241 -32.182 1.00 75.12 357 ILE A CA 1
ATOM 2987 C C . ILE A 1 357 ? 0.286 34.174 -32.985 1.00 75.12 357 ILE A C 1
ATOM 2989 O O . ILE A 1 357 ? -0.163 33.149 -32.465 1.00 75.12 357 ILE A O 1
ATOM 2993 N N . GLU A 1 358 ? 0.090 34.425 -34.276 1.00 74.00 358 GLU A N 1
ATOM 2994 C CA . GLU A 1 358 ? -0.601 33.485 -35.154 1.00 74.00 358 GLU A CA 1
ATOM 2995 C C . GLU A 1 358 ? 0.157 32.157 -35.288 1.00 74.00 358 GLU A C 1
ATOM 2997 O O . GLU A 1 358 ? 1.359 32.056 -35.036 1.00 74.00 358 GLU A O 1
ATOM 3002 N N . TRP A 1 359 ? -0.573 31.107 -35.662 1.00 79.00 359 TRP A N 1
ATOM 3003 C CA . TRP A 1 359 ? 0.023 29.794 -35.869 1.00 79.00 359 TRP A CA 1
ATOM 3004 C C . TRP A 1 359 ? 0.880 29.821 -37.136 1.00 79.00 359 TRP A C 1
ATOM 3006 O O . TRP A 1 359 ? 0.363 30.014 -38.235 1.00 79.00 359 TRP A O 1
ATOM 3016 N N . SER A 1 360 ? 2.186 29.636 -36.972 1.00 80.62 360 SER A N 1
ATOM 3017 C CA . SER A 1 360 ? 3.156 29.620 -38.064 1.00 80.62 360 SER A CA 1
ATOM 3018 C C . SER A 1 360 ? 4.264 28.607 -37.775 1.00 80.62 360 SER A C 1
ATOM 3020 O O . SER A 1 360 ? 4.499 28.285 -36.607 1.00 80.62 360 SER A O 1
ATOM 3022 N N . PRO A 1 361 ? 5.008 28.131 -38.791 1.00 78.06 361 PRO A N 1
ATOM 3023 C CA . PRO A 1 361 ? 6.129 27.210 -38.580 1.00 78.06 361 PRO A CA 1
ATOM 3024 C C . PRO A 1 361 ? 7.178 27.705 -37.564 1.00 78.06 361 PRO A C 1
ATOM 3026 O O . PRO A 1 361 ? 7.838 26.897 -36.920 1.00 78.06 361 PRO A O 1
ATOM 3029 N N . TRP A 1 362 ? 7.309 29.026 -37.391 1.00 84.25 362 TRP A N 1
ATOM 3030 C CA . TRP A 1 362 ? 8.210 29.694 -36.440 1.00 84.25 362 TRP A CA 1
ATOM 3031 C C . TRP A 1 362 ? 7.535 30.129 -35.126 1.00 84.25 362 TRP A C 1
ATOM 3033 O O . TRP A 1 362 ? 8.151 30.828 -34.327 1.00 84.25 362 TRP A O 1
ATOM 3043 N N . ASN A 1 363 ? 6.288 29.719 -34.886 1.00 85.25 363 ASN A N 1
ATOM 3044 C CA . ASN A 1 363 ? 5.539 29.936 -33.644 1.00 85.25 363 ASN A CA 1
ATOM 3045 C C . ASN A 1 363 ? 4.778 28.665 -33.214 1.00 85.25 363 ASN A C 1
ATOM 3047 O O . ASN A 1 363 ? 3.628 28.705 -32.771 1.00 85.25 363 ASN A O 1
ATOM 3051 N N . CYS A 1 364 ? 5.412 27.506 -33.377 1.00 82.38 364 CYS A N 1
ATOM 3052 C CA . CYS A 1 364 ? 4.832 26.215 -33.027 1.00 82.38 364 CYS A CA 1
ATOM 3053 C C . CYS A 1 364 ? 5.663 25.485 -31.975 1.00 82.38 364 CYS A C 1
ATOM 3055 O O . CYS A 1 364 ? 6.890 25.586 -31.949 1.00 82.38 364 CYS A O 1
ATOM 3057 N N . ILE A 1 365 ? 4.975 24.715 -31.137 1.00 84.75 365 ILE A N 1
ATOM 3058 C CA . ILE A 1 365 ? 5.563 23.764 -30.199 1.00 84.75 365 ILE A CA 1
ATOM 3059 C C . ILE A 1 365 ? 4.805 22.439 -30.293 1.00 84.75 365 ILE A C 1
ATOM 3061 O O . ILE A 1 365 ? 3.578 22.409 -30.403 1.00 84.75 365 ILE A O 1
ATOM 3065 N N . LEU A 1 366 ? 5.548 21.334 -30.295 1.00 80.75 366 LEU A N 1
ATOM 3066 C CA . LEU A 1 366 ? 4.983 19.990 -30.311 1.00 80.75 366 LEU A CA 1
ATOM 3067 C C . LEU A 1 366 ? 4.740 19.547 -28.866 1.00 80.75 366 LEU A C 1
ATOM 3069 O O . LEU A 1 366 ? 5.695 19.396 -28.106 1.00 80.75 366 LEU A O 1
ATOM 3073 N N . LEU A 1 367 ? 3.475 19.367 -28.496 1.00 79.31 367 LEU A N 1
ATOM 3074 C CA . LEU A 1 367 ? 3.045 19.013 -27.142 1.00 79.31 367 LEU A CA 1
ATOM 3075 C C . LEU A 1 367 ? 2.083 17.829 -27.187 1.00 79.31 367 LEU A C 1
ATOM 3077 O O . LEU A 1 367 ? 1.421 17.611 -28.198 1.00 79.31 367 LEU A O 1
ATOM 3081 N N . THR A 1 368 ? 1.966 17.073 -26.100 1.00 77.06 368 THR A N 1
ATOM 3082 C CA . THR A 1 368 ? 0.858 16.112 -25.954 1.00 77.06 368 THR A CA 1
ATOM 3083 C C . THR A 1 368 ? -0.484 16.836 -25.767 1.00 77.06 368 THR A C 1
ATOM 3085 O O . THR A 1 368 ? -0.508 18.023 -25.455 1.00 77.06 368 THR A O 1
ATOM 3088 N N . GLU A 1 369 ? -1.616 16.153 -25.965 1.00 72.12 369 GLU A N 1
ATOM 3089 C CA . GLU A 1 369 ? -2.959 16.744 -25.804 1.00 72.12 369 GLU A CA 1
ATOM 3090 C C . GLU A 1 369 ? -3.162 17.402 -24.424 1.00 72.12 369 GLU A C 1
ATOM 3092 O O . GLU A 1 369 ? -3.581 18.555 -24.354 1.00 72.12 369 GLU A O 1
ATOM 3097 N N . GLU A 1 370 ? -2.752 16.730 -23.346 1.00 69.56 370 GLU A N 1
ATOM 3098 C CA . GLU A 1 370 ? -2.828 17.259 -21.974 1.00 69.56 370 GLU A CA 1
ATOM 3099 C C . GLU A 1 370 ? -1.872 18.449 -21.749 1.00 69.56 370 GLU A C 1
ATOM 3101 O O . GLU A 1 370 ? -2.223 19.437 -21.101 1.00 69.56 370 GLU A O 1
ATOM 3106 N N . GLU A 1 371 ? -0.661 18.395 -22.313 1.00 77.44 371 GLU A N 1
ATOM 3107 C CA . GLU A 1 371 ? 0.312 19.492 -22.224 1.00 77.44 371 GLU A CA 1
ATOM 3108 C C . GLU A 1 371 ? -0.118 20.714 -23.040 1.00 77.44 371 GLU A C 1
ATOM 3110 O O . GLU A 1 371 ? 0.132 21.841 -22.619 1.00 77.44 371 GLU A O 1
ATOM 3115 N N . ALA A 1 372 ? -0.767 20.517 -24.189 1.00 76.94 372 ALA A N 1
ATOM 3116 C CA . ALA A 1 372 ? -1.277 21.595 -25.030 1.00 76.94 372 ALA A CA 1
ATOM 3117 C C . ALA A 1 372 ? -2.425 22.353 -24.344 1.00 76.94 372 ALA A C 1
ATOM 3119 O O . ALA A 1 372 ? -2.467 23.584 -24.411 1.00 76.94 372 ALA A O 1
ATOM 3120 N N . GLU A 1 373 ? -3.317 21.644 -23.644 1.00 77.81 373 GLU A N 1
ATOM 3121 C CA . GLU A 1 373 ? -4.352 22.263 -22.806 1.00 77.81 373 GLU A CA 1
ATOM 3122 C C . GLU A 1 373 ? -3.737 23.072 -21.662 1.00 77.81 373 GLU A C 1
ATOM 3124 O O . GLU A 1 373 ? -4.117 24.222 -21.443 1.00 77.81 373 GLU A O 1
ATOM 3129 N N . ALA A 1 374 ? -2.740 22.518 -20.967 1.00 79.94 374 ALA A N 1
ATOM 3130 C CA . ALA A 1 374 ? -2.034 23.235 -19.909 1.00 79.94 374 ALA A CA 1
ATOM 3131 C C . ALA A 1 374 ? -1.296 24.472 -20.448 1.00 79.94 374 ALA A C 1
ATOM 3133 O O . ALA A 1 374 ? -1.347 25.541 -19.838 1.00 79.94 374 ALA A O 1
ATOM 3134 N N . HIS A 1 375 ? -0.658 24.344 -21.615 1.00 82.88 375 HIS A N 1
ATOM 3135 C CA . HIS A 1 375 ? 0.081 25.416 -22.272 1.00 82.88 375 HIS A CA 1
ATOM 3136 C C . HIS A 1 375 ? -0.805 26.617 -22.615 1.00 82.88 375 HIS A C 1
ATOM 3138 O O . HIS A 1 375 ? -0.371 27.758 -22.467 1.00 82.88 375 HIS A O 1
ATOM 3144 N N . TYR A 1 376 ? -2.066 26.380 -22.989 1.00 80.69 376 TYR A N 1
ATOM 3145 C CA . TYR A 1 376 ? -3.031 27.436 -23.307 1.00 80.69 376 TYR A CA 1
ATOM 3146 C C . TYR A 1 376 ? -3.293 28.413 -22.143 1.00 80.69 376 TYR A C 1
ATOM 3148 O O . TYR A 1 376 ? -3.649 29.568 -22.364 1.00 80.69 376 TYR A O 1
ATOM 3156 N N . TYR A 1 377 ? -3.105 27.984 -20.893 1.00 80.75 377 TYR A N 1
ATOM 3157 C CA . TYR A 1 377 ? -3.348 28.825 -19.716 1.00 80.75 377 TYR A CA 1
ATOM 3158 C C . TYR A 1 377 ? -2.083 29.502 -19.164 1.00 80.75 377 TYR A C 1
ATOM 3160 O O . TYR A 1 377 ? -2.166 30.265 -18.195 1.00 80.75 377 TYR A O 1
ATOM 3168 N N . ILE A 1 378 ? -0.914 29.259 -19.764 1.00 81.56 378 ILE A N 1
ATOM 3169 C CA . ILE A 1 378 ? 0.354 29.849 -19.324 1.00 81.56 378 ILE A CA 1
ATOM 3170 C C . ILE A 1 378 ? 0.437 31.302 -19.804 1.00 81.56 378 ILE A C 1
ATOM 3172 O O . ILE A 1 378 ? 0.371 31.583 -20.996 1.00 81.56 378 ILE A O 1
ATOM 3176 N N . LYS A 1 379 ? 0.624 32.237 -18.862 1.00 73.38 379 LYS A N 1
ATOM 3177 C CA . LYS A 1 379 ? 0.845 33.662 -19.170 1.00 73.38 379 LYS A CA 1
ATOM 3178 C C . LYS A 1 379 ? 2.318 34.021 -19.381 1.00 73.38 379 LYS A C 1
ATOM 3180 O O . LYS A 1 379 ? 2.598 34.945 -20.133 1.00 73.38 379 LYS A O 1
ATOM 3185 N N . ASP A 1 380 ? 3.239 33.325 -18.709 1.00 79.69 380 ASP A N 1
ATOM 3186 C CA . ASP A 1 380 ? 4.685 33.555 -18.831 1.00 79.69 380 ASP A CA 1
ATOM 3187 C C . ASP A 1 380 ? 5.459 32.233 -18.946 1.00 79.69 380 ASP A C 1
ATOM 3189 O O . ASP A 1 380 ? 5.575 31.463 -17.987 1.00 79.69 380 ASP A O 1
ATOM 3193 N N . PHE A 1 381 ? 6.024 31.988 -20.128 1.00 78.88 381 PHE A N 1
ATOM 3194 C CA . PHE A 1 381 ? 6.726 30.753 -20.489 1.00 78.88 381 PHE A CA 1
ATOM 3195 C C . PHE A 1 381 ? 7.995 30.514 -19.663 1.00 78.88 381 PHE A C 1
ATOM 3197 O O . PHE A 1 381 ? 8.364 29.364 -19.431 1.00 78.88 381 PHE A O 1
ATOM 3204 N N . ARG A 1 382 ? 8.650 31.582 -19.185 1.00 78.25 382 ARG A N 1
ATOM 3205 C CA . ARG A 1 382 ? 9.924 31.500 -18.442 1.00 78.25 382 ARG A CA 1
ATOM 3206 C C . ARG A 1 382 ? 9.760 30.936 -17.035 1.00 78.25 382 ARG A C 1
ATOM 3208 O O . ARG A 1 382 ? 10.725 30.460 -16.446 1.00 78.25 382 ARG A O 1
ATOM 3215 N N . THR A 1 383 ? 8.544 31.003 -16.498 1.00 77.44 383 THR A N 1
ATOM 3216 C CA . THR A 1 383 ? 8.225 30.480 -15.164 1.00 77.44 383 THR A CA 1
ATOM 3217 C C . THR A 1 383 ? 7.930 28.983 -15.174 1.00 77.44 383 THR A C 1
ATOM 3219 O O . THR A 1 383 ? 8.126 28.319 -14.158 1.00 77.44 383 THR A O 1
ATOM 3222 N N . VAL A 1 384 ? 7.483 28.447 -16.316 1.00 79.06 384 VAL A N 1
ATOM 3223 C CA . VAL A 1 384 ? 7.011 27.060 -16.440 1.00 79.06 384 VAL A CA 1
ATOM 3224 C C . VAL A 1 384 ? 8.009 26.176 -17.187 1.00 79.06 384 VAL A C 1
ATOM 3226 O O . VAL A 1 384 ? 8.245 25.040 -16.777 1.00 79.06 384 VAL A O 1
ATOM 3229 N N . TYR A 1 385 ? 8.630 26.677 -18.258 1.00 83.31 385 TYR A N 1
ATOM 3230 C CA . TYR A 1 385 ? 9.586 25.903 -19.045 1.00 83.31 385 TYR A CA 1
ATOM 3231 C C . TYR A 1 385 ? 11.024 26.101 -18.575 1.00 83.31 385 TYR A C 1
ATOM 3233 O O . TYR A 1 385 ? 11.463 27.203 -18.259 1.00 83.31 385 TYR A O 1
ATOM 3241 N N . ALA A 1 386 ? 11.790 25.009 -18.579 1.00 84.81 386 ALA A N 1
ATOM 3242 C CA . ALA A 1 386 ? 13.213 25.059 -18.281 1.00 84.81 386 ALA A CA 1
ATOM 3243 C C . ALA A 1 386 ? 13.973 25.866 -19.348 1.00 84.81 386 ALA A C 1
ATOM 3245 O O . ALA A 1 386 ? 13.726 25.720 -20.546 1.00 84.81 386 ALA A O 1
ATOM 3246 N N . GLN A 1 387 ? 14.967 26.643 -18.912 1.00 84.56 387 GLN A N 1
ATOM 3247 C CA . GLN A 1 387 ? 15.793 27.492 -19.778 1.00 84.56 387 GLN A CA 1
ATOM 3248 C C . GLN A 1 387 ? 16.401 26.729 -20.971 1.00 84.56 387 GLN A C 1
ATOM 3250 O O . GLN A 1 387 ? 16.340 27.189 -22.107 1.00 84.56 387 GLN A O 1
ATOM 3255 N N . SER A 1 388 ? 16.903 25.513 -20.738 1.00 81.94 388 SER A N 1
ATOM 3256 C CA . SER A 1 388 ? 17.510 24.666 -21.775 1.00 81.94 388 SER A CA 1
ATOM 3257 C C . SER A 1 388 ? 16.523 24.164 -22.834 1.00 81.94 388 SER A C 1
ATOM 3259 O O . SER A 1 388 ? 16.927 23.803 -23.939 1.00 81.94 388 SER A O 1
ATOM 3261 N N . LEU A 1 389 ? 15.231 24.101 -22.504 1.00 80.69 389 LEU A N 1
ATOM 3262 C CA . LEU A 1 389 ? 14.180 23.746 -23.452 1.00 80.69 389 LEU A CA 1
ATOM 3263 C C . LEU A 1 389 ? 13.793 24.961 -24.298 1.00 80.69 389 LEU A C 1
ATOM 3265 O O . LEU A 1 389 ? 13.676 24.836 -25.514 1.00 80.69 389 LEU A O 1
ATOM 3269 N N . LEU A 1 390 ? 13.665 26.132 -23.670 1.00 86.75 390 LEU A N 1
ATOM 3270 C CA . LEU A 1 390 ? 13.379 27.390 -24.362 1.00 86.75 390 LEU A CA 1
ATOM 3271 C C . LEU A 1 390 ? 14.444 27.708 -25.416 1.00 86.75 390 LEU A C 1
ATOM 3273 O O . LEU A 1 390 ? 14.104 28.032 -26.547 1.00 86.75 390 LEU A O 1
ATOM 3277 N N . GLU A 1 391 ? 15.724 27.527 -25.089 1.00 85.19 391 GLU A N 1
ATOM 3278 C CA . GLU A 1 391 ? 16.833 27.732 -26.033 1.00 85.19 391 GLU A CA 1
ATOM 3279 C C . GLU A 1 391 ? 16.721 26.843 -27.279 1.00 85.19 391 GLU A C 1
ATOM 3281 O O . GLU A 1 391 ? 16.946 27.305 -28.398 1.00 85.19 391 GLU A O 1
ATOM 3286 N N . LYS A 1 392 ? 16.308 25.581 -27.111 1.00 86.19 392 LYS A N 1
ATOM 3287 C CA . LYS A 1 392 ? 16.084 24.663 -28.237 1.00 86.19 392 LYS A CA 1
ATOM 3288 C C . LYS A 1 392 ? 14.888 25.075 -29.085 1.00 86.19 392 LYS A C 1
ATOM 3290 O O . LYS A 1 392 ? 14.958 24.979 -30.307 1.00 86.19 392 LYS A O 1
ATOM 3295 N N . ILE A 1 393 ? 13.808 25.521 -28.447 1.00 85.88 393 ILE A N 1
ATOM 3296 C CA . ILE A 1 393 ? 12.602 25.976 -29.143 1.00 85.88 393 ILE A CA 1
ATOM 3297 C C . ILE A 1 393 ? 12.918 27.225 -29.966 1.00 85.88 393 ILE A C 1
ATOM 3299 O O . ILE A 1 393 ? 12.616 27.252 -31.154 1.00 85.88 393 ILE A O 1
ATOM 3303 N N . PHE A 1 394 ? 13.587 28.219 -29.379 1.00 88.44 394 PHE A N 1
ATOM 3304 C CA . PHE A 1 394 ? 13.971 29.432 -30.101 1.00 88.44 394 PHE A CA 1
ATOM 3305 C C . PHE A 1 394 ? 14.918 29.134 -31.263 1.00 88.44 394 PHE A C 1
ATOM 3307 O O . PHE A 1 394 ? 14.719 29.653 -32.359 1.00 88.44 394 PHE A O 1
ATOM 3314 N N . LEU A 1 395 ? 15.898 28.246 -31.068 1.00 87.94 395 LEU A N 1
ATOM 3315 C CA . LEU A 1 395 ? 16.782 27.818 -32.150 1.00 87.94 395 LEU A CA 1
ATOM 3316 C C . LEU A 1 395 ? 16.000 27.154 -33.295 1.00 87.94 395 LEU A C 1
ATOM 3318 O O . LEU A 1 395 ? 16.238 27.464 -34.460 1.00 87.94 395 LEU A O 1
ATOM 3322 N N . ALA A 1 396 ? 15.051 26.274 -32.974 1.00 85.12 396 ALA A N 1
ATOM 3323 C CA . ALA A 1 396 ? 14.212 25.610 -33.968 1.00 85.12 396 ALA A CA 1
ATOM 3324 C C . ALA A 1 396 ? 13.295 26.599 -34.709 1.00 85.12 396 ALA A C 1
ATOM 3326 O O . ALA A 1 396 ? 13.114 26.483 -35.920 1.00 85.12 396 ALA A O 1
ATOM 3327 N N . GLN A 1 397 ? 12.754 27.601 -34.013 1.00 87.25 397 GLN A N 1
ATOM 3328 C CA . GLN A 1 397 ? 11.949 28.662 -34.621 1.00 87.25 397 GLN A CA 1
ATOM 3329 C C . GLN A 1 397 ? 12.779 29.536 -35.569 1.00 87.25 397 GLN A C 1
ATOM 3331 O O . GLN A 1 397 ? 12.318 29.845 -36.665 1.00 87.25 397 GLN A O 1
ATOM 3336 N N . GLU A 1 398 ? 14.012 29.887 -35.202 1.00 84.19 398 GLU A N 1
ATOM 3337 C CA . GLU A 1 398 ? 14.929 30.624 -36.083 1.00 84.19 398 GLU A CA 1
ATOM 3338 C C . GLU A 1 398 ? 15.338 29.804 -37.314 1.00 84.19 398 GLU A C 1
ATOM 3340 O O . GLU A 1 398 ? 15.329 30.306 -38.441 1.00 84.19 398 GLU A O 1
ATOM 3345 N N . GLN A 1 399 ? 15.602 28.507 -37.138 1.00 85.50 399 GLN A N 1
ATOM 3346 C CA . GLN A 1 399 ? 15.824 27.593 -38.261 1.00 85.50 399 GLN A CA 1
ATOM 3347 C C . GLN A 1 399 ? 14.597 27.519 -39.179 1.00 85.50 399 GLN A C 1
ATOM 3349 O O . GLN A 1 399 ? 14.745 27.564 -40.401 1.00 85.50 399 GLN A O 1
ATOM 3354 N N . ALA A 1 400 ? 13.388 27.480 -38.612 1.00 81.56 400 ALA A N 1
ATOM 3355 C CA . ALA A 1 400 ? 12.151 27.504 -39.382 1.00 81.56 400 ALA A CA 1
ATOM 3356 C C . ALA A 1 400 ? 11.982 28.822 -40.155 1.00 81.56 400 ALA A C 1
ATOM 3358 O O . ALA A 1 400 ? 11.625 28.784 -41.329 1.00 81.56 400 ALA A O 1
ATOM 3359 N N . LYS A 1 401 ? 12.294 29.984 -39.565 1.00 82.75 401 LYS A N 1
ATOM 3360 C CA . LYS A 1 401 ? 12.270 31.271 -40.288 1.00 82.75 401 LYS A CA 1
ATOM 3361 C C . LYS A 1 401 ? 13.240 31.288 -41.464 1.00 82.75 401 LYS A C 1
ATOM 3363 O O . LYS A 1 401 ? 12.889 31.765 -42.539 1.00 82.75 401 LYS A O 1
ATOM 3368 N N . SER A 1 402 ? 14.446 30.755 -41.267 1.00 82.00 402 SER A N 1
ATOM 3369 C CA . SER A 1 402 ? 15.451 30.652 -42.326 1.00 82.00 402 SER A CA 1
ATOM 3370 C C . SER A 1 402 ? 14.976 29.737 -43.461 1.00 82.00 402 SER A C 1
ATOM 3372 O O . SER A 1 402 ? 15.054 30.104 -44.632 1.00 82.00 402 SER A O 1
ATOM 3374 N N . HIS A 1 403 ? 14.399 28.585 -43.111 1.00 84.44 403 HIS A N 1
ATOM 3375 C CA . HIS A 1 403 ? 13.912 27.590 -44.064 1.00 84.44 403 HIS A CA 1
ATOM 3376 C C . HIS A 1 403 ? 12.653 28.045 -44.826 1.00 84.44 403 HIS A C 1
ATOM 3378 O O . HIS A 1 403 ? 12.522 27.785 -46.018 1.00 84.44 403 HIS A O 1
ATOM 3384 N N . PHE A 1 404 ? 11.729 28.751 -44.168 1.00 82.69 404 PHE A N 1
ATOM 3385 C CA . PHE A 1 404 ? 10.475 29.247 -44.756 1.00 82.69 404 PHE A CA 1
ATOM 3386 C C . PHE A 1 404 ? 10.534 30.734 -45.136 1.00 82.69 404 PHE A C 1
ATOM 3388 O O . PHE A 1 404 ? 9.501 31.402 -45.210 1.00 82.69 404 PHE A O 1
ATOM 3395 N N . ARG A 1 405 ? 11.731 31.270 -45.404 1.00 80.38 405 ARG A N 1
ATOM 3396 C CA . ARG A 1 405 ? 11.955 32.701 -45.668 1.00 80.38 405 ARG A CA 1
ATOM 3397 C C . ARG A 1 405 ? 11.086 33.257 -46.798 1.00 80.38 405 ARG A C 1
ATOM 3399 O O . ARG A 1 405 ? 10.554 34.356 -46.678 1.00 80.38 405 ARG A O 1
ATOM 3406 N N . GLU A 1 406 ? 10.910 32.500 -47.877 1.00 79.56 406 GLU A N 1
ATOM 3407 C CA . GLU A 1 406 ? 10.059 32.899 -49.007 1.00 79.56 406 GLU A CA 1
ATOM 3408 C C . GLU A 1 406 ? 8.586 33.036 -48.602 1.00 79.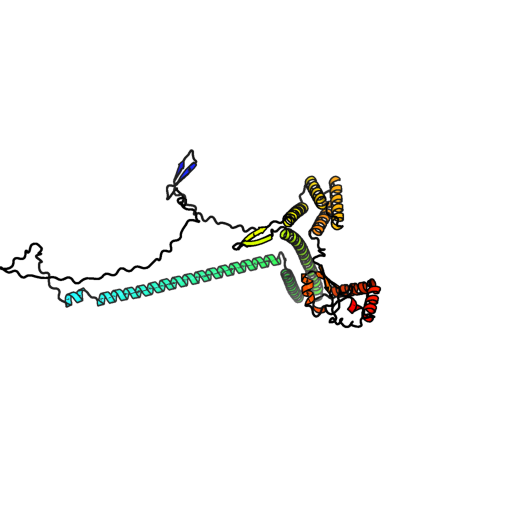56 406 GLU A C 1
ATOM 3410 O O . GLU A 1 406 ? 7.896 33.947 -49.053 1.00 79.56 406 GLU A O 1
ATOM 3415 N N . LEU A 1 407 ? 8.124 32.178 -47.690 1.00 78.38 407 LEU A N 1
ATOM 3416 C CA . LEU A 1 407 ? 6.760 32.177 -47.171 1.00 78.38 407 LEU A CA 1
ATOM 3417 C C . LEU A 1 407 ? 6.521 33.383 -46.250 1.00 78.38 407 LEU A C 1
ATOM 3419 O O . LEU A 1 407 ? 5.470 34.010 -46.335 1.00 78.38 407 LEU A O 1
ATOM 3423 N N . VAL A 1 408 ? 7.526 33.770 -45.454 1.00 75.50 408 VAL A N 1
ATOM 3424 C CA . VAL A 1 408 ? 7.510 35.006 -44.645 1.00 75.50 408 VAL A CA 1
ATOM 3425 C C . VAL A 1 408 ? 7.398 36.249 -45.539 1.00 75.50 408 VAL A C 1
ATOM 3427 O O . VAL A 1 408 ? 6.598 37.147 -45.273 1.00 75.50 408 VAL A O 1
ATOM 3430 N N . VAL A 1 409 ? 8.178 36.306 -46.625 1.00 79.81 409 VAL A N 1
ATOM 3431 C CA . VAL A 1 409 ? 8.141 37.424 -47.587 1.00 79.81 409 VAL A CA 1
ATOM 3432 C C . VAL A 1 409 ? 6.799 37.474 -48.316 1.00 79.81 409 VAL A C 1
ATOM 3434 O O . VAL A 1 409 ? 6.203 38.547 -48.436 1.00 79.81 409 VAL A O 1
ATOM 3437 N N . PHE A 1 410 ? 6.298 36.321 -48.760 1.00 79.88 410 PHE A N 1
ATOM 3438 C CA . PHE A 1 410 ? 4.991 36.204 -49.395 1.00 79.88 410 PHE A CA 1
ATOM 3439 C C . PHE A 1 410 ? 3.863 36.649 -48.461 1.00 79.88 410 PHE A C 1
ATOM 3441 O O . PHE A 1 410 ? 3.009 37.426 -48.877 1.00 79.88 410 PHE A O 1
ATOM 3448 N N . GLU A 1 411 ? 3.869 36.218 -47.197 1.00 73.50 411 GLU A N 1
ATOM 3449 C CA . GLU A 1 411 ? 2.861 36.605 -46.207 1.00 73.50 411 GLU A CA 1
ATOM 3450 C C . GLU A 1 411 ? 2.835 38.123 -45.992 1.00 73.50 411 GLU A C 1
ATOM 3452 O O . GLU A 1 411 ? 1.761 38.730 -45.991 1.00 73.50 411 GLU A O 1
ATOM 3457 N N . LYS A 1 412 ? 4.011 38.751 -45.872 1.00 74.19 412 LYS A N 1
ATOM 3458 C CA . LYS A 1 412 ? 4.137 40.207 -45.739 1.00 74.19 412 LYS A CA 1
ATOM 3459 C C . LYS A 1 412 ? 3.498 40.927 -46.928 1.00 74.19 412 LYS A C 1
ATOM 3461 O O . LYS A 1 412 ? 2.639 41.785 -46.739 1.00 74.19 412 LYS A O 1
ATOM 3466 N N . HIS A 1 413 ? 3.837 40.503 -48.143 1.00 74.56 413 HIS A N 1
ATOM 3467 C CA . HIS A 1 413 ? 3.268 41.059 -49.371 1.00 74.56 413 HIS A CA 1
ATOM 3468 C C . HIS A 1 413 ? 1.755 40.807 -49.478 1.00 74.56 413 HIS A C 1
ATOM 3470 O O . HIS A 1 413 ? 0.989 41.671 -49.904 1.00 74.56 413 HIS A O 1
ATOM 3476 N N . TYR A 1 414 ? 1.299 39.629 -49.052 1.00 71.50 414 TYR A N 1
ATOM 3477 C CA . TYR A 1 414 ? -0.105 39.236 -49.073 1.00 71.50 414 TYR A CA 1
ATOM 3478 C C . TYR A 1 414 ? -0.953 40.085 -48.113 1.00 71.50 414 TYR A C 1
ATOM 3480 O O . TYR A 1 414 ? -2.029 40.546 -48.503 1.00 71.50 414 TYR A O 1
ATOM 3488 N N . ARG A 1 415 ? -0.452 40.369 -46.901 1.00 67.50 415 ARG A N 1
ATOM 3489 C CA . ARG A 1 415 ? -1.107 41.263 -45.928 1.00 67.50 415 ARG A CA 1
ATOM 3490 C C . ARG A 1 415 ? -1.100 42.724 -46.384 1.00 67.50 415 ARG A C 1
ATOM 3492 O O . ARG A 1 415 ? -2.136 43.377 -46.304 1.00 67.50 415 ARG A O 1
ATOM 3499 N N . GLU A 1 416 ? 0.019 43.215 -46.920 1.00 71.56 416 GLU A N 1
ATOM 3500 C CA . GLU A 1 416 ? 0.141 44.579 -47.468 1.00 71.56 416 GLU A CA 1
ATOM 3501 C C . GLU A 1 416 ? -0.796 44.801 -48.668 1.00 71.56 416 GLU A C 1
ATOM 3503 O O . GLU A 1 416 ? -1.416 45.856 -48.797 1.00 71.56 416 GLU A O 1
ATOM 3508 N N . SER A 1 417 ? -0.980 43.779 -49.511 1.00 70.88 417 SER A N 1
ATOM 3509 C CA . SER A 1 417 ? -1.847 43.844 -50.694 1.00 70.88 417 SER A CA 1
ATOM 3510 C C . SER A 1 417 ? -3.351 43.877 -50.396 1.00 70.88 417 SER A C 1
ATOM 3512 O O . SER A 1 417 ? -4.143 43.983 -51.333 1.00 70.88 417 SER A O 1
ATOM 3514 N N . SER A 1 418 ? -3.775 43.761 -49.127 1.00 60.38 418 SER A N 1
ATOM 3515 C CA . SER A 1 418 ? -5.195 43.797 -48.735 1.00 60.38 418 SER A CA 1
ATOM 3516 C C . SER A 1 418 ? -6.072 42.722 -49.414 1.00 60.38 418 SER A C 1
ATOM 3518 O O . SER A 1 418 ? -7.297 42.806 -49.425 1.00 60.38 418 SER A O 1
ATOM 3520 N N . ARG A 1 419 ? -5.471 41.661 -49.972 1.00 62.84 419 ARG A N 1
ATOM 3521 C CA . ARG A 1 419 ? -6.191 40.544 -50.620 1.00 62.84 419 ARG A CA 1
ATOM 3522 C C . ARG A 1 419 ? -6.759 39.524 -49.632 1.00 62.84 419 ARG A C 1
ATOM 3524 O O . ARG A 1 419 ? -7.569 38.683 -50.013 1.00 62.84 419 ARG A O 1
ATOM 3531 N N . PHE A 1 420 ? -6.379 39.620 -48.358 1.00 58.22 420 PHE A N 1
ATOM 3532 C CA . PHE A 1 420 ? -6.801 38.707 -47.294 1.00 58.22 420 PHE A CA 1
ATOM 3533 C C . PHE A 1 420 ? -8.335 38.595 -47.166 1.00 58.22 420 PHE A C 1
ATOM 3535 O O . PHE A 1 420 ? -8.865 37.493 -47.014 1.00 58.22 420 PHE A O 1
ATOM 3542 N N . TYR A 1 421 ? -9.066 39.704 -47.343 1.00 55.34 421 TYR A N 1
ATOM 3543 C CA . TYR A 1 421 ? -10.534 39.749 -47.234 1.00 55.34 421 TYR A CA 1
ATOM 3544 C C . TYR A 1 421 ? -11.271 38.987 -48.350 1.00 55.34 421 TYR A C 1
ATOM 3546 O O . TYR A 1 421 ? -12.478 38.776 -48.255 1.00 55.34 421 TYR A O 1
ATOM 3554 N N . MET A 1 422 ? -10.577 38.585 -49.423 1.00 58.41 422 MET A N 1
ATOM 3555 C CA . MET A 1 422 ? -11.184 37.840 -50.532 1.00 58.41 422 MET A CA 1
ATOM 3556 C C . MET A 1 422 ? -11.294 36.333 -50.252 1.00 58.41 422 MET A C 1
ATOM 3558 O O . MET A 1 422 ? -12.107 35.659 -50.881 1.00 58.41 422 MET A O 1
ATOM 3562 N N . VAL A 1 423 ? -10.508 35.797 -49.309 1.00 58.91 423 VAL A N 1
ATOM 3563 C CA . VAL A 1 423 ? -10.449 34.350 -49.014 1.00 58.91 423 VAL A CA 1
ATOM 3564 C C . VAL A 1 423 ? -11.358 33.954 -47.844 1.00 58.91 423 VAL A C 1
ATOM 3566 O O . VAL A 1 423 ? -11.943 32.871 -47.858 1.00 58.91 423 VAL A O 1
ATOM 3569 N N . GLN A 1 424 ? -11.551 34.829 -46.853 1.00 52.72 424 GLN A N 1
ATOM 3570 C CA . GLN A 1 424 ? -12.494 34.605 -45.753 1.00 52.72 424 GLN A CA 1
ATOM 3571 C C . GLN A 1 424 ? -13.785 35.403 -45.979 1.00 52.72 424 GLN A C 1
ATOM 3573 O O . GLN A 1 424 ? -13.773 36.627 -45.999 1.00 52.72 424 GLN A O 1
ATOM 3578 N N . LYS A 1 425 ? -14.933 34.717 -46.083 1.00 51.66 425 LYS A N 1
ATOM 3579 C CA . LYS A 1 425 ? -16.286 35.319 -46.138 1.00 51.66 425 LYS A CA 1
ATOM 3580 C C . LYS A 1 425 ? -16.715 35.960 -44.797 1.00 51.66 425 LYS A C 1
ATOM 3582 O O . LYS A 1 425 ? -17.836 35.747 -44.341 1.00 51.66 425 LYS A O 1
ATOM 3587 N N . ARG A 1 426 ? -15.831 36.695 -44.121 1.00 51.03 426 ARG A N 1
ATOM 3588 C CA . ARG A 1 426 ? -16.112 37.451 -42.892 1.00 51.03 426 ARG A CA 1
ATOM 3589 C C . ARG A 1 426 ? -15.461 38.825 -43.009 1.00 51.03 426 ARG A C 1
ATOM 3591 O O . ARG A 1 426 ? -14.241 38.919 -43.028 1.00 51.03 426 ARG A O 1
ATOM 3598 N N . LYS A 1 427 ? -16.281 39.875 -43.100 1.00 54.22 427 LYS A N 1
ATOM 3599 C CA . LYS A 1 427 ? -15.821 41.275 -43.157 1.00 54.22 427 LYS A CA 1
ATOM 3600 C C . LYS A 1 427 ? -15.388 41.815 -41.786 1.00 54.22 427 LYS A C 1
ATOM 3602 O O . LYS A 1 427 ? -14.768 42.866 -41.726 1.00 54.22 427 LYS A O 1
ATOM 3607 N N . ASP A 1 428 ? -15.688 41.077 -40.721 1.00 55.03 428 ASP A N 1
ATOM 3608 C CA . ASP A 1 428 ? -15.612 41.538 -39.329 1.00 55.03 428 ASP A CA 1
ATOM 3609 C C . ASP A 1 428 ? -14.295 41.126 -38.641 1.00 55.03 428 ASP A C 1
ATOM 3611 O O . ASP A 1 428 ? -14.124 41.315 -37.440 1.00 55.03 428 ASP A O 1
ATOM 3615 N N . TYR A 1 429 ? -13.375 40.499 -39.382 1.00 50.84 429 TYR A N 1
ATOM 3616 C CA . TYR A 1 429 ? -12.100 40.028 -38.851 1.00 50.84 429 TYR A CA 1
ATOM 3617 C C . TYR A 1 429 ? -11.007 41.084 -39.052 1.00 50.84 429 TYR A C 1
ATOM 3619 O O . TYR A 1 429 ? -10.505 41.268 -40.162 1.00 50.84 429 TYR A O 1
ATOM 3627 N N . GLU A 1 430 ? -10.616 41.758 -37.970 1.00 52.50 430 GLU A N 1
ATOM 3628 C CA . GLU A 1 430 ? -9.385 42.547 -37.929 1.00 52.50 430 GLU A CA 1
ATOM 3629 C C . GLU A 1 430 ? -8.194 41.608 -37.703 1.00 52.50 430 GLU A C 1
ATOM 3631 O O . GLU A 1 430 ? -8.107 40.923 -36.682 1.00 52.50 430 GLU A O 1
ATOM 3636 N N . ALA A 1 431 ? -7.268 41.558 -38.663 1.00 46.94 431 ALA A N 1
ATOM 3637 C CA . ALA A 1 431 ? -6.024 40.820 -38.486 1.00 46.94 431 ALA A CA 1
ATOM 3638 C C . ALA A 1 431 ? -5.218 41.434 -37.317 1.00 46.94 431 ALA A C 1
ATOM 3640 O O . ALA A 1 431 ? -5.102 42.664 -37.252 1.00 46.94 431 ALA A O 1
ATOM 3641 N N . PRO A 1 432 ? -4.634 40.627 -36.410 1.00 49.50 432 PRO A N 1
ATOM 3642 C CA . PRO A 1 432 ? -3.759 41.140 -35.362 1.00 49.50 432 PRO A CA 1
ATOM 3643 C C . PRO A 1 432 ? -2.632 41.976 -35.978 1.00 49.50 432 PRO A C 1
ATOM 3645 O O . PRO A 1 432 ? -2.020 41.578 -36.974 1.00 49.50 432 PRO A O 1
ATOM 3648 N N . LYS A 1 433 ? -2.350 43.146 -35.391 1.00 45.53 433 LYS A N 1
ATOM 3649 C CA . LYS A 1 433 ? -1.232 43.992 -35.827 1.00 45.53 433 LYS A CA 1
ATOM 3650 C C . LYS A 1 433 ? 0.054 43.180 -35.717 1.00 45.53 433 LYS A C 1
ATOM 3652 O O . LYS A 1 433 ? 0.390 42.708 -34.632 1.00 45.53 433 LYS A O 1
ATOM 3657 N N . ALA A 1 434 ? 0.765 43.029 -36.833 1.00 43.94 434 ALA A N 1
ATOM 3658 C CA . ALA A 1 434 ? 2.094 42.446 -36.826 1.00 43.94 434 ALA A CA 1
ATOM 3659 C C . ALA A 1 434 ? 2.954 43.233 -35.830 1.00 43.94 434 ALA A C 1
ATOM 3661 O O . ALA A 1 434 ? 3.152 44.439 -35.988 1.00 43.94 434 ALA A O 1
ATOM 3662 N N . ILE A 1 435 ? 3.456 42.564 -34.794 1.00 40.22 435 ILE A N 1
ATOM 3663 C CA . ILE A 1 435 ? 4.587 43.106 -34.051 1.00 40.22 435 ILE A CA 1
ATOM 3664 C C . ILE A 1 435 ? 5.721 43.170 -35.075 1.00 40.22 435 ILE A C 1
ATOM 3666 O O . ILE A 1 435 ? 6.029 42.172 -35.725 1.00 40.22 435 ILE A O 1
ATOM 3670 N N . HIS A 1 436 ? 6.275 44.363 -35.283 1.00 43.78 436 HIS A N 1
ATOM 3671 C CA . HIS A 1 436 ? 7.422 44.610 -36.153 1.00 43.78 436 HIS A CA 1
ATOM 3672 C C . HIS A 1 436 ? 8.661 43.859 -35.636 1.00 43.78 436 HIS A C 1
ATOM 3674 O O . HIS A 1 436 ? 9.548 44.450 -35.030 1.00 43.78 436 HIS A O 1
ATOM 3680 N N . SER A 1 437 ? 8.728 42.550 -35.862 1.00 39.00 437 SER A N 1
ATOM 3681 C CA . SER A 1 437 ? 9.897 41.715 -35.569 1.00 39.00 437 SER A CA 1
ATOM 3682 C C . SER A 1 437 ? 10.291 40.846 -36.767 1.00 39.00 437 SER A C 1
ATOM 3684 O O . SER A 1 437 ? 10.805 39.742 -36.611 1.00 39.00 437 SER A O 1
ATOM 3686 N N . TYR A 1 438 ? 10.063 41.361 -37.979 1.00 45.31 438 TYR A N 1
ATOM 3687 C CA . TYR A 1 438 ? 10.537 40.772 -39.234 1.00 45.31 438 TYR A CA 1
ATOM 3688 C C . TYR A 1 438 ? 11.649 41.635 -39.848 1.00 45.31 438 TYR A C 1
ATOM 3690 O O . TYR A 1 438 ? 11.477 42.189 -40.938 1.00 45.31 438 TYR A O 1
ATOM 3698 N N . ALA A 1 439 ? 12.751 41.786 -39.113 1.00 33.16 439 ALA A N 1
ATOM 3699 C CA . ALA A 1 439 ? 14.033 42.261 -39.627 1.00 33.16 439 ALA A CA 1
ATOM 3700 C C . ALA A 1 439 ? 15.071 41.156 -39.437 1.00 33.16 439 ALA A C 1
ATOM 3702 O O . ALA A 1 439 ? 15.096 40.594 -38.317 1.00 33.16 439 ALA A O 1
#

Sequence (439 aa):
MVLVVEVEDRTIKKPYLGGWRHKITGVQYLNANSQTGPRQKRIPWNSQCTRPIQTVETKTRFTETRVHRATQMWREDCYVPNVSDKYVGPKPYETYDEMQSKLDIEGKATMIQKYYRAYRIARFIKESAATYRQFVADCKRHEEERLLAYKRRHQHDIIRKTYPSSRFDFDMLYNLMDQWKHSQMKRVAGIFFKGAQRAANVMLLNKSVDMLREIDQLKQNVKTEFLEEKKIRFLTFHCAPIEWNGYKGKPTQMITVKVQRAREFKRLYDNLSCKNSTVESRTELLVMLKNSLKYHHCQAVNELVYLIDQEITLMSRGVRNKWLNQLRRRIESAVSSVISENDDLFKLRLGRFDINIEWSPWNCILLTEEEAEAHYYIKDFRTVYAQSLLEKIFLAQEQAKSHFRELVVFEKHYRESSRFYMVQKRKDYEAPKAIHSYA

Radius of gyration: 47.98 Å; chains: 1; bounding box: 145×95×117 Å

Foldseek 3Di:
DPPPPPPPPPPPPDDQPDFDADPPVRDTGGPDDDPPDDPDDPDDPVPDDDDDDDDDDDDDDDDDDDDDDDDDDDDPVDDDDCPVPDDDDDDPDQDPVNVCVVPVVVVVVVVVVVVVVVVVVVVVVVVVVVVVVVVVVVVVVVVVVVVVVVVVVVVVLVCLQVQPQDPVSLVVVVVVLVVVLVVVLVVLVVPDDPVVSVVSNVVSVVVSVVVVVVSVVSVVVSVVVVVVVVLVCVLVVLLAFDWDQDPPRDIDTDDDPSSVVSVVLVVLLVVLPDPDDDLVRVLVSLVVVLVVCVPPDDPLSVVLNVLSVVSNVCSVVVPDPVVCPVSSVVNSVSSSCVVVVVPPVVQWDFAFQDPLDDDDQLGTDTDGPVVNVVSVPDPDPPVPDDPVVVVVSNVSSVVSCVVCVVVVVVVVVCVVVVCVCVPDPDPPDDDPPDPPPPD

Secondary structure (DSSP, 8-state):
------------------EEE-TTT--EEESSS-SSPSPPPSS-GGGPPP-------------PPP--------BTTB----TT----PPPPPPPHHHHHHHH-HHHHHHHHHHHHHHHHHHHHHHHHHHHHHHHHHHHHHHHHHHHHHHHHHHHHHHHHHHS--SHHHHHHHHHHHHHHHHHHHHHHHHHS-HHHHHHHHHHHHHHHHHHHHHHHHHHHHHHHHHHHHHHHHHHHHHTSPEEEE-GGG-EEEE--HHHHHHHHHHHHHHHHH-S---HHHHHHHHHHHHHHHTT---HHHHHHHHHHHHHHHHHHTT--HHHHHHHHHHHHHHHHHHHH----TTTEEEEESSTTS---TTSEEEEEHHHHHHHHT-S-HHHHS-HHHHHHHHHHHHHHHHHTHHHHHHHHHHHHTTGGGGTSS-TT-PPPPPPS---

pLDDT: mean 80.87, std 13.52, range [30.06, 97.12]